Protein AF-A0A1E5RYT6-F1 (afdb_monomer)

Structure (mmCIF, N/CA/C/O backbone):
data_AF-A0A1E5RYT6-F1
#
_entry.id   AF-A0A1E5RYT6-F1
#
loop_
_atom_site.group_PDB
_atom_site.id
_atom_site.type_symbol
_atom_site.label_atom_id
_atom_site.label_alt_id
_atom_site.label_comp_id
_atom_site.label_asym_id
_atom_site.label_entity_id
_atom_site.label_seq_id
_atom_site.pdbx_PDB_ins_code
_atom_site.Cartn_x
_atom_site.Cartn_y
_atom_site.Cartn_z
_atom_site.occupancy
_atom_site.B_iso_or_equiv
_atom_site.auth_seq_id
_atom_site.auth_comp_id
_atom_site.auth_asym_id
_atom_site.auth_atom_id
_atom_site.pdbx_PDB_model_num
ATOM 1 N N . MET A 1 1 ? 11.848 16.896 -32.055 1.00 32.62 1 MET A N 1
ATOM 2 C CA . MET A 1 1 ? 12.624 15.668 -31.784 1.00 32.62 1 MET A CA 1
ATOM 3 C C . MET A 1 1 ? 11.817 14.521 -32.352 1.00 32.62 1 MET A C 1
ATOM 5 O O . MET A 1 1 ? 10.639 14.438 -32.036 1.00 32.62 1 MET A O 1
ATOM 9 N N . GLU A 1 2 ? 12.385 13.767 -33.291 1.00 31.48 2 GLU A N 1
ATOM 10 C CA . GLU A 1 2 ? 11.673 12.723 -34.035 1.00 31.48 2 GLU A CA 1
ATOM 11 C C . GLU A 1 2 ? 11.076 11.679 -33.086 1.00 31.48 2 GLU A C 1
ATOM 13 O O . GLU A 1 2 ? 11.782 11.088 -32.270 1.00 31.48 2 GLU A O 1
ATOM 18 N N . ASN A 1 3 ? 9.766 11.459 -33.212 1.00 35.09 3 ASN A N 1
ATOM 19 C CA . ASN A 1 3 ? 9.063 10.340 -32.600 1.00 35.09 3 ASN A CA 1
ATOM 20 C C . ASN A 1 3 ? 9.663 9.052 -33.185 1.00 35.09 3 ASN A C 1
ATOM 22 O O . ASN A 1 3 ? 9.299 8.640 -34.288 1.00 35.09 3 ASN A O 1
ATOM 26 N N . LYS A 1 4 ? 10.607 8.416 -32.480 1.00 46.78 4 LYS A N 1
ATOM 27 C CA . LYS A 1 4 ? 10.983 7.031 -32.777 1.00 46.78 4 LYS A CA 1
ATOM 28 C C . LYS A 1 4 ? 9.756 6.176 -32.476 1.00 46.78 4 LYS A C 1
ATOM 30 O O . LYS A 1 4 ? 9.517 5.810 -31.331 1.00 46.78 4 LYS A O 1
ATOM 35 N N . SER A 1 5 ? 8.957 5.912 -33.508 1.00 47.22 5 SER A N 1
ATOM 36 C CA . SER A 1 5 ? 7.918 4.888 -33.476 1.00 47.22 5 SER A CA 1
ATOM 37 C C . SER A 1 5 ? 8.556 3.604 -32.942 1.00 47.22 5 SER A C 1
ATOM 39 O O . SER A 1 5 ? 9.512 3.086 -33.529 1.00 47.22 5 SER A O 1
ATOM 41 N N . LEU A 1 6 ? 8.088 3.156 -31.775 1.00 49.41 6 LEU A N 1
ATOM 42 C CA . LEU A 1 6 ? 8.446 1.866 -31.200 1.00 49.41 6 LEU A CA 1
ATOM 43 C C . LEU A 1 6 ? 8.011 0.802 -32.212 1.00 49.41 6 LEU A C 1
ATOM 45 O O . LEU A 1 6 ? 6.823 0.516 -32.332 1.00 49.41 6 LEU A O 1
ATOM 49 N N . LYS A 1 7 ? 8.958 0.248 -32.978 1.00 55.28 7 LYS A N 1
ATOM 50 C CA . LYS A 1 7 ? 8.675 -0.922 -33.813 1.00 55.28 7 LYS A CA 1
ATOM 51 C C . LYS A 1 7 ? 8.225 -2.051 -32.886 1.00 55.28 7 LYS A C 1
ATOM 53 O O . LYS A 1 7 ? 8.954 -2.393 -31.958 1.00 55.28 7 LYS A O 1
ATOM 58 N N . SER A 1 8 ? 7.039 -2.601 -33.130 1.00 54.03 8 SER A N 1
ATOM 59 C CA . SER A 1 8 ? 6.524 -3.756 -32.394 1.00 54.03 8 SER A CA 1
ATOM 60 C C . SER A 1 8 ? 7.439 -4.961 -32.605 1.00 54.03 8 SER A C 1
ATOM 62 O O . SER A 1 8 ? 7.727 -5.313 -33.752 1.00 54.03 8 SER A O 1
ATOM 64 N N . ILE A 1 9 ? 7.883 -5.584 -31.515 1.00 59.66 9 ILE A N 1
ATOM 65 C CA . ILE A 1 9 ? 8.641 -6.838 -31.553 1.00 59.66 9 ILE A CA 1
ATOM 66 C C . ILE A 1 9 ? 7.624 -7.986 -31.522 1.00 59.66 9 ILE A C 1
ATOM 68 O O . ILE A 1 9 ? 6.680 -7.948 -30.733 1.00 59.66 9 ILE A O 1
ATOM 72 N N . ASN A 1 10 ? 7.767 -8.983 -32.401 1.00 64.44 10 ASN A N 1
ATOM 73 C CA . ASN A 1 10 ? 6.806 -10.082 -32.496 1.00 64.44 10 ASN A CA 1
ATOM 74 C C . ASN A 1 10 ? 7.132 -11.193 -31.483 1.00 64.44 10 ASN A C 1
ATOM 76 O O . ASN A 1 10 ? 8.252 -11.700 -31.442 1.00 64.44 10 ASN A O 1
ATOM 80 N N . ILE A 1 11 ? 6.132 -11.600 -30.693 1.00 59.47 11 ILE A N 1
ATOM 81 C CA . ILE A 1 11 ? 6.234 -12.697 -29.716 1.00 59.47 11 ILE A CA 1
ATOM 82 C C . ILE A 1 11 ? 6.619 -14.018 -30.401 1.00 59.47 11 ILE A C 1
ATOM 84 O O . ILE A 1 11 ? 7.338 -14.818 -29.808 1.00 59.47 11 ILE A O 1
ATOM 88 N N . SER A 1 12 ? 6.201 -14.242 -31.655 1.00 62.28 12 SER A N 1
ATOM 89 C CA . SER A 1 12 ? 6.488 -15.489 -32.384 1.00 62.28 12 SER A CA 1
ATOM 90 C C . SER A 1 12 ? 7.977 -15.755 -32.615 1.00 62.28 12 SER A C 1
ATOM 92 O O . SER A 1 12 ? 8.350 -16.881 -32.933 1.00 62.28 12 SER A O 1
ATOM 94 N N . ASP A 1 13 ? 8.823 -14.735 -32.470 1.00 59.31 13 ASP A N 1
ATOM 95 C CA . ASP A 1 13 ? 10.263 -14.836 -32.702 1.00 59.31 13 ASP A CA 1
ATOM 96 C C . ASP A 1 13 ? 11.024 -15.380 -31.468 1.00 59.31 13 ASP A C 1
ATOM 98 O O . ASP A 1 13 ? 12.237 -15.607 -31.532 1.00 59.31 13 ASP A O 1
ATOM 102 N N . TYR A 1 14 ? 10.328 -15.623 -30.346 1.00 56.41 14 TYR A N 1
ATOM 103 C CA . TYR A 1 14 ? 10.912 -16.054 -29.071 1.00 56.41 14 TYR A CA 1
ATOM 104 C C . TYR A 1 14 ? 10.805 -17.567 -28.849 1.00 56.41 14 TYR A C 1
ATOM 106 O O . TYR A 1 14 ? 9.871 -18.236 -29.281 1.00 56.41 14 TYR A O 1
ATOM 114 N N . LYS A 1 15 ? 11.808 -18.130 -28.161 1.00 59.16 15 LYS A N 1
ATOM 115 C CA . LYS A 1 15 ? 11.888 -19.568 -27.858 1.00 59.16 15 LYS A CA 1
ATOM 116 C C . LYS A 1 15 ? 11.209 -19.880 -26.521 1.00 59.16 15 LYS A C 1
ATOM 118 O O . LYS A 1 15 ? 11.482 -19.196 -25.534 1.00 59.16 15 LYS A O 1
ATOM 123 N N . GLU A 1 16 ? 10.462 -20.988 -26.471 1.00 52.94 16 GLU A N 1
ATOM 124 C CA . GLU A 1 16 ? 9.696 -21.476 -25.301 1.00 52.94 16 GLU A CA 1
ATOM 125 C C . GLU A 1 16 ? 10.513 -21.650 -24.006 1.00 52.94 16 GLU A C 1
ATOM 127 O O . GLU A 1 16 ? 9.953 -21.666 -22.917 1.00 52.94 16 GLU A O 1
ATOM 132 N N . GLN A 1 17 ? 11.840 -21.773 -24.095 1.00 56.31 17 GLN A N 1
ATOM 133 C CA . GLN A 1 17 ? 12.728 -21.966 -22.938 1.00 56.31 17 GLN A CA 1
ATOM 134 C C . GLN A 1 17 ? 13.438 -20.678 -22.481 1.00 56.31 17 GLN A C 1
ATOM 136 O O . GLN A 1 17 ? 14.338 -20.739 -21.645 1.00 56.31 17 GLN A O 1
ATOM 141 N N . SER A 1 18 ? 13.100 -19.515 -23.049 1.00 60.69 18 SER A N 1
ATOM 142 C CA . SER A 1 18 ? 13.740 -18.250 -22.672 1.00 60.69 18 SER A CA 1
ATOM 143 C C . SER A 1 18 ? 13.234 -17.729 -21.315 1.00 60.69 18 SER A C 1
ATOM 145 O O . SER A 1 18 ? 12.055 -17.889 -20.998 1.00 60.69 18 SER A O 1
ATOM 147 N N . PRO A 1 19 ? 14.079 -17.052 -20.513 1.00 60.06 19 PRO A N 1
ATOM 148 C CA . PRO A 1 19 ? 13.632 -16.431 -19.265 1.00 60.06 19 PRO A CA 1
ATOM 149 C C . PRO A 1 19 ? 12.542 -15.364 -19.468 1.00 60.06 19 PRO A C 1
ATOM 151 O O . PRO A 1 19 ? 11.698 -15.159 -18.593 1.00 60.06 19 PRO A O 1
ATOM 154 N N . ASP A 1 20 ? 12.522 -14.722 -20.641 1.00 67.69 20 ASP A N 1
ATOM 155 C CA . ASP A 1 20 ? 11.489 -13.759 -21.023 1.00 67.69 20 ASP A CA 1
ATOM 156 C C . ASP A 1 20 ? 10.133 -14.431 -21.321 1.00 67.69 20 ASP A C 1
ATOM 158 O O . ASP A 1 20 ? 9.105 -13.796 -21.099 1.00 67.69 20 ASP A O 1
ATOM 162 N N . GLN A 1 21 ? 10.084 -15.717 -21.709 1.00 71.88 21 GLN A N 1
ATOM 163 C CA . GLN A 1 21 ? 8.819 -16.438 -21.931 1.00 71.88 21 GLN A CA 1
ATOM 164 C C . GLN A 1 21 ? 7.950 -16.464 -20.671 1.00 71.88 21 GLN A C 1
ATOM 166 O O . GLN A 1 21 ? 6.764 -16.164 -20.734 1.00 71.88 21 GLN A O 1
ATOM 171 N N . HIS A 1 22 ? 8.549 -16.701 -19.502 1.00 69.94 22 HIS A N 1
ATOM 172 C CA . HIS A 1 22 ? 7.822 -16.642 -18.235 1.00 69.94 22 HIS A CA 1
ATOM 173 C C . HIS A 1 22 ? 7.235 -15.245 -17.977 1.00 69.94 22 HIS A C 1
ATOM 175 O O . HIS A 1 22 ? 6.182 -15.122 -17.363 1.00 69.94 22 HIS A O 1
ATOM 181 N N . LEU A 1 23 ? 7.896 -14.168 -18.413 1.00 71.81 23 LEU A N 1
ATOM 182 C CA . LEU A 1 23 ? 7.329 -12.824 -18.295 1.00 71.81 23 LEU A CA 1
ATOM 183 C C . LEU A 1 23 ? 6.208 -12.562 -19.292 1.00 71.81 23 LEU A C 1
ATOM 185 O O . LEU A 1 23 ? 5.232 -11.907 -18.933 1.00 71.81 23 LEU A O 1
ATOM 189 N N . ILE A 1 24 ? 6.336 -13.078 -20.511 1.00 73.00 24 ILE A N 1
ATOM 190 C CA . ILE A 1 24 ? 5.268 -13.047 -21.510 1.00 73.00 24 ILE A CA 1
ATOM 191 C C . ILE A 1 24 ? 4.041 -13.775 -20.959 1.00 73.00 24 ILE A C 1
ATOM 193 O O . ILE A 1 24 ? 2.947 -13.226 -21.012 1.00 73.00 24 ILE A O 1
ATOM 197 N N . ASP A 1 25 ? 4.220 -14.946 -20.348 1.00 75.69 25 ASP A N 1
ATOM 198 C CA . ASP A 1 25 ? 3.134 -15.718 -19.741 1.00 75.69 25 ASP A CA 1
ATOM 199 C C . ASP A 1 25 ? 2.467 -14.951 -18.592 1.00 75.69 25 ASP A C 1
ATOM 201 O O . ASP A 1 25 ? 1.245 -14.963 -18.476 1.00 75.69 25 ASP A O 1
ATOM 205 N N . ILE A 1 26 ? 3.240 -14.213 -17.783 1.00 71.00 26 ILE A N 1
ATOM 206 C CA . ILE A 1 26 ? 2.693 -13.304 -16.764 1.00 71.00 26 ILE A CA 1
ATOM 207 C C . ILE A 1 26 ? 1.869 -12.186 -17.405 1.00 71.00 26 ILE A C 1
ATOM 209 O O . ILE A 1 26 ? 0.764 -11.914 -16.945 1.00 71.00 26 ILE A O 1
ATOM 213 N N . ILE A 1 27 ? 2.380 -11.523 -18.446 1.00 70.12 27 ILE A N 1
ATOM 214 C CA . ILE A 1 27 ? 1.657 -10.431 -19.115 1.00 70.12 27 ILE A CA 1
ATOM 215 C C . ILE A 1 27 ? 0.384 -10.965 -19.778 1.00 70.12 27 ILE A C 1
ATOM 217 O O . ILE A 1 27 ? -0.671 -10.351 -19.646 1.00 70.12 27 ILE A O 1
ATOM 221 N N . ASN A 1 28 ? 0.460 -12.124 -20.430 1.00 76.06 28 ASN A N 1
ATOM 222 C CA . ASN A 1 28 ? -0.688 -12.828 -20.988 1.00 76.06 28 ASN A CA 1
ATOM 223 C C . ASN A 1 28 ? -1.685 -13.200 -19.893 1.00 76.06 28 ASN A C 1
ATOM 225 O O . ASN A 1 28 ? -2.880 -13.026 -20.092 1.00 76.06 28 ASN A O 1
ATOM 229 N N . HIS A 1 29 ? -1.218 -13.654 -18.727 1.00 69.31 29 HIS A N 1
ATOM 230 C CA . HIS A 1 29 ? -2.085 -13.932 -17.590 1.00 69.31 29 HIS A CA 1
ATOM 231 C C . HIS A 1 29 ? -2.792 -12.661 -17.119 1.00 69.31 29 HIS A C 1
ATOM 233 O O . HIS A 1 29 ? -4.016 -12.663 -17.099 1.00 69.31 29 HIS A O 1
ATOM 239 N N . ILE A 1 30 ? -2.056 -11.572 -16.853 1.00 64.88 30 ILE A N 1
ATOM 240 C CA . ILE A 1 30 ? -2.607 -10.257 -16.472 1.00 64.88 30 ILE A CA 1
ATOM 241 C C . ILE A 1 30 ? -3.666 -9.806 -17.486 1.00 64.88 30 ILE A C 1
ATOM 243 O O . ILE A 1 30 ? -4.764 -9.411 -17.092 1.00 64.88 30 ILE A O 1
ATOM 247 N N . HIS A 1 31 ? -3.356 -9.919 -18.780 1.00 68.69 31 HIS A N 1
ATOM 248 C CA . HIS A 1 31 ? -4.261 -9.576 -19.874 1.00 68.69 31 HIS A CA 1
ATOM 249 C C . HIS A 1 31 ? -5.463 -10.526 -19.975 1.00 68.69 31 HIS A C 1
ATOM 251 O O . HIS A 1 31 ? -6.554 -10.084 -20.280 1.00 68.69 31 HIS A O 1
ATOM 257 N N . SER A 1 32 ? -5.317 -11.816 -19.669 1.00 65.06 32 SER A N 1
ATOM 258 C CA . SER A 1 32 ? -6.414 -12.798 -19.732 1.00 65.06 32 SER A CA 1
ATOM 259 C C . SER A 1 32 ? -7.337 -12.765 -18.510 1.00 65.06 32 SER A C 1
ATOM 261 O O . SER A 1 32 ? -8.544 -12.931 -18.649 1.00 65.06 32 SER A O 1
ATOM 263 N N . THR A 1 33 ? -6.799 -12.500 -17.310 1.00 56.75 33 THR A N 1
ATOM 264 C CA . THR A 1 33 ? -7.588 -12.244 -16.091 1.00 56.75 33 THR A CA 1
ATOM 265 C C . THR A 1 33 ? -8.401 -10.960 -16.198 1.00 56.75 33 THR A C 1
ATOM 267 O O . THR A 1 33 ? -9.334 -10.750 -15.427 1.00 56.75 33 THR A O 1
ATOM 270 N N . LYS A 1 34 ? -8.043 -10.118 -17.171 1.00 55.91 34 LYS A N 1
ATOM 271 C CA . LYS A 1 34 ? -8.729 -8.902 -17.566 1.00 55.91 34 LYS A CA 1
ATOM 272 C C . LYS A 1 34 ? -8.863 -8.856 -19.083 1.00 55.91 34 LYS A C 1
ATOM 274 O O . LYS A 1 34 ? -8.274 -7.979 -19.715 1.00 55.91 34 LYS A O 1
ATOM 279 N N . SER A 1 35 ? -9.692 -9.723 -19.669 1.00 42.84 35 SER A N 1
ATOM 280 C CA . SER A 1 35 ? -10.434 -9.149 -20.785 1.00 42.84 35 SER A CA 1
ATOM 281 C C . SER A 1 35 ? -11.195 -7.974 -20.174 1.00 42.84 35 SER A C 1
ATOM 283 O O . SER A 1 35 ? -11.831 -8.090 -19.116 1.00 42.84 35 SER A O 1
ATOM 285 N N . PHE A 1 36 ? -11.009 -6.796 -20.749 1.00 46.09 36 PHE A N 1
ATOM 286 C CA . PHE A 1 36 ? -11.659 -5.582 -20.281 1.00 46.09 36 PHE A CA 1
ATOM 287 C C . PHE A 1 36 ? -13.205 -5.699 -20.308 1.00 46.09 36 PHE A C 1
ATOM 289 O O . PHE A 1 36 ? -13.891 -4.847 -19.748 1.00 46.09 36 PHE A O 1
ATOM 296 N N . ASP A 1 37 ? -13.743 -6.807 -20.836 1.00 38.78 37 ASP A N 1
ATOM 297 C CA . ASP A 1 37 ? -15.156 -7.192 -20.898 1.00 38.78 37 ASP A CA 1
ATOM 298 C C . ASP A 1 37 ? -15.892 -7.247 -19.544 1.00 38.78 37 ASP A C 1
ATOM 300 O O . ASP A 1 37 ? -17.109 -7.064 -19.509 1.00 38.78 37 ASP A O 1
ATOM 304 N N . ASN A 1 38 ? -15.219 -7.492 -18.410 1.00 39.78 38 ASN A N 1
ATOM 305 C CA . ASN A 1 38 ? -15.927 -7.765 -17.142 1.00 39.78 38 ASN A CA 1
ATOM 306 C C . ASN A 1 38 ? -16.091 -6.577 -16.181 1.00 39.78 38 ASN A C 1
ATOM 308 O O . ASN A 1 38 ? -16.817 -6.696 -15.191 1.00 39.78 38 ASN A O 1
ATOM 312 N N . LEU A 1 39 ? -15.519 -5.408 -16.482 1.00 36.91 39 LEU A N 1
ATOM 313 C CA . LEU A 1 39 ? -15.797 -4.190 -15.704 1.00 36.91 39 LEU A CA 1
ATOM 314 C C . LEU A 1 39 ? -17.219 -3.652 -15.954 1.00 36.91 39 LEU A C 1
ATOM 316 O O . LEU A 1 39 ? -17.806 -3.021 -15.080 1.00 36.91 39 LEU A O 1
ATOM 320 N N . LEU A 1 40 ? -17.821 -3.974 -17.105 1.00 35.72 40 LEU A N 1
ATOM 321 C CA . LEU A 1 40 ? -19.215 -3.642 -17.426 1.00 35.72 40 LEU A CA 1
ATOM 322 C C . LEU A 1 40 ? -20.235 -4.550 -16.720 1.00 35.72 40 LEU A C 1
ATOM 324 O O . LEU A 1 40 ? -21.346 -4.108 -16.437 1.00 35.72 40 LEU A O 1
ATOM 328 N N . LEU A 1 41 ? -19.867 -5.794 -16.394 1.00 35.94 41 LEU A N 1
ATOM 329 C CA . LEU A 1 41 ? -20.761 -6.749 -15.725 1.00 35.94 41 LEU A CA 1
ATOM 330 C C . LEU A 1 41 ? -20.869 -6.516 -14.209 1.00 35.94 41 LEU A C 1
ATOM 332 O O . LEU A 1 41 ? -21.925 -6.793 -13.640 1.00 35.94 41 LEU A O 1
ATOM 336 N N . GLN A 1 42 ? -19.841 -5.941 -13.571 1.00 34.06 42 GLN A N 1
ATOM 337 C CA . GLN A 1 42 ? -19.898 -5.498 -12.166 1.00 34.06 42 GLN A CA 1
ATOM 338 C C . GLN A 1 42 ? -20.481 -4.082 -11.994 1.00 34.06 42 GLN A C 1
ATOM 340 O O . GLN A 1 42 ? -20.898 -3.722 -10.899 1.00 34.06 42 GLN A O 1
ATOM 345 N N . ALA A 1 43 ? -20.594 -3.302 -13.074 1.00 29.52 43 ALA A N 1
ATOM 346 C CA . ALA A 1 43 ? -21.169 -1.953 -13.076 1.00 29.52 43 ALA A CA 1
ATOM 347 C C . ALA A 1 43 ? -22.675 -1.914 -13.419 1.00 29.52 43 ALA A C 1
ATOM 349 O O . ALA A 1 43 ? -23.191 -0.887 -13.872 1.00 29.52 43 ALA A O 1
ATOM 350 N N . ASN A 1 44 ? -23.407 -3.011 -13.194 1.00 28.97 44 ASN A N 1
ATOM 351 C CA . ASN A 1 44 ? -24.868 -3.027 -13.298 1.00 28.97 44 ASN A CA 1
ATOM 352 C C . ASN A 1 44 ? -25.525 -2.377 -12.066 1.00 28.97 44 ASN A C 1
ATOM 354 O O . ASN A 1 44 ? -26.339 -2.996 -11.394 1.00 28.97 44 ASN A O 1
ATOM 358 N N . ASP A 1 45 ? -25.197 -1.109 -11.802 1.00 35.41 45 ASP A N 1
ATOM 359 C CA . ASP A 1 45 ? -26.127 -0.178 -11.163 1.00 35.41 45 ASP A CA 1
ATOM 360 C C . ASP A 1 45 ? -25.774 1.293 -11.502 1.00 35.41 45 ASP A C 1
ATOM 362 O O . ASP A 1 45 ? -24.854 1.906 -10.977 1.00 35.41 45 ASP A O 1
ATOM 366 N N . TRP A 1 46 ? -26.531 1.809 -12.474 1.00 30.52 46 TRP A N 1
ATOM 367 C CA . TRP A 1 46 ? -26.879 3.191 -12.846 1.00 30.52 46 TRP A CA 1
ATOM 368 C C . TRP A 1 46 ? -25.875 4.390 -12.794 1.00 30.52 46 TRP A C 1
ATOM 370 O O . TRP A 1 46 ? -25.434 4.870 -11.759 1.00 30.52 46 TRP A O 1
ATOM 380 N N . LYS A 1 47 ? -25.775 5.039 -13.979 1.00 30.11 47 LYS A N 1
ATOM 381 C CA . LYS A 1 47 ? -25.379 6.439 -14.311 1.00 30.11 47 LYS A CA 1
ATOM 382 C C . LYS A 1 47 ? -23.887 6.818 -14.414 1.00 30.11 47 LYS A C 1
ATOM 384 O O . LYS A 1 47 ? -23.455 7.825 -13.868 1.00 30.11 47 LYS A O 1
ATOM 389 N N . LEU A 1 48 ? -23.178 6.170 -15.342 1.00 31.77 48 LEU A N 1
ATOM 390 C CA . LEU A 1 48 ? -22.035 6.764 -16.073 1.00 31.77 48 LEU A CA 1
ATOM 391 C C . LEU A 1 48 ? -22.239 6.806 -17.604 1.00 31.77 48 LEU A C 1
ATOM 393 O O . LEU A 1 48 ? -21.309 7.027 -18.366 1.00 31.77 48 LEU A O 1
ATOM 397 N N . LYS A 1 49 ? -23.489 6.694 -18.081 1.00 30.34 49 LYS A N 1
ATOM 398 C 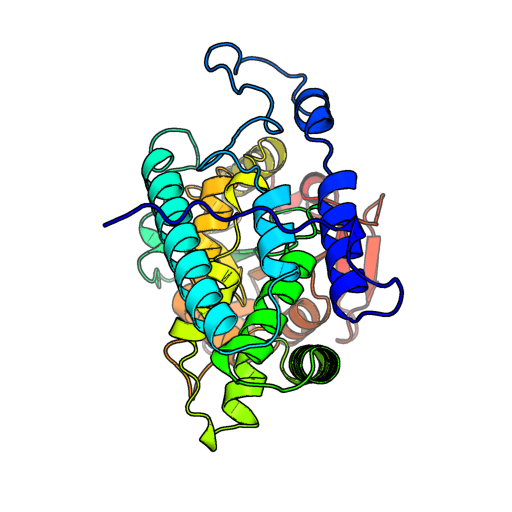CA . LYS A 1 49 ? -23.848 6.751 -19.518 1.00 30.34 49 LYS A CA 1
ATOM 399 C C . LYS A 1 49 ? -23.627 8.113 -20.214 1.00 30.34 49 LYS A C 1
ATOM 401 O O . LYS A 1 49 ? -24.063 8.267 -21.350 1.00 30.34 49 LYS A O 1
ATOM 406 N N . GLN A 1 50 ? -22.988 9.098 -19.576 1.00 31.38 50 GLN A N 1
ATOM 407 C CA . GLN A 1 50 ? -22.706 10.406 -20.195 1.00 31.38 50 GLN A CA 1
ATOM 408 C C . GLN A 1 50 ? -21.233 10.685 -20.505 1.00 31.38 50 GLN A C 1
ATOM 410 O O . GLN A 1 50 ? -20.954 11.666 -21.186 1.00 31.38 50 GLN A O 1
ATOM 415 N N . HIS A 1 51 ? -20.316 9.792 -20.135 1.00 32.09 51 HIS A N 1
ATOM 416 C CA . HIS A 1 51 ? -18.974 9.781 -20.704 1.00 32.09 51 HIS A CA 1
ATOM 417 C C . HIS A 1 51 ? -18.743 8.401 -21.306 1.00 32.09 51 HIS A C 1
ATOM 419 O O . HIS A 1 51 ? -18.715 7.405 -20.592 1.00 32.09 51 HIS A O 1
ATOM 425 N N . GLN A 1 52 ? -18.678 8.350 -22.636 1.00 30.56 52 GLN A N 1
ATOM 426 C CA . GLN A 1 52 ? -18.244 7.180 -23.391 1.00 30.56 52 GLN A CA 1
ATOM 427 C C . GLN A 1 52 ? -16.850 6.781 -22.885 1.00 30.56 52 GLN A C 1
ATOM 429 O O . GLN A 1 52 ? -15.853 7.392 -23.254 1.00 30.56 52 GLN A O 1
ATOM 434 N N . LEU A 1 53 ? -16.789 5.812 -21.972 1.00 35.28 53 LEU A N 1
ATOM 435 C CA . LEU A 1 53 ? -15.593 5.008 -21.768 1.00 35.28 53 LEU A CA 1
ATOM 436 C C . LEU A 1 53 ? -15.637 3.971 -22.886 1.00 35.28 53 LEU A C 1
ATOM 438 O O . LEU A 1 53 ? -16.248 2.916 -22.736 1.00 35.28 53 LEU A O 1
ATOM 442 N N . ASP A 1 54 ? -15.114 4.364 -24.046 1.00 32.00 54 ASP A N 1
ATOM 443 C CA . ASP A 1 54 ? -14.876 3.450 -25.156 1.00 32.00 54 ASP A CA 1
ATOM 444 C C . ASP A 1 54 ? -14.009 2.279 -24.666 1.00 32.00 54 ASP A C 1
ATOM 446 O O . ASP A 1 54 ? -13.148 2.466 -23.800 1.00 32.00 54 ASP A O 1
ATOM 450 N N . ASP A 1 55 ? -14.280 1.088 -25.205 1.00 37.09 55 ASP A N 1
ATOM 451 C CA . ASP A 1 55 ? -13.562 -0.171 -24.981 1.00 37.09 55 ASP A CA 1
ATOM 452 C C . ASP A 1 55 ? -12.093 0.043 -24.593 1.00 37.09 55 ASP A C 1
ATOM 454 O O . ASP A 1 55 ? -11.272 0.518 -25.383 1.00 37.09 55 ASP A O 1
ATOM 458 N N . LEU A 1 56 ? -11.744 -0.330 -23.362 1.00 41.81 56 LEU A N 1
ATOM 459 C CA . LEU A 1 56 ? -10.398 -0.160 -22.811 1.00 41.81 56 LEU A CA 1
ATOM 460 C C . LEU A 1 56 ? -9.324 -0.958 -23.588 1.00 41.81 56 LEU A C 1
ATOM 462 O O . LEU A 1 56 ? -8.138 -0.636 -23.494 1.00 41.81 56 LEU A O 1
ATOM 466 N N . ASP A 1 57 ? -9.731 -1.917 -24.430 1.00 41.56 57 ASP A N 1
ATOM 467 C CA . ASP A 1 57 ? -8.867 -2.620 -25.392 1.00 41.56 57 ASP A CA 1
ATOM 468 C C . ASP A 1 57 ? -8.425 -1.756 -26.597 1.00 41.56 57 ASP A C 1
ATOM 470 O O . ASP A 1 57 ? -7.537 -2.159 -27.353 1.00 41.56 57 ASP A O 1
ATOM 474 N N . HIS A 1 58 ? -8.964 -0.542 -26.765 1.00 47.91 58 HIS A N 1
ATOM 475 C CA . HIS A 1 58 ? -8.664 0.347 -27.898 1.00 47.91 58 HIS A CA 1
ATOM 476 C C . HIS A 1 58 ? -7.929 1.646 -27.533 1.00 47.91 58 HIS A C 1
ATOM 478 O O . HIS A 1 58 ? -7.663 2.468 -28.414 1.00 47.91 58 HIS A O 1
ATOM 484 N N . VAL A 1 59 ? -7.528 1.847 -26.268 1.00 54.66 59 VAL A N 1
ATOM 485 C CA . VAL A 1 59 ? -6.725 3.025 -25.885 1.00 54.66 59 VAL A CA 1
ATOM 486 C C . VAL A 1 59 ? -5.267 2.839 -26.321 1.00 54.66 59 VAL A C 1
ATOM 488 O O . VAL A 1 59 ? -4.377 2.426 -25.566 1.00 54.66 59 VAL A O 1
ATOM 491 N N . GLU A 1 60 ? -5.014 3.163 -27.583 1.00 60.91 60 GLU A N 1
ATOM 492 C CA . GLU A 1 60 ? -3.687 3.156 -28.180 1.00 60.91 60 GLU A CA 1
ATOM 493 C C . GLU A 1 60 ? -2.919 4.444 -27.870 1.00 60.91 60 GLU A C 1
ATOM 495 O O . GLU A 1 60 ? -3.428 5.560 -27.970 1.00 60.91 60 GLU A O 1
ATOM 500 N N . TYR A 1 61 ? -1.637 4.299 -27.540 1.00 56.59 61 TYR A N 1
ATOM 501 C CA . TYR A 1 61 ? -0.706 5.419 -27.450 1.00 56.59 61 TYR A CA 1
ATOM 502 C C . TYR A 1 61 ? 0.441 5.192 -28.419 1.00 56.59 61 TYR A C 1
ATOM 504 O O . TYR A 1 61 ? 1.110 4.160 -28.353 1.00 56.59 61 TYR A O 1
ATOM 512 N N . ASN A 1 62 ? 0.648 6.146 -29.330 1.00 66.12 62 ASN A N 1
ATOM 513 C CA . ASN A 1 62 ? 1.522 5.978 -30.494 1.00 66.12 62 ASN A CA 1
ATOM 514 C C . ASN A 1 62 ? 1.209 4.690 -31.291 1.00 66.12 62 ASN A C 1
ATOM 516 O O . ASN A 1 62 ? 2.126 4.050 -31.803 1.00 66.12 62 ASN A O 1
ATOM 520 N N . GLY A 1 63 ? -0.073 4.308 -31.372 1.00 72.31 63 GLY A N 1
ATOM 521 C CA . GLY A 1 63 ? -0.531 3.106 -32.079 1.00 72.31 63 GLY A CA 1
ATOM 522 C C . GLY A 1 63 ? -0.308 1.784 -31.334 1.00 72.31 63 GLY A C 1
ATOM 523 O O . GLY A 1 63 ? -0.305 0.737 -31.970 1.00 72.31 63 GLY A O 1
ATOM 524 N N . LEU A 1 64 ? -0.040 1.817 -30.018 1.00 68.75 64 LEU A N 1
ATOM 525 C CA . LEU A 1 64 ? 0.186 0.616 -29.205 1.00 68.75 64 LEU A CA 1
ATOM 526 C C . LEU A 1 64 ? -0.705 0.579 -27.957 1.00 68.75 64 LEU A C 1
ATOM 528 O O . LEU A 1 64 ? -0.736 1.550 -27.191 1.00 68.75 64 LEU A O 1
ATOM 532 N N . THR A 1 65 ? -1.342 -0.563 -27.686 1.00 74.25 65 THR A N 1
ATOM 533 C CA . THR A 1 65 ? -2.088 -0.845 -26.443 1.00 74.25 65 THR A CA 1
ATOM 534 C C . THR A 1 65 ? -1.150 -1.022 -25.241 1.00 74.25 65 THR A C 1
ATOM 536 O O . THR A 1 65 ? 0.065 -1.172 -25.392 1.00 74.25 65 THR A O 1
ATOM 539 N N . THR A 1 66 ? -1.680 -1.004 -24.013 1.00 74.31 66 THR A N 1
ATOM 540 C CA . THR A 1 66 ? -0.871 -1.249 -22.798 1.00 74.31 66 THR A CA 1
ATOM 541 C C . THR A 1 66 ? -0.214 -2.619 -22.817 1.00 74.31 66 THR A C 1
ATOM 543 O O . THR A 1 66 ? 0.980 -2.722 -22.537 1.00 74.31 66 THR A O 1
ATOM 546 N N . TYR A 1 67 ? -0.954 -3.640 -23.247 1.00 73.00 67 TYR A N 1
ATOM 547 C CA . TYR A 1 67 ? -0.420 -4.978 -23.470 1.00 73.00 67 TYR A CA 1
ATOM 548 C C . TYR A 1 67 ? 0.762 -4.958 -24.449 1.00 73.00 67 TYR A C 1
ATOM 550 O O . TYR A 1 67 ? 1.854 -5.400 -24.101 1.00 73.00 67 TYR A O 1
ATOM 558 N N . GLN A 1 68 ? 0.595 -4.359 -25.634 1.00 71.44 68 GLN A N 1
ATOM 559 C CA . GLN A 1 68 ? 1.657 -4.298 -26.644 1.00 71.44 68 GLN A CA 1
ATOM 560 C C . GLN A 1 68 ? 2.895 -3.540 -26.149 1.00 71.44 68 GLN A C 1
ATOM 562 O O . GLN A 1 68 ? 4.020 -3.948 -26.431 1.00 71.44 68 GLN A O 1
ATOM 567 N N . ARG A 1 69 ? 2.721 -2.457 -25.378 1.00 81.12 69 ARG A N 1
ATOM 568 C CA . ARG A 1 69 ? 3.846 -1.723 -24.774 1.00 81.12 69 ARG A CA 1
ATOM 569 C C . ARG A 1 69 ? 4.596 -2.568 -23.741 1.00 81.12 69 ARG A C 1
ATOM 571 O O . ARG A 1 69 ? 5.824 -2.569 -23.759 1.00 81.12 69 ARG A O 1
ATOM 578 N N . LEU A 1 70 ? 3.885 -3.296 -22.878 1.00 77.88 70 LEU A N 1
ATOM 579 C CA . LEU A 1 70 ? 4.493 -4.182 -21.877 1.00 77.88 70 LEU A CA 1
ATOM 580 C C . LEU A 1 70 ? 5.204 -5.376 -22.521 1.00 77.88 70 LEU A C 1
ATOM 582 O O . LEU A 1 70 ? 6.316 -5.709 -22.117 1.00 77.88 70 LEU A O 1
ATOM 586 N N . ILE A 1 71 ? 4.605 -5.978 -23.551 1.00 75.19 71 ILE A N 1
ATOM 587 C CA . ILE A 1 71 ? 5.253 -7.020 -24.349 1.00 75.19 71 ILE A CA 1
ATOM 588 C C . ILE A 1 71 ? 6.532 -6.466 -24.975 1.00 75.19 71 ILE A C 1
ATOM 590 O O . ILE A 1 71 ? 7.602 -7.006 -24.724 1.00 75.19 71 ILE A O 1
ATOM 594 N N . ASN A 1 72 ? 6.465 -5.343 -25.696 1.00 77.19 72 ASN A N 1
ATOM 595 C CA . ASN A 1 72 ? 7.651 -4.742 -26.313 1.00 77.19 72 ASN A CA 1
ATOM 596 C C . ASN A 1 72 ? 8.760 -4.445 -25.290 1.00 77.19 72 ASN A C 1
ATOM 598 O O . ASN A 1 72 ? 9.930 -4.643 -25.600 1.00 77.19 72 ASN A O 1
ATOM 602 N N . LEU A 1 73 ? 8.404 -4.007 -24.076 1.00 81.38 73 LEU A N 1
ATOM 603 C CA . LEU A 1 73 ? 9.344 -3.793 -22.974 1.00 81.38 73 LEU A CA 1
ATOM 604 C C . LEU A 1 73 ? 10.027 -5.097 -22.531 1.00 81.38 73 LEU A C 1
ATOM 606 O O . LEU A 1 73 ? 11.239 -5.123 -22.316 1.00 81.38 73 LEU A O 1
ATOM 610 N N . VAL A 1 74 ? 9.261 -6.177 -22.370 1.00 76.38 74 VAL A N 1
ATOM 611 C CA . VAL A 1 74 ? 9.804 -7.481 -21.969 1.00 76.38 74 VAL A CA 1
ATOM 612 C C . VAL A 1 74 ? 10.702 -8.063 -23.048 1.00 76.38 74 VAL A C 1
ATOM 614 O O . VAL A 1 74 ? 11.763 -8.586 -22.721 1.00 76.38 74 VAL A O 1
ATOM 617 N N . LEU A 1 75 ? 10.315 -7.904 -24.309 1.00 77.00 75 LEU A N 1
ATOM 618 C CA . LEU A 1 75 ? 11.039 -8.426 -25.461 1.00 77.00 75 LEU A CA 1
ATOM 619 C C . LEU A 1 75 ? 12.314 -7.634 -25.802 1.00 77.00 75 LEU A C 1
ATOM 621 O O . LEU A 1 75 ? 13.045 -8.036 -26.704 1.00 77.00 75 LEU A O 1
ATOM 625 N N . LEU A 1 76 ? 12.627 -6.533 -25.111 1.00 78.44 76 LEU A N 1
ATOM 626 C CA . LEU A 1 76 ? 13.872 -5.806 -25.363 1.00 78.44 76 LEU A CA 1
ATOM 627 C C . LEU A 1 76 ? 15.096 -6.745 -25.241 1.00 78.44 76 LEU A C 1
ATOM 629 O O . LEU A 1 76 ? 15.227 -7.459 -24.244 1.00 78.44 76 LEU A O 1
ATOM 633 N N . PRO A 1 77 ? 16.013 -6.764 -26.226 1.00 77.31 77 PRO A N 1
ATOM 634 C CA . PRO A 1 77 ? 17.236 -7.549 -26.118 1.00 77.31 77 PRO A CA 1
ATOM 635 C C . PRO A 1 77 ? 18.190 -6.991 -25.047 1.00 77.31 77 PRO A C 1
ATOM 637 O O . PRO A 1 77 ? 18.062 -5.855 -24.586 1.00 77.31 77 PRO A O 1
ATOM 640 N N . ASN A 1 78 ? 19.153 -7.803 -24.601 1.00 74.69 78 ASN A N 1
ATOM 641 C CA . ASN A 1 78 ? 20.160 -7.381 -23.621 1.00 74.69 78 ASN A CA 1
ATOM 642 C C . ASN A 1 78 ? 21.403 -6.798 -24.313 1.00 74.69 78 ASN A C 1
ATOM 644 O O . ASN A 1 78 ? 22.457 -7.429 -24.366 1.00 74.69 78 ASN A O 1
ATOM 648 N N . ASP A 1 79 ? 21.266 -5.598 -24.872 1.00 82.19 79 ASP A N 1
ATOM 649 C CA . ASP A 1 79 ? 22.347 -4.867 -25.535 1.00 82.19 79 ASP A CA 1
ATOM 650 C C . ASP A 1 79 ? 22.352 -3.376 -25.147 1.00 82.19 79 ASP A C 1
ATOM 652 O O . ASP A 1 79 ? 21.436 -2.864 -24.496 1.00 82.19 79 ASP A O 1
ATOM 656 N N . GLN A 1 80 ? 23.410 -2.660 -25.538 1.00 80.94 80 GLN A N 1
ATOM 657 C CA . GLN A 1 80 ? 23.602 -1.256 -25.168 1.00 80.94 80 GLN A CA 1
ATOM 658 C C . GLN A 1 80 ? 22.531 -0.319 -25.748 1.00 80.94 80 GLN A C 1
ATOM 660 O O . GLN A 1 80 ? 22.168 0.669 -25.111 1.00 80.94 80 GLN A O 1
ATOM 665 N N . GLN A 1 81 ? 22.015 -0.607 -26.943 1.00 86.44 81 GLN A N 1
ATOM 666 C CA . GLN A 1 81 ? 20.971 0.200 -27.569 1.00 86.44 81 GLN A CA 1
ATOM 667 C C . GLN A 1 81 ? 19.630 -0.002 -26.852 1.00 86.44 81 GLN A C 1
ATOM 669 O O . GLN A 1 81 ? 18.906 0.967 -26.616 1.00 86.44 81 GLN A O 1
ATOM 674 N N . SER A 1 82 ? 19.338 -1.235 -26.446 1.00 84.19 82 SER A N 1
ATOM 675 C CA . SER A 1 82 ? 18.146 -1.602 -25.680 1.00 84.19 82 SER A CA 1
ATOM 676 C C . SER A 1 82 ? 18.140 -1.001 -24.272 1.00 84.19 82 SER A C 1
ATOM 678 O O . SER A 1 82 ? 17.086 -0.583 -23.802 1.00 84.19 82 SER A O 1
ATOM 680 N N . LYS A 1 83 ? 19.308 -0.835 -23.634 1.00 83.81 83 LYS A N 1
ATOM 681 C CA . LYS A 1 83 ? 19.444 -0.082 -22.367 1.00 83.81 83 LYS A CA 1
ATOM 682 C C . LYS A 1 83 ? 19.008 1.377 -22.499 1.00 83.81 83 LYS A C 1
ATOM 684 O O . LYS A 1 83 ? 18.266 1.879 -21.661 1.00 83.81 83 LYS A O 1
ATOM 689 N N . ILE A 1 84 ? 19.437 2.053 -23.566 1.00 86.25 84 ILE A N 1
ATOM 690 C CA . ILE A 1 84 ? 19.037 3.444 -23.834 1.00 86.25 84 ILE A CA 1
ATOM 691 C C . ILE A 1 84 ? 17.528 3.509 -24.105 1.00 86.25 84 ILE A C 1
ATOM 693 O O . ILE A 1 84 ? 16.832 4.353 -23.542 1.00 86.25 84 ILE A O 1
ATOM 697 N N . LEU A 1 85 ? 17.016 2.577 -24.914 1.00 85.75 85 LEU A N 1
ATOM 698 C CA . LEU A 1 85 ? 15.593 2.495 -25.232 1.00 85.75 85 LEU A CA 1
ATOM 699 C C . LEU A 1 85 ? 14.728 2.218 -23.992 1.00 85.75 85 LEU A C 1
ATOM 701 O O . LEU A 1 85 ? 13.653 2.798 -23.868 1.00 85.75 85 LEU A O 1
ATOM 705 N N . TYR A 1 86 ? 15.196 1.383 -23.061 1.00 87.81 86 TYR A N 1
ATOM 706 C CA . TYR A 1 86 ? 14.525 1.128 -21.786 1.00 87.81 86 TYR A CA 1
ATOM 707 C C . TYR A 1 86 ? 14.321 2.424 -20.992 1.00 87.81 86 TYR A C 1
ATOM 709 O O . TYR A 1 86 ? 13.197 2.725 -20.590 1.00 87.81 86 TYR A O 1
ATOM 717 N N . CYS A 1 87 ? 15.368 3.239 -20.836 1.00 90.00 87 CYS A N 1
ATOM 718 C CA . CYS A 1 87 ? 15.264 4.529 -20.152 1.00 90.00 87 CYS A CA 1
ATOM 719 C C . CYS A 1 87 ? 14.263 5.475 -20.835 1.00 90.00 87 CYS A C 1
ATOM 721 O O . CYS A 1 87 ? 13.473 6.129 -20.152 1.00 90.00 87 CYS A O 1
ATOM 723 N N . ASP A 1 88 ? 14.247 5.520 -22.171 1.00 87.62 88 ASP A N 1
ATOM 724 C CA . ASP A 1 88 ? 13.281 6.325 -22.930 1.00 87.62 88 ASP A CA 1
ATOM 725 C C . ASP A 1 88 ? 11.836 5.831 -22.733 1.00 87.62 88 ASP A C 1
ATOM 727 O O . ASP A 1 88 ? 10.922 6.641 -22.555 1.00 87.62 88 ASP A O 1
ATOM 731 N N . ILE A 1 89 ? 11.614 4.510 -22.719 1.00 86.19 89 ILE A N 1
ATOM 732 C CA . ILE A 1 89 ? 10.299 3.903 -22.454 1.00 86.19 89 ILE A CA 1
ATOM 733 C C . ILE A 1 89 ? 9.801 4.295 -21.063 1.00 86.19 89 ILE A C 1
ATOM 735 O O . ILE A 1 89 ? 8.674 4.775 -20.933 1.00 86.19 89 ILE A O 1
ATOM 739 N N . ILE A 1 90 ? 10.644 4.140 -20.039 1.00 91.00 90 ILE A N 1
ATOM 740 C CA . ILE A 1 90 ? 10.296 4.472 -18.654 1.00 91.00 90 ILE A CA 1
ATOM 741 C C . ILE A 1 90 ? 9.980 5.960 -18.521 1.00 91.00 90 ILE A C 1
ATOM 743 O O . ILE A 1 90 ? 8.936 6.322 -17.983 1.00 91.00 90 ILE A O 1
ATOM 747 N N . LYS A 1 91 ? 10.813 6.836 -19.092 1.00 90.56 91 LYS A N 1
ATOM 748 C CA . LYS A 1 91 ? 10.577 8.284 -19.083 1.00 90.56 91 LYS A CA 1
ATOM 749 C C . LYS A 1 91 ? 9.232 8.661 -19.714 1.00 90.56 91 LYS A C 1
ATOM 751 O O . LYS A 1 91 ? 8.500 9.478 -19.157 1.00 90.56 91 LYS A O 1
ATOM 756 N N . 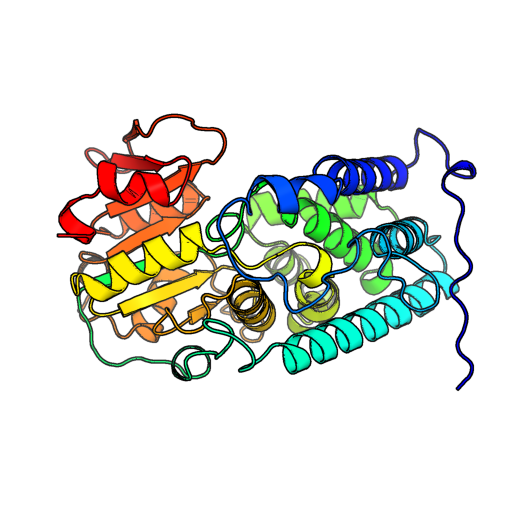ASN A 1 92 ? 8.894 8.070 -20.859 1.00 86.31 92 ASN A N 1
ATOM 757 C CA . ASN A 1 92 ? 7.617 8.324 -21.528 1.00 86.31 92 ASN A CA 1
ATOM 758 C C . ASN A 1 92 ? 6.427 7.802 -20.710 1.00 86.31 92 ASN A C 1
ATOM 760 O O . ASN A 1 92 ? 5.394 8.467 -20.633 1.00 86.31 92 ASN A O 1
ATOM 764 N N . GLN A 1 93 ? 6.573 6.639 -20.073 1.00 88.31 93 GLN A N 1
ATOM 765 C CA . GLN A 1 93 ? 5.534 6.072 -19.220 1.00 88.31 93 GLN A CA 1
ATOM 766 C C . GLN A 1 93 ? 5.305 6.916 -17.957 1.00 88.31 93 GLN A C 1
ATOM 768 O O . GLN A 1 93 ? 4.154 7.153 -17.598 1.00 88.31 93 GLN A O 1
ATOM 773 N N . LEU A 1 94 ? 6.364 7.445 -17.337 1.00 93.06 94 LEU A N 1
ATOM 774 C CA . LEU A 1 94 ? 6.269 8.381 -16.212 1.00 93.06 94 LEU A CA 1
ATOM 775 C C . LEU A 1 94 ? 5.513 9.658 -16.591 1.00 93.06 94 LEU A C 1
ATOM 777 O O . LEU A 1 94 ? 4.600 10.066 -15.874 1.00 93.06 94 LEU A O 1
ATOM 781 N N . LEU A 1 95 ? 5.837 10.249 -17.746 1.00 87.69 95 LEU A N 1
ATOM 782 C CA . LEU A 1 95 ? 5.130 11.427 -18.251 1.00 87.69 95 LEU A CA 1
ATOM 783 C C . LEU A 1 95 ? 3.639 11.136 -18.466 1.00 87.69 95 LEU A C 1
ATOM 785 O O . LEU A 1 95 ? 2.795 11.931 -18.060 1.00 87.69 95 LEU A O 1
ATOM 789 N N . ARG A 1 96 ? 3.305 9.982 -19.056 1.00 87.50 96 ARG A N 1
ATOM 790 C CA . ARG A 1 96 ? 1.910 9.558 -19.233 1.00 87.50 96 ARG A CA 1
ATOM 791 C C . ARG A 1 96 ? 1.199 9.388 -17.894 1.00 87.50 96 ARG A C 1
ATOM 793 O O . ARG A 1 96 ? 0.073 9.850 -17.744 1.00 87.50 96 ARG A O 1
ATOM 800 N N . ASN A 1 97 ? 1.843 8.729 -16.936 1.00 90.75 97 ASN A N 1
ATOM 801 C CA . ASN A 1 97 ? 1.275 8.493 -15.613 1.00 90.75 97 ASN A CA 1
ATOM 802 C C . ASN A 1 97 ? 0.978 9.819 -14.902 1.00 90.75 97 ASN A C 1
ATOM 804 O O . ASN A 1 97 ? -0.089 9.967 -14.309 1.00 90.75 97 ASN A O 1
ATOM 808 N N . GLN A 1 98 ? 1.887 10.791 -15.014 1.00 89.69 98 GLN A N 1
ATOM 809 C CA . GLN A 1 98 ? 1.689 12.137 -14.491 1.00 89.69 98 GLN A CA 1
ATOM 810 C C . GLN A 1 98 ? 0.526 12.855 -15.188 1.00 89.69 98 GLN A C 1
ATOM 812 O O . GLN A 1 98 ? -0.376 13.335 -14.509 1.00 89.69 98 GLN A O 1
ATOM 817 N N . GLN A 1 99 ? 0.505 12.882 -16.524 1.00 87.38 99 GLN A N 1
ATOM 818 C CA . GLN A 1 99 ? -0.562 13.526 -17.301 1.00 87.38 99 GLN A CA 1
ATOM 819 C C . GLN A 1 99 ? -1.940 12.934 -16.992 1.00 87.38 99 GLN A C 1
ATOM 821 O O . GLN A 1 99 ? -2.911 13.670 -16.836 1.00 87.38 99 GLN A O 1
ATOM 826 N N . HIS A 1 100 ? -2.029 11.607 -16.874 1.00 87.12 100 HIS A N 1
ATOM 827 C CA . HIS A 1 100 ? -3.274 10.947 -16.505 1.00 87.12 100 HIS A CA 1
ATOM 828 C C . HIS A 1 100 ? -3.703 11.335 -15.087 1.00 87.12 100 HIS A C 1
ATOM 830 O O . HIS A 1 100 ? -4.849 11.735 -14.894 1.00 87.12 100 HIS A O 1
ATOM 836 N N . LEU A 1 101 ? -2.795 11.265 -14.107 1.00 87.44 101 LEU A N 1
ATOM 837 C CA . LEU A 1 101 ? -3.107 11.649 -12.731 1.00 87.44 101 LEU A CA 1
ATOM 838 C C . LEU A 1 101 ? -3.613 13.098 -12.668 1.00 87.44 101 LEU A C 1
ATOM 840 O O . LEU A 1 101 ? -4.676 13.350 -12.112 1.00 87.44 101 LEU A O 1
ATOM 844 N N . GLU A 1 102 ? -2.905 14.036 -13.299 1.00 88.81 102 GLU A N 1
ATOM 845 C CA . GLU A 1 102 ? -3.312 15.444 -13.390 1.00 88.81 102 GLU A CA 1
ATOM 846 C C . GLU A 1 102 ? -4.692 15.616 -14.039 1.00 88.81 102 GLU A C 1
ATOM 848 O O . GLU A 1 102 ? -5.461 16.473 -13.608 1.00 88.81 102 GLU A O 1
ATOM 853 N N . SER A 1 103 ? -5.035 14.781 -15.026 1.00 87.00 103 SER A N 1
ATOM 854 C CA . SER A 1 103 ? -6.331 14.845 -15.710 1.00 87.00 103 SER A CA 1
ATOM 855 C C . SER A 1 103 ? -7.517 14.397 -14.856 1.00 87.00 103 SER A C 1
ATOM 857 O O . SER A 1 103 ? -8.631 14.836 -15.123 1.00 87.00 103 SER A O 1
ATOM 859 N N . ILE A 1 104 ? -7.299 13.545 -13.846 1.00 85.25 104 ILE A N 1
ATOM 860 C CA . ILE A 1 104 ? -8.374 13.017 -12.991 1.00 85.25 104 ILE A CA 1
ATOM 861 C C . ILE A 1 104 ? -8.460 13.719 -11.635 1.00 85.25 104 ILE A C 1
ATOM 863 O O . ILE A 1 104 ? -9.520 13.694 -11.008 1.00 85.25 104 ILE A O 1
ATOM 867 N N . LEU A 1 105 ? -7.384 14.361 -11.174 1.00 88.88 105 LEU A N 1
ATOM 868 C CA . LEU A 1 105 ? -7.365 15.056 -9.888 1.00 88.88 105 LEU A CA 1
ATOM 869 C C . LEU A 1 105 ? -8.469 16.116 -9.814 1.00 88.88 105 LEU A C 1
ATOM 871 O O . LEU A 1 105 ? -8.565 17.006 -10.655 1.00 88.88 105 LEU A O 1
ATOM 875 N N . ASN A 1 106 ? -9.270 16.056 -8.748 1.00 88.62 106 ASN A N 1
ATOM 876 C CA . ASN A 1 106 ? -10.378 16.982 -8.482 1.00 88.62 106 ASN A CA 1
ATOM 877 C C . ASN A 1 106 ? -11.498 16.981 -9.539 1.00 88.62 106 ASN A C 1
ATOM 879 O O . ASN A 1 106 ? -12.288 17.924 -9.586 1.00 88.62 106 ASN A O 1
ATOM 883 N N . THR A 1 107 ? -11.591 15.947 -10.377 1.00 83.81 107 THR A N 1
ATOM 884 C CA . THR A 1 107 ? -12.633 15.862 -11.418 1.00 83.81 107 THR A CA 1
ATOM 885 C C . THR A 1 107 ? -13.863 15.072 -10.983 1.00 83.81 107 THR A C 1
ATOM 887 O O . THR A 1 107 ? -14.941 15.261 -11.539 1.00 83.81 107 THR A O 1
ATOM 890 N N . SER A 1 108 ? -13.719 14.189 -9.991 1.00 80.38 108 SER A N 1
ATOM 891 C CA . SER A 1 108 ? -14.774 13.289 -9.501 1.00 80.38 108 SER A CA 1
ATOM 892 C C . SER A 1 108 ? -14.666 13.049 -7.987 1.00 80.38 108 SER A C 1
ATOM 894 O O . SER A 1 108 ? -13.580 13.228 -7.421 1.00 80.38 108 SER A O 1
ATOM 896 N N . PRO A 1 109 ? -15.747 12.620 -7.302 1.00 81.62 109 PRO A N 1
ATOM 897 C CA . PRO A 1 109 ? -15.684 12.237 -5.891 1.00 81.62 109 PRO A CA 1
ATOM 898 C C . PRO A 1 109 ? -14.542 11.254 -5.619 1.00 81.62 109 PRO A C 1
ATOM 900 O O . PRO A 1 109 ? -14.331 10.317 -6.383 1.00 81.62 109 PRO A O 1
ATOM 903 N N . GLY A 1 110 ? -13.784 11.483 -4.547 1.00 87.94 110 GLY A N 1
ATOM 904 C CA . GLY A 1 110 ? -12.664 10.616 -4.187 1.00 87.94 110 GLY A CA 1
ATOM 905 C C . GLY A 1 110 ? -11.353 10.823 -4.937 1.00 87.94 110 GLY A C 1
ATOM 906 O O . GLY A 1 110 ? -10.350 10.237 -4.541 1.00 87.94 110 GLY A O 1
ATOM 907 N N . THR A 1 111 ? -11.322 11.679 -5.962 1.00 90.00 111 THR A N 1
ATOM 908 C CA . THR A 1 111 ? -10.080 12.032 -6.681 1.00 90.00 111 THR A CA 1
ATOM 909 C C . THR A 1 111 ? -9.369 13.251 -6.087 1.00 90.00 111 THR A C 1
ATOM 911 O O . THR A 1 111 ? -8.235 13.551 -6.450 1.00 90.00 111 THR A O 1
ATOM 914 N N . THR A 1 112 ? -10.018 13.976 -5.172 1.00 92.38 112 THR A N 1
ATOM 915 C CA . THR A 1 112 ? -9.386 15.065 -4.419 1.00 92.38 112 THR A CA 1
ATOM 916 C C . THR A 1 112 ? -8.581 14.478 -3.273 1.00 92.38 112 THR A C 1
ATOM 918 O O . THR A 1 112 ? -9.135 13.872 -2.360 1.00 92.38 112 THR A O 1
ATOM 921 N N . ILE A 1 113 ? -7.267 14.686 -3.300 1.00 93.69 113 ILE A N 1
ATOM 922 C CA . ILE A 1 113 ? -6.383 14.231 -2.229 1.00 93.69 113 ILE A CA 1
ATOM 923 C C . ILE A 1 113 ? -6.629 15.091 -0.990 1.00 93.69 113 ILE A C 1
ATOM 925 O O . ILE A 1 113 ? -6.494 16.316 -1.041 1.00 93.69 113 ILE A O 1
ATOM 929 N N . ASN A 1 114 ? -6.942 14.456 0.140 1.00 90.31 114 ASN A N 1
ATOM 930 C CA . ASN A 1 114 ? -6.994 15.160 1.416 1.00 90.31 114 ASN A CA 1
ATOM 931 C C . ASN A 1 114 ? -5.613 15.785 1.714 1.00 90.31 114 ASN A C 1
ATOM 933 O O . ASN A 1 114 ? -4.624 15.051 1.763 1.00 90.31 114 ASN A O 1
ATOM 937 N N . PRO A 1 115 ? -5.499 17.107 1.959 1.00 89.25 115 PRO A N 1
ATOM 938 C CA . PRO A 1 115 ? -4.209 17.754 2.215 1.00 89.25 115 PRO A CA 1
ATOM 939 C C . PRO A 1 115 ? -3.401 17.108 3.347 1.00 89.25 115 PRO A C 1
ATOM 941 O O . PRO A 1 115 ? -2.173 17.087 3.290 1.00 89.25 115 PRO A O 1
ATOM 944 N N . LYS A 1 116 ? -4.082 16.505 4.331 1.00 88.75 116 LYS A N 1
ATOM 945 C CA . LYS A 1 116 ? -3.460 15.773 5.445 1.00 88.75 116 LYS A CA 1
ATOM 946 C C . LYS A 1 116 ? -2.708 14.503 5.022 1.00 88.75 116 LYS A C 1
ATOM 948 O O . LYS A 1 116 ? -1.977 13.944 5.823 1.00 88.75 116 LYS A O 1
ATOM 953 N N . ILE A 1 117 ? -2.893 14.025 3.793 1.00 90.88 117 ILE A N 1
ATOM 954 C CA . ILE A 1 117 ? -2.095 12.939 3.200 1.00 90.88 117 ILE A CA 1
ATOM 955 C C . ILE A 1 117 ? -0.756 13.481 2.689 1.00 90.88 117 ILE A C 1
ATOM 957 O O . ILE A 1 117 ? 0.254 12.783 2.720 1.00 90.88 117 ILE A O 1
ATOM 961 N N . LEU A 1 118 ? -0.737 14.732 2.222 1.00 87.00 118 LEU A N 1
ATOM 962 C CA . LEU A 1 118 ? 0.452 15.378 1.660 1.00 87.00 118 LEU A CA 1
ATOM 963 C C . LEU A 1 118 ? 1.361 15.972 2.742 1.00 87.00 118 LEU A C 1
ATOM 965 O O . LEU A 1 118 ? 2.565 16.114 2.531 1.00 87.00 118 LEU A O 1
ATOM 969 N N . THR A 1 119 ? 0.784 16.321 3.890 1.00 79.56 119 THR A N 1
ATOM 970 C CA . THR A 1 119 ? 1.479 16.861 5.062 1.00 79.56 119 THR A CA 1
ATOM 971 C C . THR A 1 119 ? 1.369 15.889 6.226 1.00 79.56 119 THR A C 1
ATOM 973 O O . THR A 1 119 ? 0.298 15.335 6.434 1.00 79.56 119 THR A O 1
ATOM 976 N N . THR A 1 120 ? 2.405 15.729 7.047 1.00 76.88 120 THR A N 1
ATOM 977 C CA . THR A 1 120 ? 2.281 14.938 8.280 1.00 76.88 120 THR A CA 1
ATOM 978 C C . THR A 1 120 ? 1.202 15.532 9.194 1.00 76.88 120 THR A C 1
ATOM 980 O O . THR A 1 120 ? 1.174 16.736 9.446 1.00 76.88 120 THR A O 1
ATOM 983 N N . ASN A 1 121 ? 0.278 14.689 9.667 1.00 79.12 121 ASN A N 1
ATOM 984 C CA . ASN A 1 121 ? -0.829 15.081 10.542 1.00 79.12 121 ASN A CA 1
ATOM 985 C C . ASN A 1 121 ? -0.684 14.421 11.918 1.00 79.12 121 ASN A C 1
ATOM 987 O O . ASN A 1 121 ? -1.447 13.533 12.306 1.00 79.12 121 ASN A O 1
ATOM 991 N N . ASN A 1 122 ? 0.256 14.958 12.682 1.00 86.50 122 ASN A N 1
ATOM 992 C CA . ASN A 1 122 ? 0.602 14.556 14.041 1.00 86.50 122 ASN A CA 1
ATOM 993 C C . ASN A 1 122 ? -0.308 15.182 15.117 1.00 86.50 122 ASN A C 1
ATOM 995 O O . ASN A 1 122 ? 0.075 15.287 16.282 1.00 86.50 122 ASN A O 1
ATOM 999 N N . THR A 1 123 ? -1.535 15.581 14.752 1.00 93.94 123 THR A N 1
ATOM 1000 C CA . THR A 1 123 ? -2.549 15.997 15.735 1.00 93.94 123 THR A CA 1
ATOM 1001 C C . THR A 1 123 ? -2.803 14.843 16.715 1.00 93.94 123 THR A C 1
ATOM 1003 O O . THR A 1 123 ? -3.135 13.756 16.232 1.00 93.94 123 THR A O 1
ATOM 1006 N N . PRO A 1 124 ? -2.694 15.049 18.041 1.00 96.94 124 PRO A N 1
ATOM 1007 C CA . PRO A 1 124 ? -2.876 13.990 19.029 1.00 96.94 124 PRO A CA 1
ATOM 1008 C C . PRO A 1 124 ? -4.191 13.226 18.849 1.00 96.94 124 PRO A C 1
ATOM 1010 O O . PRO A 1 124 ? -5.244 13.847 18.710 1.00 96.94 124 PRO A O 1
ATOM 1013 N N . CYS A 1 125 ? -4.131 11.896 18.856 1.00 97.06 125 CYS A N 1
ATOM 1014 C CA . CYS A 1 125 ? -5.304 11.028 18.771 1.00 97.06 125 CYS A CA 1
ATOM 1015 C C . CYS A 1 125 ? -5.083 9.697 19.496 1.00 97.06 125 CYS A C 1
ATOM 1017 O O . CYS A 1 125 ? -3.950 9.336 19.823 1.00 97.06 125 CYS A O 1
ATOM 1019 N N . SER A 1 126 ? -6.170 8.970 19.768 1.00 96.06 126 SER A N 1
ATOM 1020 C CA . SER A 1 126 ? -6.111 7.715 20.529 1.00 96.06 126 SER A CA 1
ATOM 1021 C C . SER A 1 126 ? -6.690 6.496 19.814 1.00 96.06 126 SER A C 1
ATOM 1023 O O . SER A 1 126 ? -6.293 5.386 20.147 1.00 96.06 126 SER A O 1
ATOM 1025 N N . LYS A 1 127 ? -7.619 6.660 18.862 1.00 97.56 127 LYS A N 1
ATOM 1026 C CA . LYS A 1 127 ? -8.281 5.554 18.142 1.00 97.56 127 LYS A CA 1
ATOM 1027 C C . LYS A 1 127 ? -8.147 5.717 16.637 1.00 97.56 127 LYS A C 1
ATOM 1029 O O . LYS A 1 127 ? -8.670 6.680 16.075 1.00 97.56 127 LYS A O 1
ATOM 1034 N N . VAL A 1 128 ? -7.501 4.755 15.984 1.00 98.44 128 VAL A N 1
ATOM 1035 C CA . VAL A 1 128 ? -7.154 4.841 14.559 1.00 98.44 128 VAL A CA 1
ATOM 1036 C C . VAL A 1 128 ? -7.415 3.515 13.862 1.00 98.44 128 VAL A C 1
ATOM 1038 O O . VAL A 1 128 ? -7.156 2.453 14.425 1.00 98.44 128 VAL A O 1
ATOM 1041 N N . PHE A 1 129 ? -7.921 3.584 12.633 1.00 98.69 129 PHE A N 1
ATOM 1042 C CA . PHE A 1 129 ? -7.974 2.435 11.735 1.00 98.69 129 PHE A CA 1
ATOM 1043 C C . PHE A 1 129 ? -6.889 2.602 10.666 1.00 98.69 129 PHE A C 1
ATOM 1045 O O . PHE A 1 129 ? -6.898 3.568 9.902 1.00 98.69 129 PHE A O 1
ATOM 1052 N N . LEU A 1 130 ? -5.923 1.690 10.681 1.00 98.81 130 LEU A N 1
ATOM 1053 C CA . LEU A 1 130 ? -4.798 1.591 9.764 1.00 98.81 130 LEU A CA 1
ATOM 1054 C C . LEU A 1 130 ? -5.159 0.682 8.585 1.00 98.81 130 LEU A C 1
ATOM 1056 O O . LEU A 1 130 ? -5.676 -0.417 8.792 1.00 98.81 130 LEU A O 1
ATOM 1060 N N . PHE A 1 131 ? -4.830 1.120 7.374 1.00 98.81 131 PHE A N 1
ATOM 1061 C CA . PHE A 1 131 ? -5.102 0.397 6.134 1.00 98.81 131 PHE A CA 1
ATOM 1062 C C . PHE A 1 131 ? -3.819 0.240 5.332 1.00 98.81 131 PHE A C 1
ATOM 1064 O O . PHE A 1 131 ? -3.198 1.237 4.952 1.00 98.81 131 PHE A O 1
ATOM 1071 N N . ASP A 1 132 ? -3.430 -0.998 5.050 1.00 98.75 132 ASP A N 1
ATOM 1072 C CA . ASP A 1 132 ? -2.496 -1.250 3.958 1.00 98.75 132 ASP A CA 1
ATOM 1073 C C . ASP A 1 132 ? -3.112 -0.890 2.596 1.00 98.75 132 ASP A C 1
ATOM 1075 O O . ASP A 1 132 ? -4.320 -0.693 2.496 1.00 98.75 132 ASP A O 1
ATOM 1079 N N . ILE A 1 133 ? -2.291 -0.771 1.550 1.00 98.44 133 ILE A N 1
ATOM 1080 C CA . ILE A 1 133 ? -2.745 -0.378 0.209 1.00 98.44 133 ILE A CA 1
ATOM 1081 C C . ILE A 1 133 ? -2.680 -1.556 -0.757 1.00 98.44 133 ILE A C 1
ATOM 1083 O O . ILE A 1 133 ? -3.710 -1.981 -1.281 1.00 98.44 133 ILE A O 1
ATOM 1087 N N . ASP A 1 134 ? -1.477 -2.057 -1.022 1.00 96.50 134 ASP A N 1
ATOM 1088 C CA . ASP A 1 134 ? -1.224 -3.016 -2.091 1.00 96.50 134 ASP A CA 1
ATOM 1089 C C . ASP A 1 134 ? -1.809 -4.389 -1.750 1.00 96.50 134 ASP A C 1
ATOM 1091 O O . ASP A 1 134 ? -1.580 -4.897 -0.666 1.00 96.50 134 ASP A O 1
ATOM 1095 N N . ASN A 1 135 ? -2.608 -4.976 -2.650 1.00 94.81 135 ASN A N 1
ATOM 1096 C CA . ASN A 1 135 ? -3.411 -6.191 -2.401 1.00 94.81 135 ASN A CA 1
ATOM 1097 C C . ASN A 1 135 ? -4.431 -6.095 -1.245 1.00 94.81 135 ASN A C 1
ATOM 1099 O O . ASN A 1 135 ? -5.126 -7.074 -0.966 1.00 94.81 135 ASN A O 1
ATOM 1103 N N . CYS A 1 136 ? -4.552 -4.935 -0.598 1.00 97.31 136 CYS A N 1
ATOM 1104 C CA . CYS A 1 136 ? -5.517 -4.676 0.460 1.00 97.31 136 CYS A CA 1
ATOM 1105 C C . CYS A 1 136 ? -6.672 -3.820 -0.069 1.00 97.31 136 CYS A C 1
ATOM 1107 O O . CYS A 1 136 ? -7.760 -4.338 -0.307 1.00 97.31 136 CYS A O 1
ATOM 1109 N N . LEU A 1 137 ? -6.427 -2.535 -0.355 1.00 97.81 137 LEU A N 1
ATOM 1110 C CA . LEU A 1 137 ? -7.431 -1.619 -0.922 1.00 97.81 137 LEU A CA 1
ATOM 1111 C C . LEU A 1 137 ? -7.759 -1.917 -2.387 1.00 97.81 137 LEU A C 1
ATOM 1113 O O . LEU A 1 137 ? -8.702 -1.360 -2.933 1.00 97.81 137 LEU A O 1
ATOM 1117 N N . TYR A 1 138 ? -6.984 -2.771 -3.045 1.00 94.19 138 TYR A N 1
ATOM 1118 C CA . TYR A 1 138 ? -7.320 -3.291 -4.360 1.00 94.19 138 TYR A CA 1
ATOM 1119 C C . TYR A 1 138 ? -7.011 -4.782 -4.434 1.00 94.19 138 TYR A C 1
ATOM 1121 O O . TYR A 1 138 ? -6.189 -5.317 -3.689 1.00 94.19 138 TYR A O 1
ATOM 1129 N N . SER A 1 139 ? -7.671 -5.476 -5.358 1.00 90.12 139 SER A N 1
ATOM 1130 C CA . SER A 1 139 ? -7.598 -6.931 -5.405 1.00 90.12 139 SER A CA 1
ATOM 1131 C C . SER A 1 139 ? -6.210 -7.462 -5.799 1.00 90.12 139 SER A C 1
ATOM 1133 O O . SER A 1 139 ? -5.629 -7.011 -6.789 1.00 90.12 139 SER A O 1
ATOM 1135 N N . LYS A 1 140 ? -5.720 -8.513 -5.119 1.00 85.75 140 LYS A N 1
ATOM 1136 C CA . LYS A 1 140 ? -4.522 -9.266 -5.544 1.00 85.75 140 LYS A CA 1
ATOM 1137 C C . LYS A 1 140 ? -4.698 -9.881 -6.939 1.00 85.75 140 LYS A C 1
ATOM 1139 O O . LYS A 1 140 ? -3.727 -10.040 -7.676 1.00 85.75 140 LYS A O 1
ATOM 1144 N N . LYS A 1 141 ? -5.951 -10.126 -7.352 1.00 85.12 141 LYS A N 1
ATOM 1145 C CA . LYS A 1 141 ? -6.335 -10.624 -8.687 1.00 85.12 141 LYS A CA 1
ATOM 1146 C C . LYS A 1 141 ? -6.026 -9.626 -9.806 1.00 85.12 141 LYS A C 1
ATOM 1148 O O . LYS A 1 141 ? -5.965 -10.019 -10.965 1.00 85.12 141 LYS A O 1
ATOM 1153 N N . LEU A 1 142 ? -5.776 -8.349 -9.485 1.00 82.12 142 LEU A N 1
ATOM 1154 C CA . LEU A 1 142 ? -5.283 -7.377 -10.468 1.00 82.12 142 LEU A CA 1
ATOM 1155 C C . LEU A 1 142 ? -3.836 -7.663 -10.896 1.00 82.12 142 LEU A C 1
ATOM 1157 O O . LEU A 1 142 ? -3.368 -7.045 -11.850 1.00 82.12 142 LEU A O 1
ATOM 1161 N N . ASN A 1 143 ? -3.131 -8.569 -10.203 1.00 78.88 143 ASN A N 1
ATOM 1162 C CA . ASN A 1 143 ? -1.780 -9.022 -10.532 1.00 78.88 143 ASN A CA 1
ATOM 1163 C C . ASN A 1 143 ? -0.744 -7.880 -10.647 1.00 78.88 143 ASN A C 1
ATOM 1165 O O . ASN A 1 143 ? 0.306 -8.037 -11.273 1.00 78.88 143 ASN A O 1
ATOM 1169 N N . ILE A 1 144 ? -0.992 -6.741 -9.987 1.00 86.00 144 ILE A N 1
ATOM 1170 C CA . ILE A 1 144 ? -0.076 -5.587 -9.954 1.00 86.00 144 ILE A CA 1
ATOM 1171 C C . ILE A 1 144 ? 1.266 -5.986 -9.346 1.00 86.00 144 ILE A C 1
ATOM 1173 O O . ILE A 1 144 ? 2.307 -5.609 -9.875 1.00 86.00 144 ILE A O 1
ATOM 1177 N N . HIS A 1 145 ? 1.266 -6.824 -8.305 1.00 81.19 145 HIS A N 1
ATOM 1178 C CA . HIS A 1 145 ? 2.503 -7.366 -7.750 1.00 81.19 145 HIS A CA 1
ATOM 1179 C C . HIS A 1 145 ? 3.315 -8.141 -8.803 1.00 81.19 145 HIS A C 1
ATOM 1181 O O . HIS A 1 145 ? 4.528 -7.976 -8.882 1.00 81.19 145 HIS A O 1
ATOM 1187 N N . MET A 1 146 ? 2.681 -8.942 -9.668 1.00 79.25 146 MET A N 1
ATOM 1188 C CA . MET A 1 146 ? 3.399 -9.643 -10.743 1.00 79.25 146 MET A CA 1
ATOM 1189 C C . MET A 1 146 ? 3.978 -8.669 -11.774 1.00 79.25 146 MET A C 1
ATOM 1191 O O . MET A 1 146 ? 5.099 -8.867 -12.246 1.00 79.25 146 MET A O 1
ATOM 1195 N N . LEU A 1 147 ? 3.249 -7.594 -12.085 1.00 83.69 147 LEU A N 1
ATOM 1196 C CA . LEU A 1 147 ? 3.753 -6.524 -12.939 1.00 83.69 147 LEU A CA 1
ATOM 1197 C C . LEU A 1 147 ? 4.949 -5.813 -12.295 1.00 83.69 147 LEU A C 1
ATOM 1199 O O . LEU A 1 147 ? 5.972 -5.630 -12.946 1.00 83.69 147 LEU A O 1
ATOM 1203 N N . MET A 1 148 ? 4.879 -5.517 -10.998 1.00 86.06 148 MET A N 1
ATOM 1204 C CA . MET A 1 148 ? 5.993 -4.970 -10.224 1.00 86.06 148 MET A CA 1
ATOM 1205 C C . MET A 1 148 ? 7.245 -5.841 -10.367 1.00 86.06 148 MET A C 1
ATOM 1207 O O . MET A 1 148 ? 8.327 -5.352 -10.682 1.00 86.06 148 MET A O 1
ATOM 1211 N N . GLN A 1 149 ? 7.094 -7.163 -10.238 1.00 82.69 149 GLN A N 1
ATOM 1212 C CA . GLN A 1 149 ? 8.195 -8.118 -10.382 1.00 82.69 149 GLN A CA 1
ATOM 1213 C C . GLN A 1 149 ? 8.875 -8.043 -11.761 1.00 82.69 149 GLN A C 1
ATOM 1215 O O . GLN A 1 149 ? 10.095 -8.212 -11.833 1.00 82.69 149 GLN A O 1
ATOM 1220 N N . ILE A 1 150 ? 8.131 -7.764 -12.841 1.00 84.56 150 ILE A N 1
ATOM 1221 C CA . ILE A 1 150 ? 8.703 -7.513 -14.177 1.00 84.56 150 ILE A CA 1
ATOM 1222 C C . ILE A 1 150 ? 9.612 -6.283 -14.142 1.00 84.56 150 ILE A C 1
ATOM 1224 O O . ILE A 1 150 ? 10.776 -6.376 -14.536 1.00 84.56 150 ILE A O 1
ATOM 1228 N N . PHE A 1 151 ? 9.110 -5.155 -13.637 1.00 89.31 151 PHE A N 1
ATOM 1229 C CA . PHE A 1 151 ? 9.843 -3.888 -13.622 1.00 89.31 151 PHE A CA 1
ATOM 1230 C C . PHE A 1 151 ? 11.086 -3.951 -12.724 1.00 89.31 151 PHE A C 1
ATOM 1232 O O . PHE A 1 151 ? 12.158 -3.522 -13.144 1.00 89.31 151 PHE A O 1
ATOM 1239 N N . ILE A 1 152 ? 11.004 -4.595 -11.551 1.00 86.69 152 ILE A N 1
ATOM 1240 C CA . ILE A 1 152 ? 12.169 -4.822 -10.676 1.00 86.69 152 ILE A CA 1
ATOM 1241 C C . ILE A 1 152 ? 13.265 -5.591 -11.420 1.00 86.69 152 ILE A C 1
ATOM 1243 O O . ILE A 1 152 ? 14.436 -5.211 -11.398 1.00 86.69 152 ILE A O 1
ATOM 1247 N N . ARG A 1 153 ? 12.894 -6.680 -12.102 1.00 85.56 153 ARG A N 1
ATOM 1248 C CA . ARG A 1 153 ? 13.860 -7.526 -12.818 1.00 85.56 153 ARG A CA 1
ATOM 1249 C C . ARG A 1 153 ? 14.458 -6.799 -14.024 1.00 85.56 153 ARG A C 1
ATOM 1251 O O . ARG A 1 153 ? 15.652 -6.946 -14.274 1.00 85.56 153 ARG A O 1
ATOM 1258 N N . LYS A 1 154 ? 13.674 -5.975 -14.729 1.00 85.62 154 LYS A N 1
ATOM 1259 C CA . LYS A 1 154 ? 14.168 -5.143 -15.839 1.00 85.62 154 LYS A CA 1
ATOM 1260 C C . LYS A 1 154 ? 15.077 -4.013 -15.341 1.00 85.62 154 LYS A C 1
ATOM 1262 O O . LYS A 1 154 ? 16.103 -3.769 -15.968 1.00 85.62 154 LYS A O 1
ATOM 1267 N N . TYR A 1 155 ? 14.808 -3.418 -14.176 1.00 90.38 155 TYR A N 1
ATOM 1268 C CA . TYR A 1 155 ? 15.741 -2.490 -13.524 1.00 90.38 155 TYR A CA 1
ATOM 1269 C C . TYR A 1 155 ? 17.076 -3.175 -13.193 1.00 90.38 155 TYR A C 1
ATOM 1271 O O . TYR A 1 155 ? 18.140 -2.659 -13.533 1.00 90.38 155 TYR A O 1
ATOM 1279 N N . PHE A 1 156 ? 17.041 -4.379 -12.612 1.00 86.94 156 PHE A N 1
ATOM 1280 C CA . PHE A 1 156 ? 18.260 -5.141 -12.309 1.00 86.94 156 PHE A CA 1
ATOM 1281 C C . PHE A 1 156 ? 19.069 -5.449 -13.580 1.00 86.94 156 PHE A C 1
ATOM 1283 O O . PHE A 1 156 ? 20.290 -5.318 -13.593 1.00 86.94 156 PHE A O 1
ATOM 1290 N N . GLN A 1 157 ? 18.399 -5.822 -14.669 1.00 83.38 157 GLN A N 1
ATOM 1291 C CA . GLN A 1 157 ? 19.058 -6.124 -15.939 1.00 83.38 157 GLN A CA 1
ATOM 1292 C C . GLN A 1 157 ? 19.664 -4.874 -16.597 1.00 83.38 157 GLN A C 1
ATOM 1294 O O . GLN A 1 157 ? 20.838 -4.867 -16.965 1.00 83.38 157 GLN A O 1
ATOM 1299 N N . TYR A 1 158 ? 18.873 -3.811 -16.756 1.00 85.75 158 TYR A N 1
ATOM 1300 C CA . TYR A 1 158 ? 19.249 -2.678 -17.603 1.00 85.75 158 TYR A CA 1
ATOM 1301 C C . TYR A 1 158 ? 19.957 -1.544 -16.873 1.00 85.75 158 TYR A C 1
ATOM 1303 O O . TYR A 1 158 ? 20.794 -0.884 -17.487 1.00 85.75 158 TYR A O 1
ATOM 1311 N N . ILE A 1 159 ? 19.659 -1.331 -15.591 1.00 89.38 159 ILE A N 1
ATOM 1312 C CA . ILE A 1 159 ? 20.283 -0.271 -14.789 1.00 89.38 159 ILE A CA 1
ATOM 1313 C C . ILE A 1 159 ? 21.448 -0.835 -13.982 1.00 89.38 159 ILE A C 1
ATOM 1315 O O . ILE A 1 159 ? 22.542 -0.276 -14.010 1.00 89.38 159 ILE A O 1
ATOM 1319 N N . LEU A 1 160 ? 21.262 -1.995 -13.341 1.00 87.50 160 LEU A N 1
ATOM 1320 C CA . LEU A 1 160 ? 22.329 -2.632 -12.552 1.00 87.50 160 LEU A CA 1
ATOM 1321 C C . LEU A 1 160 ? 23.261 -3.520 -13.379 1.00 87.50 160 LEU A C 1
ATOM 1323 O O . LEU A 1 160 ? 24.221 -4.063 -12.841 1.00 87.50 160 LEU A O 1
ATOM 1327 N N . ASN A 1 161 ? 23.009 -3.637 -14.686 1.00 85.38 161 ASN A N 1
ATOM 1328 C CA . ASN A 1 161 ? 23.813 -4.420 -15.624 1.00 85.38 161 ASN A CA 1
ATOM 1329 C C . ASN A 1 161 ? 23.967 -5.895 -15.216 1.00 85.38 161 ASN A C 1
ATOM 1331 O O . ASN A 1 161 ? 25.021 -6.482 -15.446 1.00 85.38 161 ASN A O 1
ATOM 1335 N N . LEU A 1 162 ? 22.937 -6.508 -14.619 1.00 81.06 162 LEU A N 1
ATOM 1336 C CA . LEU A 1 162 ? 22.975 -7.945 -14.355 1.00 81.06 162 LEU A CA 1
ATOM 1337 C C . LEU A 1 162 ? 22.859 -8.733 -15.667 1.00 81.06 162 LEU A C 1
ATOM 1339 O O . LEU A 1 162 ? 21.905 -8.570 -16.428 1.00 81.06 162 LEU A O 1
ATOM 1343 N N . ASP A 1 163 ? 23.820 -9.629 -15.895 1.00 71.06 163 ASP A N 1
ATOM 1344 C CA . ASP A 1 163 ? 23.995 -10.347 -17.165 1.00 71.06 163 ASP A CA 1
ATOM 1345 C C . ASP A 1 163 ? 22.847 -11.308 -17.511 1.00 71.06 163 ASP A C 1
ATOM 1347 O O . ASP A 1 163 ? 22.652 -11.659 -18.676 1.00 71.06 163 ASP A O 1
ATOM 1351 N N . SER A 1 164 ? 22.079 -11.752 -16.512 1.00 71.88 164 SER A N 1
ATOM 1352 C CA . SER A 1 164 ? 21.018 -12.743 -16.683 1.00 71.88 164 SER A CA 1
ATOM 1353 C C . SER A 1 164 ? 19.760 -12.390 -15.900 1.00 71.88 164 SER A C 1
ATOM 1355 O O . SER A 1 164 ? 19.797 -12.051 -14.714 1.00 71.88 164 SER A O 1
ATOM 1357 N N . TYR A 1 165 ? 18.621 -12.575 -16.563 1.00 70.88 165 TYR A N 1
ATOM 1358 C CA . TYR A 1 165 ? 17.303 -12.478 -15.955 1.00 70.88 165 TYR A CA 1
ATOM 1359 C C . TYR A 1 165 ? 17.122 -13.436 -14.768 1.00 70.88 165 TYR A C 1
ATOM 1361 O O . TYR A 1 165 ? 16.535 -13.060 -13.756 1.00 70.88 165 TYR A O 1
ATOM 1369 N N . ASP A 1 166 ? 17.654 -14.659 -14.843 1.00 70.81 166 ASP A N 1
ATOM 1370 C CA . ASP A 1 166 ? 17.530 -15.636 -13.754 1.00 70.81 166 ASP A CA 1
ATOM 1371 C C . ASP A 1 166 ? 18.275 -15.181 -12.500 1.00 70.81 166 ASP A C 1
ATOM 1373 O O . ASP A 1 166 ? 17.827 -15.427 -11.377 1.00 70.81 166 ASP A O 1
ATOM 1377 N N . VAL A 1 167 ? 19.401 -14.487 -12.683 1.00 77.38 167 VAL A N 1
ATOM 1378 C CA . VAL A 1 167 ? 20.131 -13.855 -11.580 1.00 77.38 167 VAL A CA 1
ATOM 1379 C C . VAL A 1 167 ? 19.279 -12.741 -10.981 1.00 77.38 167 VAL A C 1
ATOM 1381 O O . VAL A 1 167 ? 19.102 -12.710 -9.764 1.00 77.38 167 VAL A O 1
ATOM 1384 N N . ALA A 1 168 ? 18.672 -11.891 -11.816 1.00 78.81 168 ALA A N 1
ATOM 1385 C CA . ALA A 1 168 ? 17.779 -10.837 -11.348 1.00 78.81 168 ALA A CA 1
ATOM 1386 C C . ALA A 1 168 ? 16.560 -11.389 -10.584 1.00 78.81 168 ALA A C 1
ATOM 1388 O O . ALA A 1 168 ? 16.201 -10.870 -9.527 1.00 78.81 168 ALA A O 1
ATOM 1389 N N . LYS A 1 169 ? 15.953 -12.478 -11.076 1.00 77.81 169 LYS A N 1
ATOM 1390 C CA . LYS A 1 169 ? 14.840 -13.177 -10.422 1.00 77.81 169 LYS A CA 1
ATOM 1391 C C . LYS A 1 169 ? 15.248 -13.723 -9.055 1.00 77.81 169 LYS A C 1
ATOM 1393 O O . LYS A 1 169 ? 14.601 -13.392 -8.065 1.00 77.81 169 LYS A O 1
ATOM 1398 N N . LYS A 1 170 ? 16.336 -14.498 -8.983 1.00 81.75 170 LYS A N 1
ATOM 1399 C CA . LYS A 1 170 ? 16.840 -15.066 -7.720 1.00 81.75 170 LYS A CA 1
ATOM 1400 C C . LYS A 1 170 ? 17.188 -13.980 -6.706 1.00 81.75 170 LYS A C 1
ATOM 1402 O O . LYS A 1 170 ? 16.918 -14.141 -5.518 1.00 81.75 170 LYS A O 1
ATOM 1407 N N . LEU A 1 171 ? 17.778 -12.878 -7.168 1.00 83.62 171 LEU A N 1
ATOM 1408 C CA . LEU A 1 171 ? 18.143 -11.758 -6.310 1.00 83.62 171 LEU A CA 1
ATOM 1409 C C . LEU A 1 171 ? 16.903 -11.054 -5.746 1.00 83.62 171 LEU A C 1
ATOM 1411 O O . LEU A 1 171 ? 16.836 -10.791 -4.548 1.00 83.62 171 LEU A O 1
ATOM 1415 N N . ASN A 1 172 ? 15.896 -10.816 -6.589 1.00 82.00 172 ASN A N 1
ATOM 1416 C CA . ASN A 1 172 ? 14.625 -10.237 -6.166 1.00 82.00 172 ASN A CA 1
ATOM 1417 C C . ASN A 1 172 ? 13.914 -11.143 -5.140 1.00 82.00 172 ASN A C 1
ATOM 1419 O O . ASN A 1 172 ? 13.557 -10.687 -4.057 1.00 82.00 172 ASN A O 1
ATOM 1423 N N . GLU A 1 173 ? 13.808 -12.448 -5.415 1.00 82.88 173 GLU A N 1
ATOM 1424 C CA . GLU A 1 173 ? 13.225 -13.430 -4.486 1.00 82.88 173 GLU A CA 1
ATOM 1425 C C . GLU A 1 173 ? 13.974 -13.477 -3.144 1.00 82.88 173 GLU A C 1
ATOM 1427 O O . GLU A 1 173 ? 13.344 -13.508 -2.082 1.00 82.88 173 GLU A O 1
ATOM 1432 N N . LYS A 1 174 ? 15.316 -13.434 -3.172 1.00 87.12 174 LYS A N 1
ATOM 1433 C CA . LYS A 1 174 ? 16.152 -13.354 -1.965 1.00 87.12 174 LYS A CA 1
ATOM 1434 C C . LYS A 1 174 ? 15.793 -12.117 -1.142 1.00 87.12 174 LYS A C 1
ATOM 1436 O O . LYS A 1 174 ? 15.506 -12.246 0.048 1.00 87.12 174 LYS A O 1
ATOM 1441 N N . TYR A 1 175 ? 15.807 -10.935 -1.756 1.00 85.31 175 TYR A N 1
ATOM 1442 C CA . TYR A 1 175 ? 15.580 -9.682 -1.038 1.00 85.31 175 TYR A CA 1
ATOM 1443 C C . TYR A 1 175 ? 14.159 -9.538 -0.529 1.00 85.31 175 TYR A C 1
ATOM 1445 O O . TYR A 1 175 ? 13.974 -9.128 0.612 1.00 85.31 175 TYR A O 1
ATOM 1453 N N . TYR A 1 176 ? 13.168 -9.952 -1.311 1.00 82.25 176 TYR A N 1
ATOM 1454 C CA . TYR A 1 176 ? 11.791 -9.974 -0.846 1.00 82.25 176 TYR A CA 1
ATOM 1455 C C . TYR A 1 176 ? 11.629 -10.890 0.376 1.00 82.25 176 TYR A C 1
ATOM 1457 O O . TYR A 1 176 ? 11.075 -10.484 1.394 1.00 82.25 176 TYR A O 1
ATOM 1465 N N . LYS A 1 177 ? 12.195 -12.105 0.335 1.00 80.62 177 LYS A N 1
ATOM 1466 C CA . LYS A 1 177 ? 12.113 -13.055 1.455 1.00 80.62 177 LYS A CA 1
ATOM 1467 C C . LYS A 1 177 ? 12.821 -12.560 2.719 1.00 80.62 177 LYS A C 1
ATOM 1469 O O . LYS A 1 177 ? 12.320 -12.804 3.817 1.00 80.62 177 LYS A O 1
ATOM 1474 N N . GLN A 1 178 ? 13.992 -11.945 2.563 1.00 81.44 178 GLN A N 1
ATOM 1475 C CA . GLN A 1 178 ? 14.863 -11.549 3.671 1.00 81.44 178 GLN A CA 1
ATOM 1476 C C . GLN A 1 178 ? 14.494 -10.184 4.262 1.00 81.44 178 GLN A C 1
ATOM 1478 O O . GLN A 1 178 ? 14.528 -10.026 5.477 1.00 81.44 178 GLN A O 1
ATOM 1483 N N . TYR A 1 179 ? 14.151 -9.214 3.414 1.00 79.75 179 TYR A N 1
ATOM 1484 C CA . TYR A 1 179 ? 13.983 -7.812 3.798 1.00 79.75 179 TYR A CA 1
ATOM 1485 C C . TYR A 1 179 ? 12.551 -7.292 3.633 1.00 79.75 179 TYR A C 1
ATOM 1487 O O . TYR A 1 179 ? 12.278 -6.164 4.031 1.00 79.75 179 TYR A O 1
ATOM 1495 N N . GLY A 1 180 ? 11.648 -8.053 3.004 1.00 77.81 180 GLY A N 1
ATOM 1496 C CA . GLY A 1 180 ? 10.279 -7.618 2.690 1.00 77.81 180 GLY A CA 1
ATOM 1497 C C . GLY A 1 180 ? 10.178 -6.616 1.530 1.00 77.81 180 GLY A C 1
ATOM 1498 O O . GLY A 1 180 ? 9.109 -6.464 0.951 1.00 77.81 180 GLY A O 1
ATOM 1499 N N . LEU A 1 181 ? 11.287 -5.974 1.147 1.00 84.12 181 LEU A N 1
ATOM 1500 C CA . LEU A 1 181 ? 11.395 -5.036 0.030 1.00 84.12 181 LEU A CA 1
ATOM 1501 C C . LEU A 1 181 ? 12.697 -5.269 -0.742 1.00 84.12 181 LEU A C 1
ATOM 1503 O O . LEU A 1 181 ? 13.782 -5.323 -0.157 1.00 84.12 181 LEU A O 1
ATOM 1507 N N . ALA A 1 182 ? 12.605 -5.345 -2.072 1.00 87.00 182 ALA A N 1
ATOM 1508 C CA . ALA A 1 182 ? 13.766 -5.569 -2.932 1.00 87.00 182 ALA A CA 1
ATOM 1509 C C . ALA A 1 182 ? 14.807 -4.438 -2.823 1.00 87.00 182 ALA A C 1
ATOM 1511 O O . ALA A 1 182 ? 16.004 -4.711 -2.734 1.00 87.00 182 ALA A O 1
ATOM 1512 N N . ILE A 1 183 ? 14.356 -3.181 -2.750 1.00 90.06 183 ILE A N 1
ATOM 1513 C CA . ILE A 1 183 ? 15.237 -2.011 -2.629 1.00 90.06 183 ILE A CA 1
ATOM 1514 C C . ILE A 1 183 ? 16.037 -1.997 -1.321 1.00 90.06 183 ILE A C 1
ATOM 1516 O O . ILE A 1 183 ? 17.216 -1.653 -1.318 1.00 90.06 183 ILE A O 1
ATOM 1520 N N . LYS A 1 184 ? 15.449 -2.474 -0.219 1.00 87.56 184 LYS A N 1
ATOM 1521 C CA . LYS A 1 184 ? 16.147 -2.591 1.067 1.00 87.56 184 LYS A CA 1
ATOM 1522 C C . LYS A 1 184 ? 17.301 -3.588 0.985 1.00 87.56 184 LYS A C 1
ATOM 1524 O O . LYS A 1 184 ? 18.389 -3.319 1.483 1.00 87.56 184 LYS A O 1
ATOM 1529 N N . GLY A 1 185 ? 17.091 -4.707 0.293 1.00 86.44 185 GLY A N 1
ATOM 1530 C CA . GLY A 1 185 ? 18.158 -5.666 0.022 1.00 86.44 185 GLY A CA 1
ATOM 1531 C C . GLY A 1 185 ? 19.241 -5.119 -0.904 1.00 86.44 185 GLY A C 1
ATOM 1532 O O . GLY A 1 185 ? 20.421 -5.331 -0.638 1.00 86.44 185 GLY A O 1
ATOM 1533 N N . LEU A 1 186 ? 18.862 -4.358 -1.935 1.00 87.19 186 LEU A N 1
ATOM 1534 C CA . LEU A 1 186 ? 19.826 -3.688 -2.808 1.00 87.19 186 LEU A CA 1
ATOM 1535 C C . LEU A 1 186 ? 20.761 -2.754 -2.030 1.00 87.19 186 LEU A C 1
ATOM 1537 O O . LEU A 1 186 ? 21.973 -2.838 -2.210 1.00 87.19 186 LEU A O 1
ATOM 1541 N N . ILE A 1 187 ? 20.208 -1.915 -1.152 1.00 88.06 187 ILE A N 1
ATOM 1542 C CA . ILE A 1 187 ? 20.966 -0.952 -0.340 1.00 88.06 187 ILE A CA 1
ATOM 1543 C C . ILE A 1 187 ? 21.865 -1.664 0.674 1.00 88.06 187 ILE A C 1
ATOM 1545 O O . ILE A 1 187 ? 23.038 -1.318 0.808 1.00 88.06 187 ILE A O 1
ATOM 1549 N N . ASN A 1 188 ? 21.325 -2.657 1.384 1.00 85.19 188 ASN A N 1
ATOM 1550 C CA . ASN A 1 188 ? 22.031 -3.303 2.490 1.00 85.19 188 ASN A CA 1
ATOM 1551 C C . ASN A 1 188 ? 23.137 -4.250 2.016 1.00 85.19 188 ASN A C 1
ATOM 1553 O O . ASN A 1 188 ? 24.233 -4.224 2.572 1.00 85.19 188 ASN A O 1
ATOM 1557 N N . ASP A 1 189 ? 22.866 -5.064 0.993 1.00 84.94 189 ASP A N 1
ATOM 1558 C CA . ASP A 1 189 ? 23.811 -6.080 0.520 1.00 84.94 189 ASP A CA 1
ATOM 1559 C C . ASP A 1 189 ? 24.786 -5.534 -0.542 1.00 84.94 189 ASP A C 1
ATOM 1561 O O . ASP A 1 189 ? 25.777 -6.201 -0.830 1.00 84.94 189 ASP A O 1
ATOM 1565 N N . ASN A 1 190 ? 24.536 -4.355 -1.138 1.00 80.12 190 ASN A N 1
ATOM 1566 C CA . ASN A 1 190 ? 25.344 -3.821 -2.249 1.00 80.12 190 ASN A CA 1
ATOM 1567 C C . ASN A 1 190 ? 25.667 -2.327 -2.093 1.00 80.12 190 ASN A C 1
ATOM 1569 O O . ASN A 1 190 ? 25.435 -1.523 -2.999 1.00 80.12 190 ASN A O 1
ATOM 1573 N N . GLN A 1 191 ? 26.243 -1.944 -0.954 1.00 73.81 191 GLN A N 1
ATOM 1574 C CA . GLN A 1 191 ? 26.610 -0.548 -0.676 1.00 73.81 191 GLN A CA 1
ATOM 1575 C C . GLN A 1 191 ? 27.539 0.061 -1.747 1.00 73.81 191 GLN A C 1
ATOM 1577 O O . GLN A 1 191 ? 27.456 1.256 -2.036 1.00 73.81 191 GLN A O 1
ATOM 1582 N N . ASP A 1 192 ? 28.355 -0.768 -2.403 1.00 78.62 192 ASP A N 1
ATOM 1583 C CA . ASP A 1 192 ? 29.259 -0.350 -3.480 1.00 78.62 192 ASP A CA 1
ATOM 1584 C C . ASP A 1 192 ? 28.527 0.124 -4.748 1.00 78.62 192 ASP A C 1
ATOM 1586 O O . ASP A 1 192 ? 29.064 0.949 -5.491 1.00 78.62 192 ASP A O 1
ATOM 1590 N N . LEU A 1 193 ? 27.296 -0.348 -4.994 1.00 77.12 193 LEU A N 1
ATOM 1591 C CA . LEU A 1 193 ? 26.509 0.019 -6.178 1.00 77.12 193 LEU A CA 1
ATOM 1592 C C . LEU A 1 193 ? 25.883 1.417 -6.078 1.00 77.12 193 LEU A C 1
ATOM 1594 O O . LEU A 1 193 ? 25.410 1.928 -7.089 1.00 77.12 193 LEU A O 1
ATOM 1598 N N . LYS A 1 194 ? 25.888 2.044 -4.888 1.00 80.25 194 LYS A N 1
ATOM 1599 C CA . LYS A 1 194 ? 25.330 3.389 -4.636 1.00 80.25 194 LYS A CA 1
ATOM 1600 C C . LYS A 1 194 ? 23.931 3.587 -5.239 1.00 80.25 194 LYS A C 1
ATOM 1602 O O . LYS A 1 194 ? 23.669 4.597 -5.887 1.00 80.25 194 LYS A O 1
ATOM 1607 N N . ILE A 1 195 ? 23.050 2.610 -5.028 1.00 86.25 195 ILE A N 1
ATOM 1608 C CA . ILE A 1 195 ? 21.673 2.645 -5.532 1.00 86.25 195 ILE A CA 1
ATOM 1609 C C . ILE A 1 195 ? 20.930 3.842 -4.939 1.00 86.25 195 ILE A C 1
ATOM 1611 O O . ILE A 1 195 ? 20.862 3.968 -3.716 1.00 86.25 195 ILE A O 1
ATOM 1615 N N . ASP A 1 196 ? 20.340 4.677 -5.796 1.00 90.50 196 ASP A N 1
ATOM 1616 C CA . ASP A 1 196 ? 19.378 5.699 -5.385 1.00 90.50 196 ASP A CA 1
ATOM 1617 C C . ASP A 1 196 ? 17.975 5.066 -5.300 1.00 90.50 196 ASP A C 1
ATOM 1619 O O . ASP A 1 196 ? 17.412 4.660 -6.324 1.00 90.50 196 ASP A O 1
ATOM 1623 N N . PRO A 1 197 ? 17.369 4.966 -4.103 1.00 92.12 197 PRO A N 1
ATOM 1624 C CA . PRO A 1 197 ? 16.057 4.341 -3.953 1.00 92.12 197 PRO A CA 1
ATOM 1625 C C . PRO A 1 197 ? 14.925 5.134 -4.613 1.00 92.12 197 PRO A C 1
ATOM 1627 O O . PRO A 1 197 ? 13.911 4.552 -4.996 1.00 92.12 197 PRO A O 1
ATOM 1630 N N . VAL A 1 198 ? 15.088 6.450 -4.781 1.00 93.75 198 VAL A N 1
ATOM 1631 C CA . VAL A 1 198 ? 14.120 7.286 -5.501 1.00 93.75 198 VAL A CA 1
ATOM 1632 C C . VAL A 1 198 ? 14.219 7.033 -7.003 1.00 93.75 198 VAL A C 1
ATOM 1634 O O . VAL A 1 198 ? 13.193 6.935 -7.672 1.00 93.75 198 VAL A O 1
ATOM 1637 N N . GLU A 1 199 ? 15.431 6.865 -7.538 1.00 94.12 199 GLU A N 1
ATOM 1638 C CA . GLU A 1 199 ? 15.607 6.426 -8.925 1.00 94.12 199 GLU A CA 1
ATOM 1639 C C . GLU A 1 199 ? 14.980 5.045 -9.133 1.00 94.12 199 GLU A C 1
ATOM 1641 O O . GLU A 1 199 ? 14.176 4.875 -10.044 1.00 94.12 199 GLU A O 1
ATOM 1646 N N . TYR A 1 200 ? 15.271 4.079 -8.259 1.00 94.44 200 TYR A N 1
ATOM 1647 C CA . TYR A 1 200 ? 14.643 2.759 -8.311 1.00 94.44 200 TYR A CA 1
ATOM 1648 C C . TYR A 1 200 ? 13.110 2.855 -8.366 1.00 94.44 200 TYR A C 1
ATOM 1650 O O . TYR A 1 200 ? 12.492 2.247 -9.236 1.00 94.44 200 TYR A O 1
ATOM 1658 N N . ASN A 1 201 ? 12.496 3.674 -7.505 1.00 96.12 201 ASN A N 1
ATOM 1659 C CA . ASN A 1 201 ? 11.048 3.893 -7.501 1.00 96.12 201 ASN A CA 1
ATOM 1660 C C . ASN A 1 201 ? 10.522 4.444 -8.831 1.00 96.12 201 ASN A C 1
ATOM 1662 O O . ASN A 1 201 ? 9.499 3.973 -9.326 1.00 96.12 201 ASN A O 1
ATOM 1666 N N . ASN A 1 202 ? 11.242 5.395 -9.438 1.00 96.00 202 ASN A N 1
ATOM 1667 C CA . ASN A 1 202 ? 10.886 5.951 -10.745 1.00 96.00 202 ASN A CA 1
ATOM 1668 C C . ASN A 1 202 ? 10.843 4.870 -11.833 1.00 96.00 202 ASN A C 1
ATOM 1670 O O . ASN A 1 202 ? 9.997 4.911 -12.720 1.00 96.00 202 ASN A O 1
ATOM 1674 N N . PHE A 1 203 ? 11.759 3.904 -11.779 1.00 95.50 203 PHE A N 1
ATOM 1675 C CA . PHE A 1 203 ? 11.837 2.815 -12.752 1.00 95.50 203 PHE A CA 1
ATOM 1676 C C . PHE A 1 203 ? 10.922 1.631 -12.444 1.00 95.50 203 PHE A C 1
ATOM 1678 O O . PHE A 1 203 ? 10.748 0.778 -13.311 1.00 95.50 203 PHE A O 1
ATOM 1685 N N . VAL A 1 204 ? 10.379 1.552 -11.231 1.00 94.06 204 VAL A N 1
ATOM 1686 C CA . VAL A 1 204 ? 9.592 0.413 -10.761 1.00 94.06 204 VAL A CA 1
ATOM 1687 C C . VAL A 1 204 ? 8.153 0.852 -10.502 1.00 94.06 204 VAL A C 1
ATOM 1689 O O . VAL A 1 204 ? 7.357 0.832 -11.441 1.00 94.06 204 VAL A O 1
ATOM 1692 N N . ASP A 1 205 ? 7.820 1.294 -9.290 1.00 95.00 205 ASP A N 1
ATOM 1693 C CA . ASP A 1 205 ? 6.446 1.613 -8.887 1.00 95.00 205 ASP A CA 1
ATOM 1694 C C . ASP A 1 205 ? 5.842 2.757 -9.725 1.00 95.00 205 ASP A C 1
ATOM 1696 O O . ASP A 1 205 ? 4.734 2.647 -10.264 1.00 95.00 205 ASP A O 1
ATOM 1700 N N . ASP A 1 206 ? 6.580 3.859 -9.903 1.00 96.38 206 ASP A N 1
ATOM 1701 C CA . ASP A 1 206 ? 6.056 5.032 -10.612 1.00 96.38 206 ASP A CA 1
ATOM 1702 C C . ASP A 1 206 ? 5.889 4.775 -12.112 1.00 96.38 206 ASP A C 1
ATOM 1704 O O . ASP A 1 206 ? 5.029 5.395 -12.741 1.00 96.38 206 ASP A O 1
ATOM 1708 N N . ALA A 1 207 ? 6.653 3.842 -12.687 1.00 95.19 207 ALA A N 1
ATOM 1709 C CA . ALA A 1 207 ? 6.564 3.472 -14.096 1.00 95.19 207 ALA A CA 1
ATOM 1710 C C . ALA A 1 207 ? 5.389 2.530 -14.402 1.00 95.19 207 ALA A C 1
ATOM 1712 O O . ALA A 1 207 ? 5.017 2.380 -15.567 1.00 95.19 207 ALA A O 1
ATOM 1713 N N . LEU A 1 208 ? 4.756 1.922 -13.395 1.00 92.75 208 LEU A N 1
ATOM 1714 C CA . LEU A 1 208 ? 3.614 1.042 -13.626 1.00 92.75 208 LEU A CA 1
ATOM 1715 C C . LEU A 1 208 ? 2.453 1.792 -14.310 1.00 92.75 208 LEU A C 1
ATOM 1717 O O . LEU A 1 208 ? 2.062 2.867 -13.839 1.00 92.75 208 LEU A O 1
ATOM 1721 N N . PRO A 1 209 ? 1.837 1.242 -15.376 1.00 89.12 209 PRO A N 1
ATOM 1722 C CA . PRO A 1 209 ? 0.670 1.824 -16.044 1.00 89.12 209 PRO A CA 1
ATOM 1723 C C . PRO A 1 209 ? -0.628 1.568 -15.251 1.00 89.12 209 PRO A C 1
ATOM 1725 O O . PRO A 1 209 ? -1.577 0.976 -15.756 1.00 89.12 209 PRO A O 1
ATOM 1728 N N . LEU A 1 210 ? -0.665 1.982 -13.980 1.00 88.81 210 LEU A N 1
ATOM 1729 C CA . LEU A 1 210 ? -1.755 1.662 -13.049 1.00 88.81 210 LEU A CA 1
ATOM 1730 C C . LEU A 1 210 ? -3.123 2.171 -13.502 1.00 88.81 210 LEU A C 1
ATOM 1732 O O . LEU A 1 210 ? -4.117 1.532 -13.191 1.00 88.81 210 LEU A O 1
ATOM 1736 N N . HIS A 1 211 ? -3.197 3.282 -14.236 1.00 84.31 211 HIS A N 1
ATOM 1737 C CA . HIS A 1 211 ? -4.467 3.832 -14.724 1.00 84.31 211 HIS A CA 1
ATOM 1738 C C . HIS A 1 211 ? -5.150 2.957 -15.780 1.00 84.31 211 HIS A C 1
ATOM 1740 O O . HIS A 1 211 ? -6.345 3.097 -15.999 1.00 84.31 211 HIS A O 1
ATOM 1746 N N . ASP A 1 212 ? -4.411 2.044 -16.415 1.00 80.88 212 ASP A N 1
ATOM 1747 C CA . ASP A 1 212 ? -4.981 1.049 -17.327 1.00 80.88 212 ASP A CA 1
ATOM 1748 C C . ASP A 1 212 ? -5.413 -0.230 -16.563 1.00 80.88 212 ASP A C 1
ATOM 1750 O O . ASP A 1 212 ? -5.851 -1.203 -17.169 1.00 80.88 212 ASP A O 1
ATOM 1754 N N . ILE A 1 213 ? -5.233 -0.281 -15.233 1.00 81.50 213 ILE A N 1
ATOM 1755 C CA . ILE A 1 213 ? -5.379 -1.493 -14.407 1.00 81.50 213 ILE A CA 1
ATOM 1756 C C . ILE A 1 213 ? -6.341 -1.262 -13.235 1.00 81.50 213 ILE A C 1
ATOM 1758 O O . ILE A 1 213 ? -7.211 -2.097 -12.990 1.00 81.50 213 ILE A O 1
ATOM 1762 N N . ILE A 1 214 ? -6.159 -0.184 -12.479 1.00 86.75 214 ILE A N 1
ATOM 1763 C CA . ILE A 1 214 ? -6.974 0.190 -11.326 1.00 86.75 214 ILE A CA 1
ATOM 1764 C C . ILE A 1 214 ? -8.092 1.104 -11.813 1.00 86.75 214 ILE A C 1
ATOM 1766 O O . ILE A 1 214 ? -7.834 2.139 -12.425 1.00 86.75 214 ILE A O 1
ATOM 1770 N N . THR A 1 215 ? -9.323 0.731 -11.490 1.00 86.00 215 THR A N 1
ATOM 1771 C CA . THR A 1 215 ? -10.524 1.534 -11.717 1.00 86.00 215 THR A CA 1
ATOM 1772 C C . THR A 1 215 ? -11.129 1.963 -10.381 1.00 86.00 215 THR A C 1
ATOM 1774 O O . THR A 1 215 ? -10.830 1.337 -9.361 1.00 86.00 215 THR A O 1
ATOM 1777 N N . PRO A 1 216 ? -11.999 2.987 -10.364 1.00 88.31 216 PRO A N 1
ATOM 1778 C CA . PRO A 1 216 ? -12.740 3.346 -9.162 1.00 88.31 216 PRO A CA 1
ATOM 1779 C C . PRO A 1 216 ? -13.516 2.155 -8.587 1.00 88.31 216 PRO A C 1
ATOM 1781 O O . PRO A 1 216 ? -14.164 1.425 -9.339 1.00 88.31 216 PRO A O 1
ATOM 1784 N N . ASP A 1 217 ? -13.475 1.992 -7.264 1.00 87.62 217 ASP A N 1
ATOM 1785 C CA . ASP A 1 217 ? -14.181 0.925 -6.546 1.00 87.62 217 ASP A CA 1
ATOM 1786 C C . ASP A 1 217 ? -15.272 1.534 -5.651 1.00 87.62 217 ASP A C 1
ATOM 1788 O O . ASP A 1 217 ? -15.012 2.080 -4.573 1.00 87.62 217 ASP A O 1
ATOM 1792 N N . LEU A 1 218 ? -16.516 1.488 -6.137 1.00 88.81 218 LEU A N 1
ATOM 1793 C CA . LEU A 1 218 ? -17.657 2.109 -5.462 1.00 88.81 218 LEU A CA 1
ATOM 1794 C C . LEU A 1 218 ? -18.087 1.344 -4.205 1.00 88.81 218 LEU A C 1
ATOM 1796 O O . LEU A 1 218 ? -18.564 1.971 -3.259 1.00 88.81 218 LEU A O 1
ATOM 1800 N N . GLU A 1 219 ? -17.911 0.023 -4.174 1.00 90.38 219 GLU A N 1
ATOM 1801 C CA . GLU A 1 219 ? -18.284 -0.812 -3.029 1.00 90.38 219 GLU A CA 1
ATOM 1802 C C . GLU A 1 219 ? -17.303 -0.605 -1.870 1.00 90.38 219 GLU A C 1
ATOM 1804 O O . GLU A 1 219 ? -17.714 -0.346 -0.729 1.00 90.38 219 GLU A O 1
ATOM 1809 N N . LEU A 1 220 ? -16.002 -0.605 -2.179 1.00 95.31 220 LEU A N 1
ATOM 1810 C CA . LEU A 1 220 ? -14.959 -0.222 -1.234 1.00 95.31 220 LEU A CA 1
ATOM 1811 C C . LEU A 1 220 ? -15.207 1.190 -0.706 1.00 95.31 220 LEU A C 1
ATOM 1813 O O . LEU A 1 220 ? -15.227 1.405 0.508 1.00 95.31 220 LEU A O 1
ATOM 1817 N N . ARG A 1 221 ? -15.435 2.159 -1.605 1.00 95.75 221 ARG A N 1
ATOM 1818 C CA . ARG A 1 221 ? -15.693 3.550 -1.218 1.00 95.75 221 ARG A CA 1
ATOM 1819 C C . ARG A 1 221 ? -16.895 3.656 -0.281 1.00 95.75 221 ARG A C 1
ATOM 1821 O O . ARG A 1 221 ? -16.797 4.339 0.736 1.00 95.75 221 ARG A O 1
ATOM 1828 N N . ALA A 1 222 ? -18.004 2.987 -0.593 1.00 95.12 222 ALA A N 1
ATOM 1829 C CA . ALA A 1 222 ? -19.203 2.998 0.243 1.00 95.12 222 ALA A CA 1
ATOM 1830 C C . ALA A 1 222 ? -18.925 2.433 1.644 1.00 95.12 222 ALA A C 1
ATOM 1832 O O . ALA A 1 222 ? -19.321 3.034 2.643 1.00 95.12 222 ALA A O 1
ATOM 1833 N N . THR A 1 223 ? -18.184 1.328 1.729 1.00 96.69 223 THR A N 1
ATOM 1834 C CA . THR A 1 223 ? -17.784 0.726 3.008 1.00 96.69 223 THR A CA 1
ATOM 1835 C C . THR A 1 223 ? -16.910 1.672 3.832 1.00 96.69 223 THR A C 1
ATOM 1837 O O . THR A 1 223 ? -17.176 1.900 5.012 1.00 96.69 223 THR A O 1
ATOM 1840 N N . LEU A 1 224 ? -15.900 2.288 3.211 1.00 97.75 224 LEU A N 1
ATOM 1841 C CA . LEU A 1 224 ? -15.016 3.245 3.880 1.00 97.75 224 LEU A CA 1
ATOM 1842 C C . LEU A 1 224 ? -15.770 4.498 4.353 1.00 97.75 224 LEU A C 1
ATOM 1844 O O . LEU A 1 224 ? -15.478 5.012 5.433 1.00 97.75 224 LEU A O 1
ATOM 1848 N N . ILE A 1 225 ? -16.764 4.968 3.589 1.00 97.12 225 ILE A N 1
ATOM 1849 C CA . ILE A 1 225 ? -17.647 6.068 4.004 1.00 97.12 225 ILE A CA 1
ATOM 1850 C C . ILE A 1 225 ? -18.429 5.678 5.259 1.00 97.12 225 ILE A C 1
ATOM 1852 O O . ILE A 1 225 ? -18.380 6.428 6.232 1.00 97.12 225 ILE A O 1
ATOM 1856 N N . LYS A 1 226 ? -19.067 4.498 5.291 1.00 97.31 226 LYS A N 1
ATOM 1857 C CA . LYS A 1 226 ? -19.784 4.023 6.489 1.00 97.31 226 LYS A CA 1
ATOM 1858 C C . LYS A 1 226 ? -18.870 3.992 7.720 1.00 97.31 226 LYS A C 1
ATOM 1860 O O . LYS A 1 226 ? -19.238 4.500 8.778 1.00 97.31 226 LYS A O 1
ATOM 1865 N N . ILE A 1 227 ? -17.650 3.463 7.573 1.00 97.50 227 ILE A N 1
ATOM 1866 C CA . ILE A 1 227 ? -16.651 3.438 8.655 1.00 97.50 227 ILE A CA 1
ATOM 1867 C C . ILE A 1 227 ? -16.338 4.862 9.128 1.00 97.50 227 ILE A C 1
ATOM 1869 O O . ILE A 1 227 ? -16.321 5.119 10.332 1.00 97.50 227 ILE A O 1
ATOM 1873 N N . LYS A 1 228 ? -16.116 5.806 8.205 1.00 96.06 228 LYS A N 1
ATOM 1874 C CA . LYS A 1 228 ? -15.819 7.206 8.543 1.00 96.06 228 LYS A CA 1
ATOM 1875 C C . LYS A 1 228 ? -16.997 7.892 9.246 1.00 96.06 228 LYS A C 1
ATOM 1877 O O . LYS A 1 228 ? -16.792 8.640 10.203 1.00 96.06 228 LYS A O 1
ATOM 1882 N N . GLU A 1 229 ? -18.224 7.631 8.803 1.00 96.69 229 GLU A N 1
ATOM 1883 C CA . GLU A 1 229 ? -19.456 8.220 9.340 1.00 96.69 229 GLU A CA 1
ATOM 1884 C C . GLU A 1 229 ? -19.841 7.678 10.724 1.00 96.69 229 GLU A C 1
ATOM 1886 O O . GLU A 1 229 ? -20.429 8.423 11.512 1.00 96.69 229 GLU A O 1
ATOM 1891 N N . SER A 1 230 ? -19.425 6.451 11.066 1.00 96.31 230 SER A N 1
ATOM 1892 C CA . SER A 1 230 ? -19.605 5.855 12.403 1.00 96.31 230 SER A CA 1
ATOM 1893 C C . SER A 1 230 ? -18.943 6.664 13.530 1.00 96.31 230 SER A C 1
ATOM 1895 O O . SER A 1 230 ? -19.322 6.564 14.698 1.00 96.31 230 SER A O 1
ATOM 1897 N N . LYS A 1 231 ? -17.905 7.453 13.197 1.00 95.19 231 LYS A N 1
ATOM 1898 C CA . LYS A 1 231 ? -17.072 8.224 14.141 1.00 95.19 231 LYS A CA 1
ATOM 1899 C C . LYS A 1 231 ? -16.442 7.374 15.257 1.00 95.19 231 LYS A C 1
ATOM 1901 O O . LYS A 1 231 ? -16.055 7.908 16.298 1.00 95.19 231 LYS A O 1
ATOM 1906 N N . LYS A 1 232 ? -16.301 6.057 15.057 1.00 96.50 232 LYS A N 1
ATOM 1907 C CA . LYS A 1 232 ? -15.615 5.154 16.004 1.00 96.50 232 LYS A CA 1
ATOM 1908 C C . LYS A 1 232 ? -14.114 5.389 16.072 1.00 96.50 232 LYS A C 1
ATOM 1910 O O . LYS A 1 232 ? -13.501 5.147 17.116 1.00 96.50 232 LYS A O 1
ATOM 1915 N N . PHE A 1 233 ? -13.547 5.868 14.972 1.00 97.50 233 PHE A N 1
ATOM 1916 C CA . PHE A 1 233 ? -12.143 6.219 14.843 1.00 97.50 233 PHE A CA 1
ATOM 1917 C C . PHE A 1 233 ? -11.991 7.728 14.709 1.00 97.50 233 PHE A C 1
ATOM 1919 O O . PHE A 1 233 ? -12.770 8.389 14.026 1.00 97.50 233 PHE A O 1
ATOM 1926 N N . GLU A 1 234 ? -10.958 8.266 15.348 1.00 97.50 234 GLU A N 1
ATOM 1927 C CA . GLU A 1 234 ? -10.584 9.673 15.210 1.00 97.50 234 GLU A CA 1
ATOM 1928 C C . GLU A 1 234 ? -9.896 9.925 13.863 1.00 97.50 234 GLU A C 1
ATOM 1930 O O . GLU A 1 234 ? -9.984 11.027 13.321 1.00 97.50 234 GLU A O 1
ATOM 1935 N N . LYS A 1 235 ? -9.213 8.902 13.326 1.00 97.81 235 LYS A N 1
ATOM 1936 C CA . LYS A 1 235 ? -8.539 8.931 12.023 1.00 97.81 235 LYS A CA 1
ATOM 1937 C C . LYS A 1 235 ? -8.653 7.590 11.303 1.00 97.81 235 LYS A C 1
ATOM 1939 O O . LYS A 1 235 ? -8.511 6.531 11.918 1.00 97.81 235 LYS A O 1
ATOM 1944 N N . MET A 1 236 ? -8.820 7.655 9.986 1.00 98.25 236 MET A N 1
ATOM 1945 C CA . MET A 1 236 ? -8.498 6.554 9.074 1.00 98.25 236 MET A CA 1
ATOM 1946 C C . MET A 1 236 ? -7.158 6.860 8.414 1.00 98.25 236 MET A C 1
ATOM 1948 O O . MET A 1 236 ? -6.971 7.962 7.902 1.00 98.25 236 MET A O 1
ATOM 1952 N N . TRP A 1 237 ? -6.215 5.925 8.431 1.00 98.69 237 TRP A N 1
ATOM 1953 C CA . TRP A 1 237 ? -4.831 6.215 8.061 1.00 98.69 237 TRP A CA 1
ATOM 1954 C C . TRP A 1 237 ? -4.243 5.152 7.142 1.00 98.69 237 TRP A C 1
ATOM 1956 O O . TRP A 1 237 ? -4.362 3.957 7.404 1.00 98.69 237 TRP A O 1
ATOM 1966 N N . LEU A 1 238 ? -3.582 5.593 6.075 1.00 98.81 238 LEU A N 1
ATOM 1967 C CA . LEU A 1 238 ? -2.896 4.706 5.141 1.00 98.81 238 LEU A CA 1
ATOM 1968 C C . LEU A 1 238 ? -1.530 4.316 5.711 1.00 98.81 238 LEU A C 1
ATOM 1970 O O . LEU A 1 238 ? -0.771 5.185 6.138 1.00 98.81 238 LEU A O 1
ATOM 1974 N N . TYR A 1 239 ? -1.194 3.031 5.700 1.00 98.56 239 TYR A N 1
ATOM 1975 C CA . TYR A 1 239 ? 0.069 2.511 6.218 1.00 98.56 239 TYR A CA 1
ATOM 1976 C C . TYR A 1 239 ? 0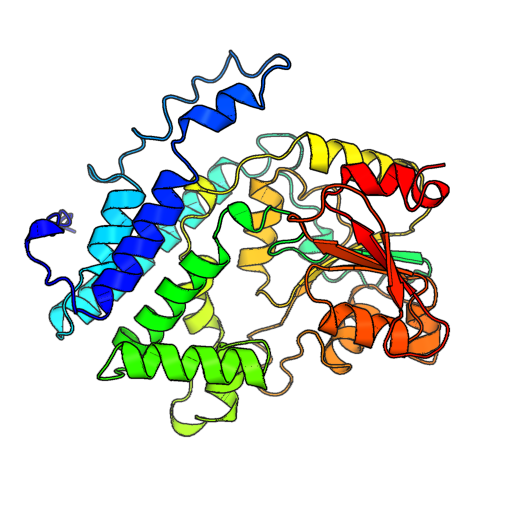.667 1.471 5.265 1.00 98.56 239 TYR A C 1
ATOM 1978 O O . TYR A 1 239 ? 0.320 0.294 5.321 1.00 98.56 239 TYR A O 1
ATOM 1986 N N . THR A 1 240 ? 1.588 1.905 4.401 1.00 97.69 240 THR A N 1
ATOM 1987 C CA . THR A 1 240 ? 2.133 1.109 3.285 1.00 97.69 240 THR A CA 1
ATOM 1988 C C . THR A 1 240 ? 3.662 1.013 3.310 1.00 97.69 240 THR A C 1
ATOM 1990 O O . THR A 1 240 ? 4.355 1.900 3.812 1.00 97.69 240 THR A O 1
ATOM 1993 N N . ASN A 1 241 ? 4.191 -0.062 2.719 1.00 96.06 241 ASN A N 1
ATOM 1994 C CA . ASN A 1 241 ? 5.617 -0.230 2.426 1.00 96.06 241 ASN A CA 1
ATOM 1995 C C . ASN A 1 241 ? 6.060 0.438 1.111 1.00 96.06 241 ASN A C 1
ATOM 1997 O O . ASN A 1 241 ? 7.264 0.533 0.860 1.00 96.06 241 ASN A O 1
ATOM 2001 N N . ALA A 1 242 ? 5.121 0.882 0.275 1.00 95.19 242 ALA A N 1
ATOM 2002 C CA . ALA A 1 242 ? 5.415 1.599 -0.959 1.00 95.19 242 ALA A CA 1
ATOM 2003 C C . ALA A 1 242 ? 5.891 3.035 -0.686 1.00 95.19 242 ALA A C 1
ATOM 2005 O O . ALA A 1 242 ? 5.722 3.568 0.419 1.00 95.19 242 ALA A O 1
ATOM 2006 N N . TYR A 1 243 ? 6.457 3.685 -1.707 1.00 95.94 243 TYR A N 1
ATOM 2007 C CA . TYR A 1 243 ? 6.737 5.118 -1.650 1.00 95.94 243 TYR A CA 1
ATOM 2008 C C . TYR A 1 243 ? 5.455 5.948 -1.822 1.00 95.94 243 TYR A C 1
ATOM 2010 O O . TYR A 1 243 ? 4.447 5.502 -2.376 1.00 95.94 243 TYR A O 1
ATOM 2018 N N . LYS A 1 244 ? 5.483 7.204 -1.361 1.00 95.88 244 LYS A N 1
ATOM 2019 C CA . LYS A 1 244 ? 4.292 8.070 -1.329 1.00 95.88 244 LYS A CA 1
ATOM 2020 C C . LYS A 1 244 ? 3.647 8.319 -2.696 1.00 95.88 244 LYS A C 1
ATOM 2022 O O . LYS A 1 244 ? 2.436 8.495 -2.764 1.00 95.88 244 LYS A O 1
ATOM 2027 N N . THR A 1 245 ? 4.431 8.367 -3.772 1.00 96.19 245 THR A N 1
ATOM 2028 C CA . THR A 1 245 ? 3.924 8.644 -5.126 1.00 96.19 245 THR A CA 1
ATOM 2029 C C . THR A 1 245 ? 3.013 7.518 -5.608 1.00 96.19 245 THR A C 1
ATOM 2031 O O . THR A 1 245 ? 1.904 7.785 -6.070 1.00 96.19 245 THR A O 1
ATOM 2034 N N . HIS A 1 246 ? 3.422 6.266 -5.395 1.00 97.00 246 HIS A N 1
ATOM 2035 C CA . HIS A 1 246 ? 2.617 5.077 -5.671 1.00 97.00 246 HIS A CA 1
ATOM 2036 C C . HIS A 1 246 ? 1.348 5.026 -4.818 1.00 97.00 246 HIS A C 1
ATOM 2038 O O . HIS A 1 246 ? 0.249 4.863 -5.351 1.00 97.00 246 HIS A O 1
ATOM 2044 N N . ALA A 1 247 ? 1.483 5.261 -3.509 1.00 97.38 247 ALA A N 1
ATOM 2045 C CA . ALA A 1 247 ? 0.359 5.278 -2.574 1.00 97.38 247 ALA A CA 1
ATOM 2046 C C . ALA A 1 247 ? -0.735 6.272 -3.005 1.00 97.38 247 ALA A C 1
ATOM 2048 O O . ALA A 1 247 ? -1.908 5.910 -3.104 1.00 97.38 247 ALA A O 1
ATOM 2049 N N . ILE A 1 248 ? -0.338 7.511 -3.322 1.00 97.00 248 ILE A N 1
ATOM 2050 C CA . ILE A 1 248 ? -1.245 8.578 -3.763 1.00 97.00 248 ILE A CA 1
ATOM 2051 C C . ILE A 1 248 ? -1.913 8.223 -5.096 1.00 97.00 248 ILE A C 1
ATOM 2053 O O . ILE A 1 248 ? -3.116 8.440 -5.253 1.00 97.00 248 ILE A O 1
ATOM 2057 N N . ARG A 1 249 ? -1.168 7.652 -6.051 1.00 97.00 249 ARG A N 1
ATOM 2058 C CA . ARG A 1 249 ? -1.735 7.206 -7.332 1.00 97.00 249 ARG A CA 1
ATOM 2059 C C . ARG A 1 249 ? -2.807 6.140 -7.125 1.00 97.00 249 ARG A C 1
ATOM 2061 O O . ARG A 1 249 ? -3.894 6.290 -7.674 1.00 97.00 249 ARG A O 1
ATOM 2068 N N . CYS A 1 250 ? -2.540 5.123 -6.305 1.00 97.38 250 CYS A N 1
ATOM 2069 C CA . CYS A 1 250 ? -3.486 4.035 -6.049 1.00 97.38 250 CYS A CA 1
ATOM 2070 C C . CYS A 1 250 ? -4.809 4.545 -5.464 1.00 97.38 250 CYS A C 1
ATOM 2072 O O . CYS A 1 250 ? -5.868 4.283 -6.028 1.00 97.38 250 CYS A O 1
ATOM 2074 N N . ILE A 1 251 ? -4.761 5.328 -4.381 1.00 97.81 251 ILE A N 1
ATOM 2075 C CA . ILE A 1 251 ? -5.984 5.836 -3.733 1.00 97.81 251 ILE A CA 1
ATOM 2076 C C . ILE A 1 251 ? -6.753 6.834 -4.611 1.00 97.81 251 ILE A C 1
ATOM 2078 O O . ILE A 1 251 ? -7.975 6.926 -4.503 1.00 97.81 251 ILE A O 1
ATOM 2082 N N . THR A 1 252 ? -6.057 7.570 -5.487 1.00 95.88 252 THR A N 1
ATOM 2083 C CA . THR A 1 252 ? -6.697 8.497 -6.433 1.00 95.88 252 THR A CA 1
ATOM 2084 C C . THR A 1 252 ? -7.429 7.727 -7.530 1.00 95.88 252 THR A C 1
ATOM 2086 O O . THR A 1 252 ? -8.584 8.034 -7.808 1.00 95.88 252 THR A O 1
ATOM 2089 N N . LEU A 1 253 ? -6.795 6.697 -8.106 1.00 93.31 253 LEU A N 1
ATOM 2090 C CA . LEU A 1 253 ? -7.397 5.834 -9.132 1.00 93.31 253 LEU A CA 1
ATOM 2091 C C . LEU A 1 253 ? -8.587 5.029 -8.594 1.00 93.31 253 LEU A C 1
ATOM 2093 O O . LEU A 1 253 ? -9.594 4.894 -9.282 1.00 93.31 253 LEU A O 1
ATOM 2097 N N . LEU A 1 254 ? -8.501 4.556 -7.347 1.00 95.12 254 LEU A N 1
ATOM 2098 C CA . LEU A 1 254 ? -9.606 3.888 -6.650 1.00 95.12 254 LEU A CA 1
ATOM 2099 C C . LEU A 1 254 ? -10.763 4.837 -6.296 1.00 95.12 254 LEU A C 1
ATOM 2101 O O . LEU A 1 254 ? -11.849 4.373 -5.953 1.00 95.12 254 LEU A O 1
ATOM 2105 N N . GLY A 1 255 ? -10.552 6.156 -6.360 1.00 95.50 255 GLY A N 1
ATOM 2106 C CA . GLY A 1 255 ? -11.552 7.147 -5.971 1.00 95.50 255 GLY A CA 1
ATOM 2107 C C . GLY A 1 255 ? -11.814 7.163 -4.464 1.00 95.50 255 GLY A C 1
ATOM 2108 O O . GLY A 1 255 ? -12.963 7.248 -4.043 1.00 95.50 255 GLY A O 1
ATOM 2109 N N . ILE A 1 256 ? -10.772 7.072 -3.635 1.00 97.12 256 ILE A N 1
ATOM 2110 C CA . ILE A 1 256 ? -10.867 7.049 -2.159 1.00 97.12 256 ILE A CA 1
ATOM 2111 C C . ILE A 1 256 ? -9.865 7.999 -1.476 1.00 97.12 256 ILE A C 1
ATOM 2113 O O . ILE A 1 256 ? -9.688 7.951 -0.260 1.00 97.12 256 ILE A O 1
ATOM 2117 N N . ALA A 1 257 ? -9.210 8.884 -2.234 1.00 96.62 257 ALA A N 1
ATOM 2118 C CA . ALA A 1 257 ? -8.150 9.769 -1.741 1.00 96.62 257 ALA A CA 1
ATOM 2119 C C . ALA A 1 257 ? -8.627 10.845 -0.743 1.00 96.62 257 ALA A C 1
ATOM 2121 O O . ALA A 1 257 ? -7.819 11.425 -0.017 1.00 96.62 257 ALA A O 1
ATOM 2122 N N . ASP A 1 258 ? -9.930 11.112 -0.684 1.00 95.94 258 ASP A N 1
ATOM 2123 C CA . ASP A 1 258 ? -10.560 12.065 0.236 1.00 95.94 258 ASP A CA 1
ATOM 2124 C C . ASP A 1 258 ? -10.935 11.446 1.595 1.00 95.94 258 ASP A C 1
ATOM 2126 O O . ASP A 1 258 ? -11.227 12.174 2.546 1.00 95.94 258 ASP A O 1
ATOM 2130 N N . LEU A 1 259 ? -10.928 10.113 1.712 1.00 97.12 259 LEU A N 1
ATOM 2131 C CA . LEU A 1 259 ? -11.447 9.412 2.892 1.00 97.12 259 LEU A CA 1
ATOM 2132 C C . LEU A 1 259 ? -10.425 9.263 4.023 1.00 97.12 259 LEU A C 1
ATOM 2134 O O . LEU A 1 259 ? -10.821 9.099 5.179 1.00 97.12 259 LEU A O 1
ATOM 2138 N N . PHE A 1 260 ? -9.130 9.368 3.727 1.00 97.81 260 PHE A N 1
ATOM 2139 C CA . PHE A 1 260 ? -8.059 9.148 4.701 1.00 97.81 260 PHE A CA 1
ATOM 2140 C C . PHE A 1 260 ? -7.535 10.457 5.298 1.00 97.81 260 PHE A C 1
ATOM 2142 O O . PHE A 1 260 ? -7.518 11.504 4.653 1.00 97.81 260 PHE A O 1
ATOM 2149 N 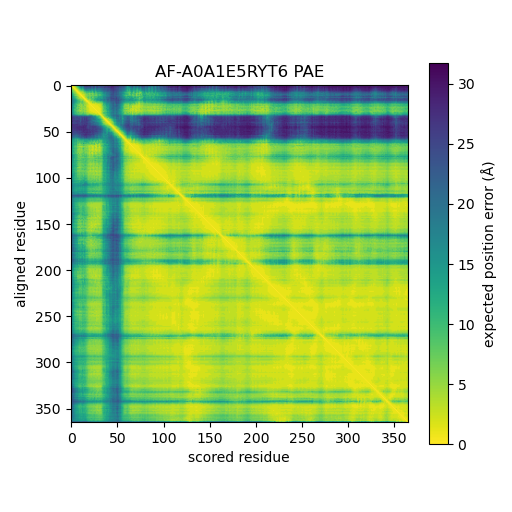N . ASP A 1 261 ? -7.104 10.392 6.554 1.00 97.56 261 ASP A N 1
ATOM 2150 C CA . ASP A 1 261 ? -6.631 11.518 7.365 1.00 97.56 261 ASP A CA 1
ATOM 2151 C C . ASP A 1 261 ? -5.103 11.650 7.396 1.00 97.56 261 ASP A C 1
ATOM 2153 O O . ASP A 1 261 ? -4.589 12.571 8.042 1.00 97.56 261 ASP A O 1
ATOM 2157 N N . GLY A 1 262 ? -4.401 10.748 6.706 1.00 97.69 262 GLY A N 1
ATOM 2158 C CA . GLY A 1 262 ? -2.963 10.795 6.486 1.00 97.69 262 GLY A CA 1
ATOM 2159 C C . GLY A 1 262 ? -2.386 9.503 5.914 1.00 97.69 262 GLY A C 1
ATOM 2160 O O . GLY A 1 262 ? -3.113 8.551 5.613 1.00 97.69 262 GLY A O 1
ATOM 2161 N N . LEU A 1 263 ? -1.066 9.511 5.734 1.00 98.06 263 LEU A N 1
ATOM 2162 C CA . LEU A 1 263 ? -0.293 8.440 5.116 1.00 98.06 263 LEU A CA 1
ATOM 2163 C C . LEU A 1 263 ? 1.047 8.267 5.831 1.00 98.06 263 LEU A C 1
ATOM 2165 O O . LEU A 1 263 ? 1.857 9.191 5.891 1.00 98.06 263 LEU A O 1
ATOM 2169 N N . THR A 1 264 ? 1.315 7.043 6.270 1.00 97.75 264 THR A N 1
ATOM 2170 C CA . THR A 1 264 ? 2.654 6.562 6.592 1.00 97.75 264 THR A CA 1
ATOM 2171 C C . THR A 1 264 ? 3.121 5.646 5.472 1.00 97.75 264 THR A C 1
ATOM 2173 O O . THR A 1 264 ? 2.501 4.627 5.176 1.00 97.75 264 THR A O 1
ATOM 2176 N N . PHE A 1 265 ? 4.235 6.023 4.859 1.00 96.31 265 PHE A N 1
ATOM 2177 C CA . PHE A 1 265 ? 4.878 5.306 3.764 1.00 96.31 265 PHE A CA 1
ATOM 2178 C C . PHE A 1 265 ? 6.338 4.999 4.123 1.00 96.31 265 PHE A C 1
ATOM 2180 O O . PHE A 1 265 ? 6.897 5.615 5.044 1.00 96.31 265 PHE A O 1
ATOM 2187 N N . CYS A 1 266 ? 6.958 4.080 3.382 1.00 95.06 266 CYS A N 1
ATOM 2188 C CA . CYS A 1 266 ? 8.388 3.805 3.484 1.00 95.06 266 CYS A CA 1
ATOM 2189 C C . CYS A 1 266 ? 9.164 4.939 2.803 1.00 95.06 266 CYS A C 1
ATOM 2191 O O . CYS A 1 266 ? 9.070 5.110 1.588 1.00 95.06 266 CYS A O 1
ATOM 2193 N N . ASP A 1 267 ? 9.898 5.759 3.562 1.00 92.88 267 ASP A N 1
ATOM 2194 C CA . ASP A 1 267 ? 10.595 6.911 2.983 1.00 92.88 267 ASP A CA 1
ATOM 2195 C C . ASP A 1 267 ? 11.921 6.504 2.339 1.00 92.88 267 ASP A C 1
ATOM 2197 O O . ASP A 1 267 ? 12.951 6.359 2.995 1.00 92.88 267 ASP A O 1
ATOM 2201 N N . TYR A 1 268 ? 11.894 6.373 1.017 1.00 91.88 268 TYR A N 1
ATOM 2202 C CA . TYR A 1 268 ? 13.039 5.970 0.206 1.00 91.88 268 TYR A CA 1
ATOM 2203 C C . TYR A 1 268 ? 14.192 6.982 0.234 1.00 91.88 268 TYR A C 1
ATOM 2205 O O . TYR A 1 268 ? 15.315 6.645 -0.132 1.00 91.88 268 TYR A O 1
ATOM 2213 N N . LYS A 1 269 ? 13.960 8.208 0.722 1.00 90.12 269 LYS A N 1
ATOM 2214 C CA . LYS A 1 269 ? 15.029 9.193 0.938 1.00 90.12 269 LYS A CA 1
ATOM 2215 C C . LYS A 1 269 ? 15.821 8.937 2.221 1.00 90.12 269 LYS A C 1
ATOM 2217 O O . LYS A 1 269 ? 16.962 9.380 2.325 1.00 90.12 269 LYS A O 1
ATOM 2222 N N . MET A 1 270 ? 15.250 8.208 3.177 1.00 87.50 270 MET A N 1
ATOM 2223 C CA . MET A 1 270 ? 15.875 7.888 4.462 1.00 87.50 270 MET A CA 1
ATOM 2224 C C . MET A 1 270 ? 16.645 6.569 4.362 1.00 87.50 270 MET A C 1
ATOM 2226 O O . MET A 1 270 ? 16.330 5.602 5.040 1.00 87.50 270 MET A O 1
ATOM 2230 N N . VAL A 1 271 ? 17.653 6.516 3.487 1.00 81.31 271 VAL A N 1
ATOM 2231 C CA . VAL A 1 271 ? 18.352 5.276 3.087 1.00 81.31 271 VAL A CA 1
ATOM 2232 C C . VAL A 1 271 ? 18.864 4.448 4.276 1.00 81.31 271 VAL A C 1
ATOM 2234 O O . VAL A 1 271 ? 18.720 3.229 4.271 1.00 81.31 271 VAL A O 1
ATOM 2237 N N . GLN A 1 272 ? 19.439 5.093 5.297 1.00 78.06 272 GLN A N 1
ATOM 2238 C CA . GLN A 1 272 ? 20.003 4.412 6.474 1.00 78.06 272 GLN A CA 1
ATOM 2239 C C . GLN A 1 272 ? 18.942 3.991 7.499 1.00 78.06 272 GLN A C 1
ATOM 2241 O O . GLN A 1 272 ? 19.101 2.968 8.158 1.00 78.06 272 GLN A O 1
ATOM 2246 N N . ASP A 1 273 ? 17.841 4.739 7.574 1.00 82.38 273 ASP A N 1
ATOM 2247 C CA . ASP A 1 273 ? 16.759 4.552 8.547 1.00 82.38 273 ASP A CA 1
ATOM 2248 C C . ASP A 1 273 ? 15.470 4.058 7.871 1.00 82.38 273 ASP A C 1
ATOM 2250 O O . ASP A 1 273 ? 14.354 4.292 8.350 1.00 82.38 273 ASP A O 1
ATOM 2254 N N . MET A 1 274 ? 15.614 3.387 6.722 1.00 87.50 274 MET A N 1
ATOM 2255 C CA . MET A 1 274 ? 14.490 2.936 5.913 1.00 87.50 274 MET A CA 1
ATOM 2256 C C . MET A 1 274 ? 13.676 1.900 6.688 1.00 87.50 274 MET A C 1
ATOM 2258 O O . MET A 1 274 ? 14.053 0.730 6.844 1.00 87.50 274 MET A O 1
ATOM 2262 N N . SER A 1 275 ? 12.525 2.354 7.165 1.00 90.12 275 SER A N 1
ATOM 2263 C CA . SER A 1 275 ? 11.591 1.571 7.955 1.00 90.12 275 SER A CA 1
ATOM 2264 C C . SER A 1 275 ? 10.414 1.136 7.093 1.00 90.12 275 SER A C 1
ATOM 2266 O O . SER A 1 275 ? 9.802 1.927 6.378 1.00 90.12 275 SER A O 1
ATOM 2268 N N . CYS A 1 276 ? 10.120 -0.157 7.159 1.00 93.25 276 CYS A N 1
ATOM 2269 C CA . CYS A 1 276 ? 9.004 -0.786 6.475 1.00 93.25 276 CYS A CA 1
ATOM 2270 C C . CYS A 1 276 ? 8.448 -1.899 7.362 1.00 93.25 276 CYS A C 1
ATOM 2272 O O . CYS A 1 276 ? 9.174 -2.498 8.157 1.00 93.25 276 CYS A O 1
ATOM 2274 N N . LYS A 1 277 ? 7.167 -2.215 7.212 1.00 95.62 277 LYS A N 1
ATOM 2275 C CA . LYS A 1 277 ? 6.556 -3.395 7.820 1.00 95.62 277 LYS A CA 1
ATOM 2276 C C . LYS A 1 277 ? 7.310 -4.658 7.361 1.00 95.62 277 LYS A C 1
ATOM 2278 O O . LYS A 1 277 ? 7.703 -4.719 6.191 1.00 95.62 277 LYS A O 1
ATOM 2283 N N . PRO A 1 278 ? 7.517 -5.659 8.232 1.00 94.44 278 PRO A N 1
ATOM 2284 C CA . PRO A 1 278 ? 6.979 -5.792 9.587 1.00 94.44 278 PRO A CA 1
ATOM 2285 C C . PRO A 1 278 ? 7.895 -5.234 10.699 1.00 94.44 278 PRO A C 1
ATOM 2287 O O . PRO A 1 278 ? 7.674 -5.561 11.864 1.00 94.44 278 PRO A O 1
ATOM 2290 N N . ASP A 1 279 ? 8.913 -4.425 10.385 1.00 93.19 279 ASP A N 1
ATOM 2291 C CA . ASP A 1 279 ? 9.881 -3.944 11.380 1.00 93.19 279 ASP A CA 1
ATOM 2292 C C . ASP A 1 279 ? 9.229 -3.001 12.403 1.00 93.19 279 ASP A C 1
ATOM 2294 O O . ASP A 1 279 ? 8.487 -2.084 12.046 1.00 93.19 279 ASP A O 1
ATOM 2298 N N . VAL A 1 280 ? 9.565 -3.165 13.689 1.00 96.44 280 VAL A N 1
ATOM 2299 C CA . VAL A 1 280 ? 9.017 -2.350 14.795 1.00 96.44 280 VAL A CA 1
ATOM 2300 C C . VAL A 1 280 ? 9.289 -0.850 14.607 1.00 96.44 280 VAL A C 1
ATOM 2302 O O . VAL A 1 280 ? 8.463 -0.023 14.989 1.00 96.44 280 VAL A O 1
ATOM 2305 N N . SER A 1 281 ? 10.402 -0.479 13.964 1.00 95.50 281 SER A N 1
ATOM 2306 C CA . SER A 1 281 ? 10.717 0.921 13.639 1.00 95.50 281 SER A CA 1
ATOM 2307 C C . SER A 1 281 ? 9.659 1.575 12.744 1.00 95.50 281 SER A C 1
ATOM 2309 O O . SER A 1 281 ? 9.355 2.753 12.917 1.00 95.50 281 SER A O 1
ATOM 2311 N N . SER A 1 282 ? 9.037 0.807 11.844 1.00 96.25 282 SER A N 1
ATOM 2312 C CA . SER A 1 282 ? 7.953 1.283 10.979 1.00 96.25 282 SER A CA 1
ATOM 2313 C C . SER A 1 282 ? 6.690 1.609 11.782 1.00 96.25 282 SER A C 1
ATOM 2315 O O . SER A 1 282 ? 6.023 2.605 11.515 1.00 96.25 282 SER A O 1
ATOM 2317 N N . TYR A 1 283 ? 6.389 0.819 12.819 1.00 98.19 283 TYR A N 1
ATOM 2318 C CA . TYR A 1 283 ? 5.265 1.076 13.726 1.00 98.19 283 TYR A CA 1
ATOM 2319 C C . TYR A 1 283 ? 5.508 2.292 14.617 1.00 98.19 283 TYR A C 1
ATOM 2321 O O . TYR A 1 283 ? 4.576 3.055 14.870 1.00 98.19 283 TYR A O 1
ATOM 2329 N N . TRP A 1 284 ? 6.755 2.505 15.046 1.00 97.31 284 TRP A N 1
ATOM 2330 C CA . TRP A 1 284 ? 7.158 3.736 15.726 1.00 97.31 284 TRP A CA 1
ATOM 2331 C C . TRP A 1 284 ? 6.916 4.957 14.844 1.00 97.31 284 TRP A C 1
ATOM 2333 O O . TRP A 1 284 ? 6.147 5.833 15.244 1.00 97.31 284 TRP A O 1
ATOM 2343 N N . LYS A 1 285 ? 7.471 4.957 13.625 1.00 96.19 285 LYS A N 1
ATOM 2344 C CA . LYS A 1 285 ? 7.264 6.020 12.634 1.00 96.19 285 LYS A CA 1
ATOM 2345 C C . LYS A 1 285 ? 5.778 6.279 12.394 1.00 96.19 285 LYS A C 1
ATOM 2347 O O . LYS A 1 285 ? 5.333 7.418 12.462 1.00 96.19 285 LYS A O 1
ATOM 2352 N N . MET A 1 286 ? 5.000 5.222 12.159 1.00 97.56 286 MET A N 1
ATOM 2353 C CA . MET A 1 286 ? 3.554 5.329 11.965 1.00 97.56 286 MET A CA 1
ATOM 2354 C C . MET A 1 286 ? 2.873 5.984 13.169 1.00 97.56 286 MET A C 1
ATOM 2356 O O . MET A 1 286 ? 2.077 6.902 12.995 1.00 97.56 286 MET A O 1
ATOM 2360 N N . SER A 1 287 ? 3.221 5.579 14.393 1.00 97.69 287 SER A N 1
ATOM 2361 C CA . SER A 1 287 ? 2.626 6.161 15.598 1.00 97.69 287 SER A CA 1
ATOM 2362 C C . SER A 1 287 ? 2.902 7.662 15.735 1.00 97.69 287 SER A C 1
ATOM 2364 O O . SER A 1 287 ? 2.043 8.399 16.216 1.00 97.69 287 SER A O 1
ATOM 2366 N N . GLU A 1 288 ? 4.073 8.124 15.289 1.00 96.25 288 GLU A N 1
ATOM 2367 C CA . GLU A 1 288 ? 4.459 9.536 15.294 1.00 96.25 288 GLU A CA 1
ATOM 2368 C C . GLU A 1 288 ? 3.761 10.320 14.181 1.00 96.25 288 GLU A C 1
ATOM 2370 O O . GLU A 1 288 ? 3.178 11.371 14.453 1.00 96.25 288 GLU A O 1
ATOM 2375 N N . ASP A 1 289 ? 3.760 9.785 12.958 1.00 96.25 289 ASP A N 1
ATOM 2376 C CA . ASP A 1 289 ? 3.091 10.375 11.794 1.00 96.25 289 ASP A CA 1
ATOM 2377 C C . ASP A 1 289 ? 1.596 10.606 12.073 1.00 96.25 289 ASP A C 1
ATOM 2379 O O . ASP A 1 289 ? 1.049 11.663 11.747 1.00 96.25 289 ASP A O 1
ATOM 2383 N N . VAL A 1 290 ? 0.957 9.621 12.713 1.00 97.25 290 VAL A N 1
ATOM 2384 C CA . VAL A 1 290 ? -0.448 9.643 13.133 1.00 97.25 290 VAL A CA 1
ATOM 2385 C C . VAL A 1 290 ? -0.674 10.562 14.336 1.00 97.25 290 VAL A C 1
ATOM 2387 O O . VAL A 1 290 ? -1.779 11.070 14.508 1.00 97.25 290 VAL A O 1
ATOM 2390 N N . GLY A 1 291 ? 0.323 10.785 15.194 1.00 97.44 291 GLY A N 1
ATOM 2391 C CA . GLY A 1 291 ? 0.154 11.493 16.468 1.00 97.44 291 GLY A CA 1
ATOM 2392 C C . GLY A 1 291 ? -0.554 10.655 17.540 1.00 97.44 291 GLY A C 1
ATOM 2393 O O . GLY A 1 291 ? -1.392 11.177 18.275 1.00 97.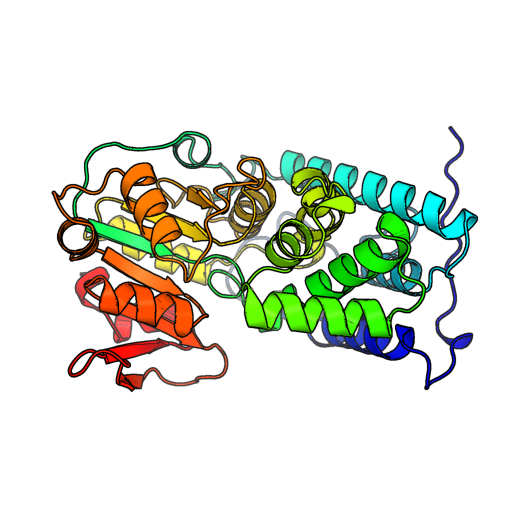44 291 GLY A O 1
ATOM 2394 N N . LEU A 1 292 ? -0.271 9.352 17.620 1.00 97.88 292 LEU A N 1
ATOM 2395 C CA . LEU A 1 292 ? -0.821 8.483 18.664 1.00 97.88 292 LEU A CA 1
ATOM 2396 C C . LEU A 1 292 ? -0.252 8.843 20.040 1.00 97.88 292 LEU A C 1
ATOM 2398 O O . LEU A 1 292 ? 0.962 8.943 20.225 1.00 97.88 292 LEU A O 1
ATOM 2402 N N . ILE A 1 293 ? -1.139 8.998 21.021 1.00 97.06 293 ILE A N 1
ATOM 2403 C CA . ILE A 1 293 ? -0.765 9.315 22.403 1.00 97.06 293 ILE A CA 1
ATOM 2404 C C . ILE A 1 293 ? -0.386 8.055 23.197 1.00 97.06 293 ILE A C 1
ATOM 2406 O O . ILE A 1 293 ? -1.064 7.033 23.122 1.00 97.06 293 ILE A O 1
ATOM 2410 N N . GLY A 1 294 ? 0.685 8.141 23.988 1.00 96.00 294 GLY A N 1
ATOM 2411 C CA . GLY A 1 294 ? 1.180 7.059 24.849 1.00 96.00 294 GLY A CA 1
ATOM 2412 C C . GLY A 1 294 ? 2.683 7.181 25.107 1.00 96.00 294 GLY A C 1
ATOM 2413 O O . GLY A 1 294 ? 3.416 7.719 24.267 1.00 96.00 294 GLY A O 1
ATOM 2414 N N . GLU A 1 295 ? 3.145 6.701 26.262 1.00 94.31 295 GLU A N 1
ATOM 2415 C CA . GLU A 1 295 ? 4.566 6.724 26.636 1.00 94.31 295 GLU A CA 1
ATOM 2416 C C . GLU A 1 295 ? 5.327 5.597 25.937 1.00 94.31 295 GLU A C 1
ATOM 2418 O O . GLU A 1 295 ? 6.451 5.787 25.472 1.00 94.31 295 GLU A O 1
ATOM 2423 N N . THR A 1 296 ? 4.683 4.436 25.801 1.00 97.25 296 THR A N 1
ATOM 2424 C CA . THR A 1 296 ? 5.233 3.267 25.106 1.00 97.25 296 THR A CA 1
ATOM 2425 C C . THR A 1 296 ? 4.512 2.998 23.786 1.00 97.25 296 THR A C 1
ATOM 2427 O O . THR A 1 296 ? 3.388 3.451 23.563 1.00 97.25 296 THR A O 1
ATOM 2430 N N . LEU A 1 297 ? 5.146 2.233 22.891 1.00 96.81 297 LEU A N 1
ATOM 2431 C CA . LEU A 1 297 ? 4.525 1.855 21.618 1.00 96.81 297 LEU A CA 1
ATOM 2432 C C . LEU A 1 297 ? 3.275 0.979 21.822 1.00 96.81 297 LEU A C 1
ATOM 2434 O O . LEU A 1 297 ? 2.282 1.173 21.132 1.00 96.81 297 LEU A O 1
ATOM 2438 N N . ASP A 1 298 ? 3.295 0.085 22.812 1.00 96.12 298 ASP A N 1
ATOM 2439 C CA . ASP A 1 298 ? 2.137 -0.724 23.222 1.00 96.12 298 ASP A CA 1
ATOM 2440 C C . ASP A 1 298 ? 0.933 0.163 23.585 1.00 96.12 298 ASP A C 1
ATOM 2442 O O . ASP A 1 298 ? -0.166 0.011 23.048 1.00 96.12 298 ASP A O 1
ATOM 2446 N N . GLU A 1 299 ? 1.163 1.181 24.419 1.00 97.44 299 GLU A N 1
ATOM 2447 C CA . GLU A 1 299 ? 0.117 2.115 24.834 1.00 97.44 299 GLU A CA 1
ATOM 2448 C C . GLU A 1 299 ? -0.451 2.935 23.679 1.00 97.44 299 GLU A C 1
ATOM 2450 O O . GLU A 1 299 ? -1.654 3.212 23.675 1.00 97.44 299 GLU A O 1
ATOM 2455 N N . ARG A 1 300 ? 0.401 3.319 22.721 1.00 98.00 300 ARG A N 1
ATOM 2456 C CA . ARG A 1 300 ? -0.002 4.051 21.513 1.00 98.00 300 ARG A CA 1
ATOM 2457 C C . ARG A 1 300 ? -0.885 3.196 20.613 1.00 98.00 300 ARG A C 1
ATOM 2459 O O . ARG A 1 300 ? -1.861 3.689 20.054 1.00 98.00 300 ARG A O 1
ATOM 2466 N N . LEU A 1 301 ? -0.557 1.912 20.476 1.00 98.06 301 LEU A N 1
ATOM 2467 C CA . LEU A 1 301 ? -1.203 1.012 19.523 1.00 98.06 301 LEU A CA 1
ATOM 2468 C C . LEU A 1 301 ? -2.421 0.274 20.089 1.00 98.06 301 LEU A C 1
ATOM 2470 O O . LEU A 1 301 ? -3.232 -0.207 19.299 1.00 98.06 301 LEU A O 1
ATOM 2474 N N . LYS A 1 302 ? -2.632 0.264 21.414 1.00 97.31 302 LYS A N 1
ATOM 2475 C CA . LYS A 1 302 ? -3.722 -0.467 22.104 1.00 97.31 302 LYS A CA 1
ATOM 2476 C C . LYS A 1 302 ? -5.146 -0.250 21.591 1.00 97.31 302 LYS A C 1
ATOM 2478 O O . LYS A 1 302 ? -6.039 -1.040 21.877 1.00 97.31 302 LYS A O 1
ATOM 2483 N N . ASN A 1 303 ? -5.372 0.846 20.878 1.00 96.94 303 ASN A N 1
ATOM 2484 C CA . ASN A 1 303 ? -6.664 1.262 20.337 1.00 96.94 303 ASN A CA 1
ATOM 2485 C C . ASN A 1 303 ? -6.675 1.313 18.800 1.00 96.94 303 ASN A C 1
ATOM 2487 O O . ASN A 1 303 ? -7.643 1.797 18.208 1.00 96.94 303 ASN A O 1
ATOM 2491 N N . CYS A 1 304 ? -5.610 0.835 18.157 1.00 98.38 304 CYS A N 1
ATOM 2492 C CA . CYS A 1 304 ? -5.514 0.746 16.710 1.00 98.38 304 CYS A CA 1
ATOM 2493 C C . CYS A 1 304 ? -6.162 -0.541 16.200 1.00 98.38 304 CYS A C 1
ATOM 2495 O O . CYS A 1 304 ? -5.969 -1.618 16.771 1.00 98.38 304 CYS A O 1
ATOM 2497 N N . VAL A 1 305 ? -6.902 -0.416 15.102 1.00 98.44 305 VAL A N 1
ATOM 2498 C CA . VAL A 1 305 ? -7.331 -1.538 14.261 1.00 98.44 305 VAL A CA 1
ATOM 2499 C C . VAL A 1 305 ? -6.477 -1.517 13.000 1.00 98.44 305 VAL A C 1
ATOM 2501 O O . VAL A 1 305 ? -6.206 -0.437 12.481 1.00 98.44 305 VAL A O 1
ATOM 2504 N N . PHE A 1 306 ? -6.028 -2.674 12.519 1.00 98.75 306 PHE A N 1
ATOM 2505 C CA . PHE A 1 306 ? -5.151 -2.754 11.351 1.00 98.75 306 PHE A CA 1
ATOM 2506 C C . PHE A 1 306 ? -5.605 -3.839 10.375 1.00 98.75 306 PHE A C 1
ATOM 2508 O O . PHE A 1 306 ? -5.753 -4.991 10.781 1.00 98.75 306 PHE A O 1
ATOM 2515 N N . ILE A 1 307 ? -5.818 -3.461 9.111 1.00 98.75 307 ILE A N 1
ATOM 2516 C CA . ILE A 1 307 ? -6.103 -4.377 8.000 1.00 98.75 307 ILE A CA 1
ATOM 2517 C C . ILE A 1 307 ? -4.941 -4.404 6.998 1.00 98.75 307 ILE A C 1
ATOM 2519 O O . ILE A 1 307 ? -4.479 -3.352 6.548 1.00 98.75 307 ILE A O 1
ATOM 2523 N N . ASP A 1 308 ? -4.455 -5.605 6.684 1.00 98.62 308 ASP A N 1
ATOM 2524 C C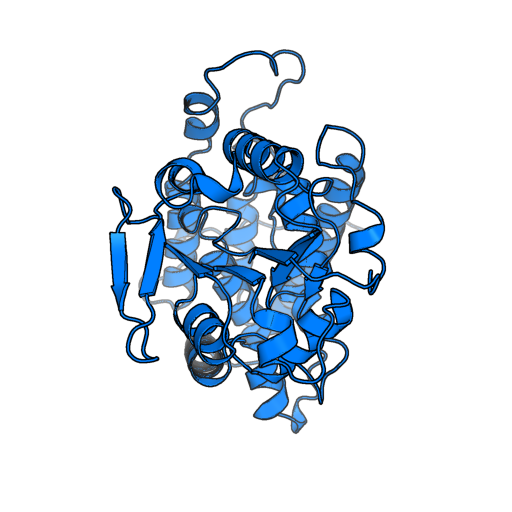A . ASP A 1 308 ? -3.271 -5.856 5.846 1.00 98.62 308 ASP A CA 1
ATOM 2525 C C . ASP A 1 308 ? -3.378 -7.256 5.203 1.00 98.62 308 ASP A C 1
ATOM 2527 O O . ASP A 1 308 ? -4.023 -8.142 5.770 1.00 98.62 308 ASP A O 1
ATOM 2531 N N . ASP A 1 309 ? -2.777 -7.473 4.030 1.00 96.94 309 ASP A N 1
ATOM 2532 C CA . ASP A 1 309 ? -2.749 -8.787 3.358 1.00 96.94 309 ASP A CA 1
ATOM 2533 C C . ASP A 1 309 ? -1.603 -9.684 3.872 1.00 96.94 309 ASP A C 1
ATOM 2535 O O . ASP A 1 309 ? -1.594 -10.902 3.677 1.00 96.94 309 ASP A O 1
ATOM 2539 N N . SER A 1 310 ? -0.629 -9.105 4.578 1.00 95.81 310 SER A N 1
ATOM 2540 C CA . SER A 1 310 ? 0.522 -9.802 5.135 1.00 95.81 310 SER A CA 1
ATOM 2541 C C . SER A 1 310 ? 0.298 -10.176 6.595 1.00 95.81 310 SER A C 1
ATOM 2543 O O . SER A 1 310 ? 0.411 -9.363 7.518 1.00 95.81 310 SER A O 1
ATOM 2545 N N . LEU A 1 311 ? 0.137 -11.480 6.829 1.00 96.19 311 LEU A N 1
ATOM 2546 C CA . LEU A 1 311 ? 0.087 -12.058 8.174 1.00 96.19 311 LEU A CA 1
ATOM 2547 C C . LEU A 1 311 ? 1.282 -11.627 9.045 1.00 96.19 311 LEU A C 1
ATOM 2549 O O . LEU A 1 311 ? 1.116 -11.359 10.229 1.00 96.19 311 LEU A O 1
ATOM 2553 N N . ARG A 1 312 ? 2.487 -11.497 8.470 1.00 94.88 312 ARG A N 1
ATOM 2554 C CA . ARG A 1 312 ? 3.680 -11.068 9.225 1.00 94.88 312 ARG A CA 1
ATOM 2555 C C . ARG A 1 312 ? 3.556 -9.641 9.748 1.00 94.88 312 ARG A C 1
ATOM 2557 O O . ARG A 1 312 ? 4.042 -9.362 10.839 1.00 94.88 312 ARG A O 1
ATOM 2564 N N . ASN A 1 313 ? 2.927 -8.750 8.981 1.00 96.81 313 ASN A N 1
ATOM 2565 C CA . ASN A 1 313 ? 2.690 -7.379 9.418 1.00 96.81 313 ASN A CA 1
ATOM 2566 C C . ASN A 1 313 ? 1.733 -7.397 10.616 1.00 96.81 313 ASN A C 1
ATOM 2568 O O . ASN A 1 313 ? 2.055 -6.856 11.672 1.00 96.81 313 ASN A O 1
ATOM 2572 N N . LEU A 1 314 ? 0.611 -8.104 10.483 1.00 98.31 314 LEU A N 1
ATOM 2573 C CA . LEU A 1 314 ? -0.408 -8.221 11.526 1.00 98.31 314 LEU A CA 1
ATOM 2574 C C . LEU A 1 314 ? 0.125 -8.856 12.816 1.00 98.31 314 LEU A C 1
ATOM 2576 O O . LEU A 1 314 ? -0.175 -8.367 13.901 1.00 98.31 314 LEU A O 1
ATOM 2580 N N . GLU A 1 315 ? 0.964 -9.888 12.716 1.00 97.44 315 GLU A N 1
ATOM 2581 C CA . GLU A 1 315 ? 1.611 -10.514 13.874 1.00 97.44 315 GLU A CA 1
ATOM 2582 C C . GLU A 1 315 ? 2.463 -9.519 14.669 1.00 97.44 315 GLU A C 1
ATOM 2584 O O . GLU A 1 315 ? 2.360 -9.473 15.897 1.00 97.44 315 GLU A O 1
ATOM 2589 N N . THR A 1 316 ? 3.246 -8.662 14.000 1.00 97.00 316 THR A N 1
ATOM 2590 C CA . THR A 1 316 ? 3.954 -7.577 14.697 1.00 97.00 316 THR A CA 1
ATOM 2591 C C . THR A 1 316 ? 2.966 -6.622 15.367 1.00 97.00 316 THR A C 1
ATOM 2593 O O . THR A 1 316 ? 3.164 -6.256 16.522 1.00 97.00 316 THR A O 1
ATOM 2596 N N . GLY A 1 317 ? 1.879 -6.244 14.686 1.00 97.50 317 GLY A N 1
ATOM 2597 C CA . GLY A 1 317 ? 0.839 -5.386 15.263 1.00 97.50 317 GLY A CA 1
ATOM 2598 C C . GLY A 1 317 ? 0.248 -5.953 16.560 1.00 97.50 317 GLY A C 1
ATOM 2599 O O . GLY A 1 317 ? 0.125 -5.240 17.555 1.00 97.50 317 GLY A O 1
ATOM 2600 N N . ILE A 1 318 ? -0.042 -7.253 16.593 1.00 97.38 318 ILE A N 1
ATOM 2601 C CA . ILE A 1 318 ? -0.569 -7.947 17.778 1.00 97.38 318 ILE A CA 1
ATOM 2602 C C . ILE A 1 318 ? 0.459 -8.013 18.902 1.00 97.38 318 ILE A C 1
ATOM 2604 O O . ILE A 1 318 ? 0.107 -7.805 20.064 1.00 97.38 318 ILE A O 1
ATOM 2608 N N . GLN A 1 319 ? 1.722 -8.296 18.574 1.00 96.69 319 GLN A N 1
ATOM 2609 C CA . GLN A 1 319 ? 2.817 -8.292 19.549 1.00 96.69 319 GLN A CA 1
ATOM 2610 C C . GLN A 1 319 ? 3.016 -6.909 20.175 1.00 96.69 319 GLN A C 1
ATOM 2612 O O . GLN A 1 319 ? 3.396 -6.815 21.338 1.00 96.69 319 GLN A O 1
ATOM 2617 N N . LEU A 1 320 ? 2.706 -5.850 19.425 1.00 96.75 320 LEU A N 1
ATOM 2618 C CA . LEU A 1 320 ? 2.682 -4.467 19.893 1.00 96.75 320 LEU A CA 1
ATOM 2619 C C . LEU A 1 320 ? 1.305 -4.039 20.439 1.00 96.75 320 LEU A C 1
ATOM 2621 O O . LEU A 1 320 ? 1.010 -2.848 20.515 1.00 96.75 320 LEU A O 1
ATOM 2625 N N . ASN A 1 321 ? 0.466 -5.010 20.813 1.00 96.06 321 ASN A N 1
ATOM 2626 C CA . ASN A 1 321 ? -0.817 -4.843 21.494 1.00 96.06 321 ASN A CA 1
ATOM 2627 C C . ASN A 1 321 ? -1.880 -4.053 20.724 1.00 96.06 321 ASN A C 1
ATOM 2629 O O . ASN A 1 321 ? -2.771 -3.480 21.340 1.00 96.06 321 ASN A O 1
ATOM 2633 N N . MET A 1 322 ? -1.869 -4.070 19.387 1.00 97.69 322 MET A N 1
ATOM 2634 C CA . MET A 1 322 ? -3.004 -3.555 18.614 1.00 97.69 322 MET A CA 1
ATOM 2635 C C . MET A 1 322 ? -4.328 -4.190 19.057 1.00 97.69 322 MET A C 1
ATOM 2637 O O . MET A 1 322 ? -4.394 -5.380 19.383 1.00 97.69 322 MET A O 1
ATOM 2641 N N . LYS A 1 323 ? -5.399 -3.385 19.056 1.00 96.12 323 LYS A N 1
ATOM 2642 C CA . LYS A 1 323 ? -6.728 -3.811 19.515 1.00 96.12 323 LYS A CA 1
ATOM 2643 C C . LYS A 1 323 ? -7.245 -4.986 18.695 1.00 96.12 323 LYS A C 1
ATOM 2645 O O . LYS A 1 323 ? -7.769 -5.945 19.255 1.00 96.12 323 LYS A O 1
ATOM 2650 N N . GLN A 1 324 ? -7.130 -4.870 17.374 1.00 96.50 324 GLN A N 1
ATOM 2651 C CA . GLN A 1 324 ? -7.610 -5.860 16.422 1.00 96.50 324 GLN A CA 1
ATOM 2652 C C . GLN A 1 324 ? -6.772 -5.806 15.146 1.00 96.50 324 GLN A C 1
ATOM 2654 O O . GLN A 1 324 ? -6.554 -4.736 14.580 1.00 96.50 324 GLN A O 1
ATOM 2659 N N . CYS A 1 325 ? -6.371 -6.976 14.665 1.00 98.00 325 CYS A N 1
ATOM 2660 C CA . CYS A 1 325 ? -5.735 -7.152 13.367 1.00 98.00 325 CYS A CA 1
ATOM 2661 C C . CYS A 1 325 ? -6.638 -7.990 12.456 1.00 98.00 325 CYS A C 1
ATOM 2663 O O . CYS A 1 325 ? -7.288 -8.934 12.923 1.00 98.00 325 CYS A O 1
ATOM 2665 N N . ILE A 1 326 ? -6.705 -7.607 11.183 1.00 98.50 326 ILE A N 1
ATOM 2666 C CA . ILE A 1 326 ? -7.594 -8.175 10.172 1.00 98.50 326 ILE A CA 1
ATOM 2667 C C . ILE A 1 326 ? -6.743 -8.557 8.964 1.00 98.50 326 ILE A C 1
ATOM 2669 O O . ILE A 1 326 ? -6.088 -7.701 8.373 1.00 98.50 326 ILE A O 1
ATOM 2673 N N . LEU A 1 327 ? -6.748 -9.838 8.614 1.00 98.44 327 LEU A N 1
ATOM 2674 C CA . LEU A 1 327 ? -6.103 -10.352 7.416 1.00 98.44 327 LEU A CA 1
ATOM 2675 C C . LEU A 1 327 ? -7.098 -10.318 6.264 1.00 98.44 327 LEU A C 1
ATOM 2677 O O . LEU A 1 327 ? -8.156 -10.939 6.357 1.00 98.44 327 LEU A O 1
ATOM 2681 N N . ILE A 1 328 ? -6.753 -9.621 5.185 1.00 97.38 328 ILE A N 1
ATOM 2682 C CA . ILE A 1 328 ? -7.518 -9.708 3.943 1.00 97.38 328 ILE A CA 1
ATOM 2683 C C . ILE A 1 328 ? -6.943 -10.822 3.066 1.00 97.38 328 ILE A C 1
ATOM 2685 O O . ILE A 1 328 ? -5.816 -10.741 2.584 1.00 97.38 328 ILE A O 1
ATOM 2689 N N . ASP A 1 329 ? -7.722 -11.882 2.869 1.00 95.31 329 ASP A N 1
ATOM 2690 C CA . ASP A 1 329 ? -7.377 -12.992 1.988 1.00 95.31 329 ASP A CA 1
ATOM 2691 C C . ASP A 1 329 ? -8.500 -13.251 0.985 1.00 95.31 329 ASP A C 1
ATOM 2693 O O . ASP A 1 329 ? -9.482 -13.931 1.251 1.00 95.31 329 ASP A O 1
ATOM 2697 N N . GLN A 1 330 ? -8.319 -12.727 -0.221 1.00 89.19 330 GLN A N 1
ATOM 2698 C CA . GLN A 1 330 ? -9.344 -12.687 -1.269 1.00 89.19 330 GLN A CA 1
ATOM 2699 C C . GLN A 1 330 ? -9.627 -14.042 -1.949 1.00 89.19 330 GLN A C 1
ATOM 2701 O O . GLN A 1 330 ? -10.376 -14.094 -2.935 1.00 89.19 330 GLN A O 1
ATOM 2706 N N . ASP A 1 331 ? -8.995 -15.114 -1.463 1.00 91.00 331 ASP A N 1
ATOM 2707 C CA . ASP A 1 331 ? -9.307 -16.499 -1.835 1.00 91.00 331 ASP A CA 1
ATOM 2708 C C . ASP A 1 331 ? -10.331 -17.133 -0.874 1.00 91.00 331 ASP A C 1
ATOM 2710 O O . ASP A 1 331 ? -10.846 -18.221 -1.134 1.00 91.00 331 ASP A O 1
ATOM 2714 N N . VAL A 1 332 ? -10.650 -16.445 0.223 1.00 90.38 332 VAL A N 1
ATOM 2715 C CA . VAL A 1 332 ? -11.616 -16.866 1.235 1.00 90.38 332 VAL A CA 1
ATOM 2716 C C . VAL A 1 332 ? -13.020 -16.420 0.836 1.00 90.38 332 VAL A C 1
ATOM 2718 O O . VAL A 1 332 ? -13.231 -15.283 0.421 1.00 90.38 332 VAL A O 1
ATOM 2721 N N . THR A 1 333 ? -13.996 -17.320 0.973 1.00 89.00 333 THR A N 1
ATOM 2722 C CA . THR A 1 333 ? -15.411 -17.044 0.663 1.00 89.00 333 THR A CA 1
ATOM 2723 C C . THR A 1 333 ? -16.244 -16.676 1.885 1.00 89.00 333 THR A C 1
ATOM 2725 O O . THR A 1 333 ? -17.289 -16.055 1.732 1.00 89.00 333 THR A O 1
ATOM 2728 N N . GLU A 1 334 ? -15.815 -17.083 3.081 1.00 92.12 334 GLU A N 1
ATOM 2729 C CA . GLU A 1 334 ? -16.499 -16.798 4.343 1.00 92.12 334 GLU A CA 1
ATOM 2730 C C . GLU A 1 334 ? -15.479 -16.399 5.415 1.00 92.12 334 GLU A C 1
ATOM 2732 O O . GLU A 1 334 ? -14.464 -17.087 5.563 1.00 92.12 334 GLU A O 1
ATOM 2737 N N . PRO A 1 335 ? -15.730 -15.332 6.190 1.00 95.81 335 PRO A N 1
ATOM 2738 C CA . PRO A 1 335 ? -14.813 -14.911 7.237 1.00 95.81 335 PRO A CA 1
ATOM 2739 C C . PRO A 1 335 ? -14.596 -15.962 8.328 1.00 95.81 335 PRO A C 1
ATOM 2741 O O . PRO A 1 335 ? -15.520 -16.662 8.741 1.00 95.81 335 PRO A O 1
ATOM 2744 N N . TYR A 1 336 ? -13.380 -16.018 8.865 1.00 96.38 336 TYR A N 1
ATOM 2745 C CA . TYR A 1 336 ? -13.023 -16.905 9.976 1.00 96.38 336 TYR A CA 1
ATOM 2746 C C . TYR A 1 336 ? -11.958 -16.270 10.877 1.00 96.38 336 TYR A C 1
ATOM 2748 O O . TYR A 1 336 ? -11.545 -15.131 10.671 1.00 96.38 336 TYR A O 1
ATOM 2756 N N . GLU A 1 337 ? -11.517 -16.985 11.913 1.00 96.38 337 GLU A N 1
ATOM 2757 C CA . GLU A 1 337 ? -10.450 -16.528 12.806 1.00 96.38 337 GLU A CA 1
ATOM 2758 C C . GLU A 1 337 ? -9.290 -17.522 12.822 1.00 96.38 337 GLU A C 1
ATOM 2760 O O . GLU A 1 337 ? -9.498 -18.737 12.810 1.00 96.38 337 GLU A O 1
ATOM 2765 N N . ILE A 1 338 ? -8.071 -16.996 12.909 1.00 96.25 338 ILE A N 1
ATOM 2766 C CA . ILE A 1 338 ? -6.854 -17.772 13.161 1.00 96.25 338 ILE A CA 1
ATOM 2767 C C . ILE A 1 338 ? -6.216 -17.333 14.476 1.00 96.25 338 ILE A C 1
ATOM 2769 O O . ILE A 1 338 ? -6.344 -16.177 14.891 1.00 96.25 338 ILE A O 1
ATOM 2773 N N . ASP A 1 339 ? -5.514 -18.254 15.130 1.00 95.94 339 ASP A N 1
ATOM 2774 C CA . ASP A 1 339 ? -4.704 -17.928 16.300 1.00 95.94 339 ASP A CA 1
ATOM 2775 C C . ASP A 1 339 ? -3.465 -17.138 15.871 1.00 95.94 339 ASP A C 1
ATOM 2777 O O . ASP A 1 339 ? -2.767 -17.521 14.930 1.00 95.94 339 ASP A O 1
ATOM 2781 N N . ALA A 1 340 ? -3.185 -16.048 16.584 1.00 92.56 340 ALA A N 1
ATOM 2782 C CA . ALA A 1 340 ? -1.939 -15.318 16.417 1.00 92.56 340 ALA A CA 1
ATOM 2783 C C . ALA A 1 340 ? -0.777 -16.070 17.085 1.00 92.56 340 ALA A C 1
ATOM 2785 O O . ALA A 1 340 ? -0.968 -16.835 18.038 1.00 92.56 340 ALA A O 1
ATOM 2786 N N . VAL A 1 341 ? 0.457 -15.790 16.660 1.00 89.06 341 VAL A N 1
ATOM 2787 C CA . VAL A 1 341 ? 1.671 -16.308 17.320 1.00 89.06 341 VAL A CA 1
ATOM 2788 C C . VAL A 1 341 ? 1.713 -15.874 18.790 1.00 89.06 341 VAL A C 1
ATOM 2790 O O . VAL A 1 341 ? 2.142 -16.631 19.668 1.00 89.06 341 VAL A O 1
ATOM 2793 N N . ALA A 1 342 ? 1.232 -14.664 19.085 1.00 85.38 342 ALA A N 1
ATOM 2794 C CA . ALA A 1 342 ? 1.019 -14.20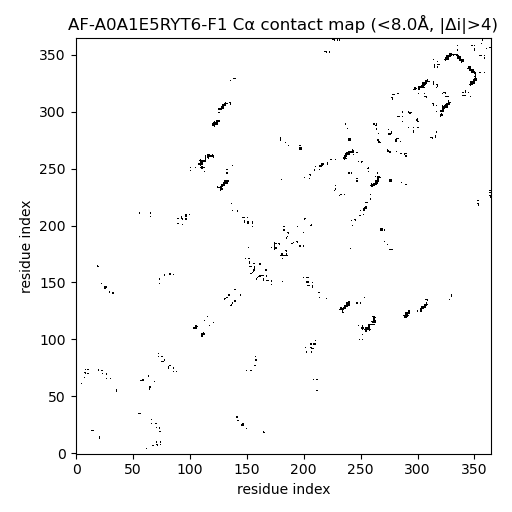7 20.451 1.00 85.38 342 ALA A CA 1
ATOM 2795 C C . ALA A 1 342 ? -0.155 -14.966 21.104 1.00 85.38 342 ALA A C 1
ATOM 2797 O O . ALA A 1 342 ? -1.318 -14.792 20.739 1.00 85.38 342 ALA A O 1
ATOM 2798 N N . LYS A 1 343 ? 0.151 -15.794 22.112 1.00 80.00 343 LYS A N 1
ATOM 2799 C CA . LYS A 1 343 ? -0.828 -16.673 22.776 1.00 80.00 343 LYS A CA 1
ATOM 2800 C C . LYS A 1 343 ? -2.082 -15.927 23.243 1.00 80.00 343 LYS A C 1
ATOM 2802 O O . LYS A 1 343 ? -1.994 -14.938 23.967 1.00 80.00 343 LYS A O 1
ATOM 2807 N N . GLY A 1 344 ? -3.246 -16.483 22.905 1.00 85.88 344 GLY A N 1
ATOM 2808 C CA . GLY A 1 344 ? -4.554 -15.979 23.336 1.00 85.88 344 GLY A CA 1
ATOM 2809 C C . GLY A 1 344 ? -5.064 -14.773 22.544 1.00 85.88 344 GLY A C 1
ATOM 2810 O O . GLY A 1 344 ? -6.117 -14.237 22.883 1.00 85.88 344 GLY A O 1
ATOM 2811 N N . LYS A 1 345 ? -4.345 -14.343 21.502 1.00 91.69 345 LYS A N 1
ATOM 2812 C CA . LYS A 1 345 ? -4.799 -13.332 20.544 1.00 91.69 345 LYS A CA 1
ATOM 2813 C C . LYS A 1 345 ? -5.235 -14.017 19.249 1.00 91.69 345 LYS A C 1
ATOM 2815 O O . LYS A 1 345 ? -4.719 -15.076 18.898 1.00 91.69 345 LYS A O 1
ATOM 2820 N N . LYS A 1 346 ? -6.182 -13.399 18.547 1.00 94.31 346 LYS A N 1
ATOM 2821 C CA . LYS A 1 346 ? -6.725 -13.901 17.283 1.00 94.31 346 LYS A CA 1
ATOM 2822 C C . LYS A 1 346 ? -6.646 -12.849 16.187 1.00 94.31 346 LYS A C 1
ATOM 2824 O O . LYS A 1 346 ? -6.746 -11.654 16.468 1.00 94.31 346 LYS A O 1
ATOM 2829 N N . ILE A 1 347 ? -6.532 -13.314 14.950 1.00 97.12 347 ILE A N 1
ATOM 2830 C CA . ILE A 1 347 ? -6.651 -12.509 13.734 1.00 97.12 347 ILE A CA 1
ATOM 2831 C C . ILE A 1 347 ? -7.949 -12.896 13.044 1.00 97.12 347 ILE A C 1
ATOM 2833 O O . ILE A 1 347 ? -8.217 -14.078 12.831 1.00 97.12 347 ILE A O 1
ATOM 2837 N N . LYS A 1 348 ? -8.745 -11.889 12.694 1.00 97.19 348 LYS A N 1
ATOM 2838 C CA . LYS A 1 348 ? -9.943 -12.065 11.871 1.00 97.19 348 LYS A CA 1
ATOM 2839 C C . LYS A 1 348 ? -9.513 -12.100 10.408 1.00 97.19 348 LYS A C 1
ATOM 2841 O O . LYS A 1 348 ? -8.733 -11.248 9.998 1.00 97.19 348 LYS A O 1
ATOM 2846 N N . VAL A 1 349 ? -9.994 -13.067 9.643 1.00 97.94 349 VAL A N 1
ATOM 2847 C CA . VAL A 1 349 ? -9.713 -13.215 8.213 1.00 97.94 349 VAL A CA 1
ATOM 2848 C C . VAL A 1 349 ? -10.976 -12.876 7.434 1.00 97.94 349 VAL A C 1
ATOM 2850 O O . VAL A 1 349 ? -12.043 -13.395 7.756 1.00 97.94 349 VAL A O 1
ATOM 2853 N N . VAL A 1 350 ? -10.853 -12.004 6.437 1.00 97.69 350 VAL A N 1
ATOM 2854 C CA . VAL A 1 350 ? -11.947 -11.558 5.562 1.00 97.69 350 VAL A CA 1
ATOM 2855 C C . V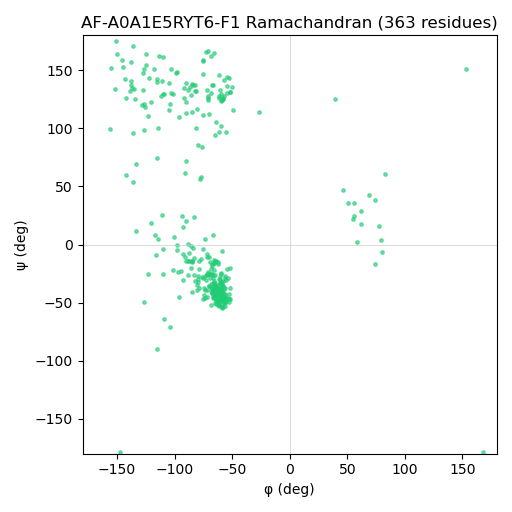AL A 1 350 ? -11.572 -11.741 4.095 1.00 97.69 350 VAL A C 1
ATOM 2857 O O . VAL A 1 350 ? -10.402 -11.605 3.741 1.00 97.69 350 VAL A O 1
ATOM 2860 N N . GLY A 1 351 ? -12.554 -12.030 3.242 1.00 95.56 351 GLY A N 1
ATOM 2861 C CA . GLY A 1 351 ? -12.364 -12.121 1.794 1.00 95.56 351 GLY A CA 1
ATOM 2862 C C . GLY A 1 351 ? -12.399 -10.754 1.112 1.00 95.56 351 GLY A C 1
ATOM 2863 O O . GLY A 1 351 ? -11.702 -10.525 0.120 1.00 95.56 351 GLY A O 1
ATOM 2864 N N . SER A 1 352 ? -13.179 -9.823 1.659 1.00 94.56 352 SER A N 1
ATOM 2865 C CA . SER A 1 352 ? -13.352 -8.471 1.125 1.00 94.56 352 SER A CA 1
ATOM 2866 C C . SER A 1 352 ? -13.663 -7.449 2.228 1.00 94.56 352 SER A C 1
ATOM 2868 O O . SER A 1 352 ? -13.862 -7.782 3.396 1.00 94.56 352 SER A O 1
ATOM 2870 N N . PHE A 1 353 ? -13.741 -6.170 1.854 1.00 95.19 353 PHE A N 1
ATOM 2871 C CA . PHE A 1 353 ? -14.159 -5.108 2.773 1.00 95.19 353 PHE A CA 1
ATOM 2872 C C . PHE A 1 353 ? -15.639 -5.206 3.176 1.00 95.19 353 PHE A C 1
ATOM 2874 O O . PHE A 1 353 ? -15.985 -4.763 4.270 1.00 95.19 353 PHE A O 1
ATOM 2881 N N . SER A 1 354 ? -16.502 -5.814 2.353 1.00 91.88 354 SER A N 1
ATOM 2882 C CA . SER A 1 354 ? -17.924 -5.998 2.681 1.00 91.88 354 SER A CA 1
ATOM 2883 C C . SER A 1 354 ? -18.132 -6.916 3.890 1.00 91.88 354 SER A C 1
ATOM 2885 O O . SER A 1 354 ? -19.107 -6.769 4.623 1.00 91.88 354 SER A O 1
ATOM 2887 N N . ASP A 1 355 ? -17.187 -7.820 4.150 1.00 95.25 355 ASP A N 1
ATOM 2888 C CA . ASP A 1 355 ? -17.226 -8.720 5.303 1.00 95.25 355 ASP A CA 1
ATOM 2889 C C . ASP A 1 355 ? -17.041 -7.989 6.641 1.00 95.25 355 ASP A C 1
ATOM 2891 O O . ASP A 1 355 ? -17.435 -8.504 7.691 1.00 95.25 355 ASP A O 1
ATOM 2895 N N . LEU A 1 356 ? -16.454 -6.784 6.633 1.00 95.75 356 LEU A N 1
ATOM 2896 C CA . LEU A 1 356 ? -16.133 -6.042 7.855 1.00 95.75 356 LEU A CA 1
ATOM 2897 C C . LEU A 1 356 ? -17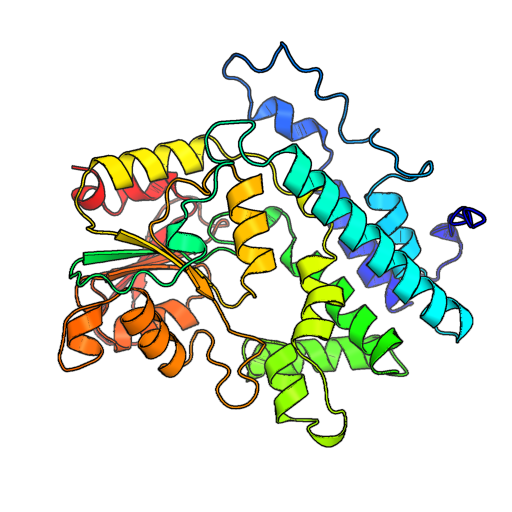.374 -5.743 8.698 1.00 95.75 356 LEU A C 1
ATOM 2899 O O . LEU A 1 356 ? -17.291 -5.807 9.921 1.00 95.75 356 LEU A O 1
ATOM 2903 N N . GLU A 1 357 ? -18.516 -5.463 8.068 1.00 92.44 357 GLU A N 1
ATOM 2904 C CA . GLU A 1 357 ? -19.775 -5.176 8.772 1.00 92.44 357 GLU A CA 1
ATOM 2905 C C . GLU A 1 357 ? -20.282 -6.406 9.545 1.00 92.44 357 GLU A C 1
ATOM 2907 O O . GLU A 1 357 ? -20.837 -6.277 10.632 1.00 92.44 357 GLU A O 1
ATOM 2912 N N . THR A 1 358 ? -20.005 -7.612 9.040 1.00 91.56 358 THR A N 1
ATOM 2913 C CA . THR A 1 358 ? -20.351 -8.873 9.717 1.00 91.56 358 THR A CA 1
ATOM 2914 C C . THR A 1 358 ? -19.342 -9.226 10.810 1.00 91.56 358 THR A C 1
ATOM 2916 O O . THR A 1 358 ? -19.695 -9.743 11.868 1.00 91.56 358 THR A O 1
ATOM 2919 N N . VAL A 1 359 ? -18.062 -8.972 10.547 1.00 92.81 359 VAL A N 1
ATOM 2920 C CA . VAL A 1 359 ? -16.943 -9.466 11.360 1.00 92.81 359 VAL A CA 1
ATOM 2921 C C . VAL A 1 359 ? -16.587 -8.519 12.509 1.00 92.81 359 VAL A C 1
ATOM 2923 O O . VAL A 1 359 ? -16.040 -8.965 13.527 1.00 92.81 359 VAL A O 1
ATOM 2926 N N . LEU A 1 360 ? -16.893 -7.232 12.347 1.00 93.38 360 LEU A N 1
ATOM 2927 C CA . LEU A 1 360 ? -16.654 -6.144 13.295 1.00 93.38 360 LEU A CA 1
ATOM 2928 C C . LEU A 1 360 ? -17.825 -5.140 13.280 1.00 93.38 360 LEU A C 1
ATOM 2930 O O . LEU A 1 360 ? -17.610 -3.963 12.989 1.00 93.38 360 LEU A O 1
ATOM 2934 N N . PRO A 1 361 ? -19.069 -5.554 13.580 1.00 93.44 361 PRO A N 1
ATOM 2935 C CA . PRO A 1 361 ? -20.226 -4.654 13.532 1.00 93.44 361 PRO A CA 1
ATOM 2936 C C . PRO A 1 361 ? -20.034 -3.398 14.398 1.00 93.44 361 PRO A C 1
ATOM 2938 O O . PRO A 1 361 ? -20.461 -2.303 14.035 1.00 93.44 361 PRO A O 1
ATOM 2941 N N . GLU A 1 362 ? -19.279 -3.498 15.495 1.00 92.44 362 GLU A N 1
ATOM 2942 C CA . GLU A 1 362 ? -19.031 -2.392 16.417 1.00 92.44 362 GLU A CA 1
ATOM 2943 C C . GLU A 1 362 ? -18.250 -1.213 15.811 1.00 92.44 362 GLU A C 1
ATOM 2945 O O . GLU A 1 362 ? -18.194 -0.145 16.430 1.00 92.44 362 GLU A O 1
ATOM 2950 N N . ILE A 1 363 ? -17.616 -1.390 14.642 1.00 92.69 363 ILE A N 1
ATOM 2951 C CA . ILE A 1 363 ? -16.932 -0.298 13.932 1.00 92.69 363 ILE A CA 1
ATOM 2952 C C . ILE A 1 363 ? -17.869 0.487 13.003 1.00 92.69 363 ILE A C 1
ATOM 2954 O O . ILE A 1 363 ? -17.452 1.516 12.476 1.00 92.69 363 ILE A O 1
ATOM 2958 N N . PHE A 1 364 ? -19.109 0.022 12.825 1.00 91.25 364 PHE A N 1
ATOM 2959 C CA . PHE A 1 364 ? -20.135 0.641 11.981 1.00 91.25 364 PHE A CA 1
ATOM 2960 C C . PHE A 1 364 ? -21.290 1.268 12.785 1.00 91.25 364 PHE A C 1
ATOM 2962 O O . PHE A 1 364 ? -21.913 2.202 12.287 1.00 91.25 364 PHE A O 1
ATOM 2969 N N . GLU A 1 365 ? -21.560 0.784 14.006 1.00 79.88 365 GLU A N 1
ATOM 2970 C CA . GLU A 1 365 ? -22.752 1.128 14.822 1.00 79.88 365 GLU A CA 1
ATOM 2971 C C . GLU A 1 365 ? -22.783 2.501 15.506 1.00 79.88 365 GLU A C 1
ATOM 2973 O O . GLU A 1 365 ? -21.786 2.887 16.151 1.00 79.88 365 GLU A O 1
#

Sequence (365 aa):
MENKSLKSINISDYKEQSPDQHLIDIINHIHSTKSFDNLLLQANDWKLKQHQLDDLDHVEYNGLTTYQRLINLVLLPNDQQSKILYCDIIKNQLLRNQQHLESILNTSPGTTINPKILTTNNTPCSKVFLFDIDNCLYSKKLNIHMLMQIFIRKYFQYILNLDSYDVAKKLNEKYYKQYGLAIKGLINDNQDLKIDPVEYNNFVDDALPLHDIITPDLELRATLIKIKESKKFEKMWLYTNAYKTHAIRCITLLGIADLFDGLTFCDYKMVQDMSCKPDVSSYWKMSEDVGLIGETLDERLKNCVFIDDSLRNLETGIQLNMKQCILIDQDVTEPYEIDAVAKGKKIKVVGSFSDLETVLPEIFE

Nearest PDB structures (foldseek):
  3opx-assembly1_A  TM=8.871E-01  e=1.633E-21  Saccharomyces cerevisiae
  3onn-assembly1_A  TM=8.898E-01  e=6.489E-21  Saccharomyces cerevisiae
  3nuq-assembly1_A  TM=8.600E-01  e=5.403E-20  Saccharomyces cerevisiae S288C
  7ef7-assembly1_A  TM=8.474E-01  e=6.342E-12  Arabidopsis thaliana
  2no5-assembly1_B  TM=5.460E-01  e=7.713E-05  Burkholderia cepacia

Mean predicted aligned error: 7.7 Å

pLDDT: mean 83.57, std 17.51, range [28.97, 98.81]

InterPro domains:
  IPR010237 Pyrimidine 5-nucleotidase [SFLDG01132] (124-339)
  IPR010237 Pyrimidine 5-nucleotidase [TIGR01993] (127-326)
  IPR023214 HAD superfamily [G3DSA:3.40.50.1000] (103-331)
  IPR036412 HAD-like superfamily [SSF56784] (127-363)
  IPR052791 SSM1 domain-containing protein [PTHR47438] (86-364)

Solvent-accessible surface area (backbone atoms only — not comparable to full-atom values): 20254 Å² total; per-residue (Å²): 130,85,82,76,74,79,75,82,65,66,75,87,80,62,59,90,85,41,78,57,41,62,51,50,52,48,52,50,44,50,47,62,80,43,55,70,75,57,66,64,70,75,55,79,72,86,86,64,91,84,58,88,77,65,64,75,84,68,61,53,58,98,84,34,34,69,67,55,51,53,49,40,61,64,66,52,61,98,48,77,67,37,38,55,48,50,55,53,51,41,53,53,39,35,52,49,50,49,54,52,50,64,69,45,50,68,70,50,83,25,22,40,66,30,65,36,48,80,39,87,38,50,60,78,41,64,32,35,39,37,32,31,45,81,50,47,77,42,64,61,85,66,38,58,69,62,53,46,54,50,32,49,33,49,42,34,36,58,74,68,62,43,93,40,66,68,56,29,48,53,50,43,54,49,16,34,73,76,58,65,34,47,66,57,31,49,52,71,79,35,64,88,72,69,73,53,51,60,58,50,37,50,57,28,63,49,30,50,71,49,80,85,71,49,60,64,41,67,67,59,39,53,49,52,48,46,40,61,72,35,57,68,44,82,36,39,32,37,47,37,67,51,44,63,71,47,54,54,51,52,34,32,42,31,30,43,25,51,72,36,53,22,61,38,51,18,50,53,84,40,73,92,73,60,36,36,67,57,43,68,64,27,56,51,51,39,38,53,44,50,13,41,51,58,95,46,70,44,60,28,27,41,46,24,35,39,40,33,54,48,66,65,41,42,49,43,41,51,73,37,42,31,60,42,35,34,36,45,40,74,87,43,91,68,68,50,76,45,79,41,91,53,84,96,41,65,31,41,36,27,36,51,75,80,44,42,60,77,77,44,44,80,51,53,101

Foldseek 3Di:
DDDPQLDQDDPVVDDCPAPLVVVLVLLVLLVVLDPVVCVVVVPPDDDPVPDPPDRLQPPDDSHDHPSRLSNSLSPQDLDPVSLVVLVVSLVVLLVVLVVVLVVLQPVDALLDADVLAVPQDQDAFAAEEEEEFPCTLDNVSSVVVVQLLSLQLSCCCRVVVDPDSVVSNVLQVVCCVPPVHSVLSCCPVPVVSVDQLVVSCSSGLSSDNCLSRFAADVVSQVLLVLLQVQPLGPFYEYQYAHDSNNVSSRSSRNSNSNSGSYYQYQDSVPSVQGDHPPDVSSLVSVLRSHNFDDPDLLSSQLNYEYEDQDLRNQLSSVVSNHVAYEHADLVDPAKDWDDHPPPPDIHIYDNHSVCCCVRPVVSRD

Secondary structure (DSSP, 8-state):
------PPPPGGGS-TTSHHHHHHHHHHHHHHHT-GGGHHHH--SS--TTS----GGG--BTTB-HHHHHHHHHT--SSHHHHHHHHHHHHHHHHHHHHHHHHHTTTSTT-SPPHHHHS-----BS-EEEE--TTTTS-GGG-HHHHHHHHHHHHHHHTS--S-HHHHHHHHHHHHHHHSSHHHHHHHH-GGG---HHHHHHHTTTTS-GGGT----HHHHHHHHHHHHTT--SEEEEE-SS-HHHHHHHHHHTT-TTS-S-EE---TT-STT---TTSHHHHHHHHHHHTB--SSHHHHHTTEEEEES-HHHHHHHHHTT-SEEEEE-TT-SS-EEEE-SSTT-EEEEESSGGGHHHH-GGGT-

Radius of gyration: 21.18 Å; Cα contacts (8 Å, |Δi|>4): 545; chains: 1; bounding box: 56×40×61 Å

Organism: Hanseniaspora uvarum (NCBI:txid29833)